Protein AF-A0A915LYR7-F1 (afdb_monomer)

Foldseek 3Di:
DVVVVVVVVVVVVVVVVVVVVVVVVVVVVVVVVVVVVVVVVVVVVVVVVVVVVVVVVVVVVVVVVVLVVLLVLLVVLVVLCVLQPVDDDDDDDSVVPVVVCVVDDPVVNVVVVVVSVVVSVVSVVVSVVSVVVVVVVVVVVVVLVVVVVVPPPPPDDDPPSVVVNVVVVVVVVVVVVVSVVVVVVVVVVVVVVVVVVVVVVVVVVVVVVVVVVVVVVVVVVVVVVVVVVVVVVVVVVVVVVVVVVVVVVVVVVVVVVVVVVVPPPDDDDDDDDDDDDDDDDDDVVVVVVVVVVVVVVVVVVVVVVVVVVVVVVVVVVVVVVVVVVVCVVDPDPVNVCPDPVNVVVVVVVVVVVVVVVVVVVVVVVVVVVVVVVVVVVVVVVVVVVVVVVVVVVVVVVVVVVVVVVVVVVVVVVVVVVVVVVVVVVVVVVCVVVVVVVVVVVVVVVVVVVVVVVVVVVVVVVVVVVVVVVVD

pLDDT: mean 83.52, std 15.8, range [28.23, 98.5]

Sequence (471 aa):
MFFNLFLNDLKSFWFQKEIEHKVLRAQHYKLCERFRYKQKIQQELEKRIEEFERRQVQDDAVNCIINRYWNRLDADIQLLLQRFEETTSSPPQGKHFLNLLAQWSCDELDDKMKQRVEFSQRAIAKLLLTCARISERNGRLCDLLKDYGNNENKLVNDSDQTAKINEELQSYATSVFEENVSNKKLVNELQTENHRLSLQSSSCDDKIALMESKVETLNNEIEDLRCQLLKSFRREEKLDFRLAEYIKKENSLVQVQEAASIAKNLTQIENGAINEEVASLSKSQLEELQQDLEIQTDLANNRLTELKEITERNKSLSAEVECCKMKMKYISPDDIKNSNEYLFLQTSFSSLFEDCKLQKKEIEDLKQANTQIKQHYEERISSMQIDETTALERFQQTVCELDNDLNLARKEYENVCVDYEINTISKEQAIPIQEQVNSLMNTLSTQNTQLKQEVARLKRKLQEAFEQLNM

InterPro domains:
  IPR013956 E3 ubiquitin ligase Bre1 [PTHR23163] (12-465)
  IPR058642 BRE1A/B-like domain [PF26052] (335-470)

Mean predicted aligned error: 22.32 Å

Structure (mmCIF, N/CA/C/O backbone):
data_AF-A0A915LYR7-F1
#
_entry.id   AF-A0A915LYR7-F1
#
loop_
_atom_site.group_PDB
_atom_site.id
_atom_site.type_symbol
_atom_site.label_atom_id
_atom_site.label_alt_id
_atom_site.label_comp_id
_atom_site.label_asym_id
_atom_site.label_entity_id
_atom_site.label_seq_id
_atom_site.pdbx_PDB_ins_code
_atom_site.Cartn_x
_atom_site.Cartn_y
_atom_site.Cartn_z
_atom_site.occupancy
_atom_site.B_iso_or_equiv
_atom_site.auth_seq_id
_atom_site.auth_comp_id
_atom_site.auth_asym_id
_atom_site.auth_atom_id
_atom_site.pdbx_PDB_model_num
ATOM 1 N N . MET A 1 1 ? -32.865 71.264 43.352 1.00 59.22 1 MET A N 1
ATOM 2 C CA . MET A 1 1 ? -32.545 71.355 41.907 1.00 59.22 1 MET A CA 1
ATOM 3 C C . MET A 1 1 ? -31.628 70.221 41.442 1.00 59.22 1 MET A C 1
ATOM 5 O O . MET A 1 1 ? -32.019 69.508 40.532 1.00 59.22 1 MET A O 1
ATOM 9 N N . PHE A 1 2 ? -30.489 69.976 42.101 1.00 58.75 2 PHE A N 1
ATOM 10 C CA . PHE A 1 2 ? -29.521 68.926 41.724 1.00 58.75 2 PHE A CA 1
ATOM 11 C C . PHE A 1 2 ? -30.066 67.484 41.666 1.00 58.75 2 PHE A C 1
ATOM 13 O O . PHE A 1 2 ? -29.719 66.741 40.756 1.00 58.75 2 PHE A O 1
ATOM 20 N N . PHE A 1 3 ? -30.966 67.094 42.574 1.00 66.12 3 PHE A N 1
ATOM 21 C CA . PHE A 1 3 ? -31.504 65.724 42.612 1.00 66.12 3 PHE A CA 1
ATOM 22 C C . PHE A 1 3 ? -32.391 65.378 41.399 1.00 66.12 3 PHE A C 1
ATOM 24 O O . PHE A 1 3 ? -32.336 64.266 40.884 1.00 66.12 3 PHE A O 1
ATOM 31 N N . ASN A 1 4 ? -33.159 66.349 40.891 1.00 67.06 4 ASN A N 1
ATOM 32 C CA . ASN A 1 4 ? -33.998 66.154 39.702 1.00 67.06 4 ASN A CA 1
ATOM 33 C C . ASN A 1 4 ? -33.176 66.100 38.407 1.00 67.06 4 ASN A C 1
ATOM 35 O O . ASN A 1 4 ? -33.552 65.380 37.488 1.00 67.06 4 ASN A O 1
ATOM 39 N N . LEU A 1 5 ? -32.051 66.822 38.342 1.00 69.38 5 LEU A N 1
ATOM 40 C CA . LEU A 1 5 ? -31.113 66.736 37.218 1.00 69.38 5 LEU A CA 1
ATOM 41 C C . LEU A 1 5 ? -30.461 65.347 37.165 1.00 69.38 5 LEU A C 1
ATOM 43 O O . LEU A 1 5 ? -30.533 64.686 36.138 1.00 69.38 5 LEU A O 1
ATOM 47 N N . PHE A 1 6 ? -29.972 64.847 38.303 1.00 76.31 6 PHE A N 1
ATOM 48 C CA . PHE A 1 6 ? -29.362 63.516 38.391 1.00 76.31 6 PHE A CA 1
ATOM 49 C C . PHE A 1 6 ? -30.333 62.374 38.036 1.00 76.31 6 PHE A C 1
ATOM 51 O O . PHE A 1 6 ? -29.973 61.435 37.329 1.00 76.31 6 PHE A O 1
ATOM 58 N N . LEU A 1 7 ? -31.590 62.458 38.483 1.00 75.25 7 LEU A N 1
ATOM 59 C CA . LEU A 1 7 ? -32.632 61.485 38.130 1.00 75.25 7 LEU A CA 1
ATOM 60 C C . LEU A 1 7 ? -32.997 61.512 36.640 1.00 75.25 7 LEU A C 1
ATOM 62 O O . LEU A 1 7 ? -33.277 60.458 36.063 1.00 75.25 7 LEU A O 1
ATOM 66 N N . ASN A 1 8 ? -32.999 62.691 36.017 1.00 76.25 8 ASN A N 1
ATOM 67 C CA . ASN A 1 8 ? -33.235 62.818 34.580 1.00 76.25 8 ASN A CA 1
ATOM 68 C C . ASN A 1 8 ? -32.056 62.274 33.766 1.00 76.25 8 ASN A C 1
ATOM 70 O O . ASN A 1 8 ? -32.292 61.562 32.792 1.00 76.25 8 ASN A O 1
ATOM 74 N N . ASP A 1 9 ? -30.818 62.505 34.208 1.00 78.19 9 ASP A N 1
ATOM 75 C CA . ASP A 1 9 ? -29.623 61.939 33.576 1.00 78.19 9 ASP A CA 1
ATOM 76 C C . ASP A 1 9 ? -29.612 60.408 33.670 1.00 78.19 9 ASP A C 1
ATOM 78 O O . ASP A 1 9 ? -29.355 59.728 32.676 1.00 78.19 9 ASP A O 1
ATOM 82 N N . LEU A 1 10 ? -29.993 59.837 34.822 1.00 77.25 10 LEU A N 1
ATOM 83 C CA . LEU A 1 10 ? -30.132 58.385 34.965 1.00 77.25 10 LEU A CA 1
ATOM 84 C C . LEU A 1 10 ? -31.218 57.814 34.047 1.00 77.25 10 LEU A C 1
ATOM 86 O O . LEU A 1 10 ? -30.997 56.791 33.401 1.00 77.25 10 LEU A O 1
ATOM 90 N N . LYS A 1 11 ? -32.390 58.455 33.971 1.00 80.06 11 LYS A N 1
ATOM 91 C CA . LYS A 1 11 ? -33.469 58.017 33.070 1.00 80.06 11 LYS A CA 1
ATOM 92 C C . LYS A 1 11 ? -33.046 58.095 31.607 1.00 80.06 11 LYS A C 1
ATOM 94 O O . LYS A 1 11 ? -33.305 57.155 30.860 1.00 80.06 11 LYS A O 1
ATOM 99 N N . SER A 1 12 ? -32.369 59.172 31.215 1.00 81.31 12 SER A N 1
ATOM 100 C CA . SER A 1 12 ? -31.826 59.330 29.866 1.00 81.31 12 SER A CA 1
ATOM 101 C C . SER A 1 12 ? -30.793 58.247 29.556 1.00 81.31 12 SER A C 1
ATOM 103 O O . SER A 1 12 ? -30.844 57.641 28.491 1.00 81.31 12 SER A O 1
ATOM 105 N N . PHE A 1 13 ? -29.905 57.933 30.502 1.00 84.12 13 PHE A N 1
ATOM 106 C CA . PHE A 1 13 ? -28.908 56.872 30.355 1.00 84.12 13 PHE A CA 1
ATOM 107 C C . PHE A 1 13 ? -29.536 55.479 30.196 1.00 84.12 13 PHE A C 1
ATOM 109 O O . PHE A 1 13 ? -29.133 54.707 29.326 1.00 84.12 13 PHE A O 1
ATOM 116 N N . TRP A 1 14 ? -30.554 55.154 30.998 1.00 82.88 14 TRP A N 1
ATOM 117 C CA . TRP A 1 14 ? -31.281 53.886 30.878 1.00 82.88 14 TRP A CA 1
ATOM 118 C C . TRP A 1 14 ? -32.048 53.779 29.560 1.00 82.88 14 TRP A C 1
ATOM 120 O O . TRP A 1 14 ? -32.005 52.732 28.916 1.00 82.88 14 TRP A O 1
ATOM 130 N N . PHE A 1 15 ? -32.691 54.862 29.125 1.00 86.62 15 PHE A N 1
ATOM 131 C CA . PHE A 1 15 ? -33.399 54.905 27.849 1.00 86.62 15 PHE A CA 1
ATOM 132 C C . PHE A 1 15 ? -32.442 54.768 26.654 1.00 86.62 15 PHE A C 1
ATOM 134 O O . PHE A 1 15 ? -32.718 54.008 25.725 1.00 86.62 15 PHE A O 1
ATOM 141 N N . GLN A 1 16 ? -31.277 55.423 26.711 1.00 84.50 16 GLN A N 1
ATOM 142 C CA . GLN A 1 16 ? -30.200 55.276 25.730 1.00 84.50 16 GLN A CA 1
ATOM 143 C C . GLN A 1 16 ? -29.745 53.812 25.630 1.00 84.50 16 GLN A C 1
ATOM 145 O O . GLN A 1 16 ? -29.739 53.245 24.537 1.00 84.50 16 GLN A O 1
ATOM 150 N N . LYS A 1 17 ? -29.456 53.162 26.768 1.00 86.69 17 LYS A N 1
ATOM 151 C CA . LYS A 1 17 ? -29.088 51.738 26.800 1.00 86.69 17 LYS A CA 1
ATOM 152 C C . LYS A 1 17 ? -30.189 50.824 26.269 1.00 86.69 17 LYS A C 1
ATOM 154 O O . LYS A 1 17 ? -29.895 49.827 25.612 1.00 86.69 17 LYS A O 1
ATOM 159 N N . GLU A 1 18 ? -31.454 51.135 26.539 1.00 88.12 18 GLU A N 1
ATOM 160 C CA . GLU A 1 18 ? -32.578 50.352 26.028 1.00 88.12 18 GLU A CA 1
ATOM 161 C C . GLU A 1 18 ? -32.685 50.449 24.497 1.00 88.12 18 GLU A C 1
ATOM 163 O O . GLU A 1 18 ? -32.914 49.439 23.824 1.00 88.12 18 GLU A O 1
ATOM 168 N N . ILE A 1 19 ? -32.473 51.642 23.932 1.00 87.81 19 ILE A N 1
ATOM 169 C CA . ILE A 1 19 ? -32.426 51.853 22.480 1.00 87.81 19 ILE A CA 1
ATOM 170 C C . ILE A 1 19 ? -31.228 51.122 21.870 1.00 87.81 19 ILE A C 1
ATOM 172 O O . ILE A 1 19 ? -31.408 50.392 20.896 1.00 87.81 19 ILE A O 1
ATOM 176 N N . GLU A 1 20 ? -30.035 51.251 22.451 1.00 89.56 20 GLU A N 1
ATOM 177 C CA . GLU A 1 20 ? -28.830 50.544 21.998 1.00 89.56 20 GLU A CA 1
ATOM 178 C C . GLU A 1 20 ? -29.041 49.027 21.991 1.00 89.56 20 GLU A C 1
ATOM 180 O O . GLU A 1 20 ? -28.754 48.361 20.996 1.00 89.56 20 GLU A O 1
ATOM 185 N N . HIS A 1 21 ? -29.644 48.476 23.046 1.00 89.12 21 HIS A N 1
ATOM 186 C CA . HIS A 1 21 ? -29.973 47.056 23.123 1.00 89.12 21 HIS A CA 1
ATOM 187 C C . HIS A 1 21 ? -30.995 46.627 22.051 1.00 89.12 21 HIS A C 1
ATOM 189 O O . HIS A 1 21 ? -30.856 45.557 21.450 1.00 89.12 21 HIS A O 1
ATOM 195 N N . LYS A 1 22 ? -32.001 47.460 21.745 1.00 89.50 22 LYS A N 1
ATOM 196 C CA . LYS A 1 22 ? -32.964 47.202 20.655 1.00 89.50 22 LYS A CA 1
ATOM 197 C C . LYS A 1 22 ? -32.303 47.260 19.275 1.00 89.50 22 LYS A C 1
ATOM 199 O O . LYS A 1 22 ? -32.583 46.399 18.438 1.00 89.50 22 LYS A O 1
ATOM 204 N N . VAL A 1 23 ? -31.410 48.222 19.041 1.00 91.06 23 VAL A N 1
ATOM 205 C CA . VAL A 1 23 ? -30.633 48.335 17.795 1.00 91.06 23 VAL A CA 1
ATOM 206 C C . VAL A 1 23 ? -29.734 47.116 17.622 1.00 91.06 23 VAL A C 1
ATOM 208 O O . VAL A 1 23 ? -29.747 46.502 16.555 1.00 91.06 23 VAL A O 1
ATOM 211 N N . LEU A 1 24 ? -29.027 46.708 18.677 1.00 89.94 24 LEU A N 1
ATOM 212 C CA . LEU A 1 24 ? -28.158 45.535 18.657 1.00 89.94 24 LEU A CA 1
ATOM 213 C C . LEU A 1 24 ? -28.960 44.258 18.368 1.00 89.94 24 LEU A C 1
ATOM 215 O O . LEU A 1 24 ? -28.578 43.467 17.509 1.00 89.94 24 LEU A O 1
ATOM 219 N N . ARG A 1 25 ? -30.137 44.091 18.987 1.00 85.69 25 ARG A N 1
ATOM 220 C CA . ARG A 1 25 ? -31.052 42.973 18.700 1.00 85.69 25 ARG A CA 1
ATOM 221 C C . ARG A 1 25 ? -31.508 42.954 17.236 1.00 85.69 25 ARG A C 1
ATOM 223 O O . ARG A 1 25 ? -31.525 41.891 16.619 1.00 85.69 25 ARG A O 1
ATOM 230 N N . ALA A 1 26 ? -31.843 44.108 16.659 1.00 87.38 26 ALA A N 1
ATOM 231 C CA . ALA A 1 26 ? -32.233 44.209 15.251 1.00 87.38 26 ALA A CA 1
ATOM 232 C C . ALA A 1 26 ? -31.060 43.918 14.293 1.00 87.38 26 ALA A C 1
ATOM 234 O O . ALA A 1 26 ? -31.252 43.284 13.253 1.00 87.38 26 ALA A O 1
ATOM 235 N N . GLN A 1 27 ? -29.845 44.350 14.642 1.00 88.12 27 GLN A N 1
ATOM 236 C CA . GLN A 1 27 ? -28.627 44.035 13.893 1.00 88.12 27 GLN A CA 1
ATOM 237 C C . GLN A 1 27 ? -28.310 42.536 13.943 1.00 88.12 27 GLN A C 1
ATOM 239 O O . GLN A 1 27 ? -28.089 41.938 12.889 1.00 88.12 27 GLN A O 1
ATOM 244 N N . HIS A 1 28 ? -28.376 41.912 15.124 1.00 86.44 28 HIS A N 1
ATOM 245 C CA . HIS A 1 28 ? -28.228 40.462 15.275 1.00 86.44 28 HIS A CA 1
ATOM 246 C C . HIS A 1 28 ? -29.261 39.700 14.447 1.00 86.44 28 HIS A C 1
ATOM 248 O O . HIS A 1 28 ? -28.888 38.790 13.715 1.00 86.44 28 HIS A O 1
ATOM 254 N N . TYR A 1 29 ? -30.533 40.108 14.478 1.00 91.88 29 TYR A N 1
ATOM 255 C CA . TYR A 1 29 ? -31.577 39.475 13.671 1.00 91.88 29 TYR A CA 1
ATOM 256 C C . TYR A 1 29 ? -31.265 39.535 12.165 1.00 91.88 29 TYR A C 1
ATOM 258 O O . TYR A 1 29 ? -31.300 38.514 11.480 1.00 91.88 29 TYR A O 1
ATOM 266 N N . LYS A 1 30 ? -30.878 40.711 11.645 1.00 91.31 30 LYS A N 1
ATOM 267 C CA . LYS A 1 30 ? -30.481 40.864 10.232 1.00 91.31 30 LYS A CA 1
ATOM 268 C C . LYS A 1 30 ? -29.246 40.031 9.878 1.00 91.31 30 LYS A C 1
ATOM 270 O O . LYS A 1 30 ? -29.156 39.524 8.759 1.00 91.31 30 LYS A O 1
ATOM 275 N N . LEU A 1 31 ? -28.296 39.895 10.802 1.00 88.19 31 LEU A N 1
ATOM 276 C CA . LEU A 1 31 ? -27.112 39.062 10.608 1.00 88.19 31 LEU A CA 1
ATOM 277 C C . LEU A 1 31 ? -27.479 37.572 10.572 1.00 88.19 31 LEU A C 1
ATOM 279 O O . LEU A 1 31 ? -27.008 36.866 9.684 1.00 88.19 31 LEU A O 1
ATOM 283 N N . CYS A 1 32 ? -28.365 37.115 11.462 1.00 92.00 32 CYS A N 1
ATOM 284 C CA . CYS A 1 32 ? -28.885 35.747 11.468 1.00 92.00 32 CYS A CA 1
ATOM 285 C C . CYS A 1 32 ? -29.611 35.401 10.162 1.00 92.00 32 CYS A C 1
ATOM 287 O O . CYS A 1 32 ? -29.381 34.329 9.609 1.00 92.00 32 CYS A O 1
ATOM 289 N N . GLU A 1 33 ? -30.431 36.307 9.625 1.00 91.38 33 GLU A N 1
ATOM 290 C CA . GLU A 1 33 ? -31.107 36.096 8.337 1.00 91.38 33 GLU A CA 1
ATOM 291 C C . GLU A 1 33 ? -30.111 35.999 7.170 1.00 91.38 33 GLU A C 1
ATOM 293 O O . GLU A 1 33 ? -30.196 35.086 6.347 1.00 91.38 33 GLU A O 1
ATOM 298 N N . ARG A 1 34 ? -29.093 36.872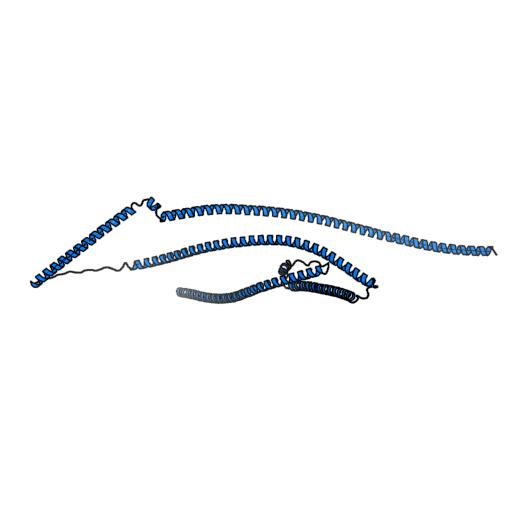 7.130 1.00 89.94 34 ARG A N 1
ATOM 299 C CA . ARG A 1 34 ? -28.010 36.776 6.132 1.00 89.94 34 ARG A CA 1
ATOM 300 C C . ARG A 1 34 ? -27.220 35.475 6.263 1.00 89.94 34 ARG A C 1
ATOM 302 O O . ARG A 1 34 ? -26.847 34.893 5.248 1.00 89.94 34 ARG A O 1
ATOM 309 N N . PHE A 1 35 ? -26.964 35.033 7.492 1.00 90.12 35 PHE A N 1
ATOM 310 C CA . PHE A 1 35 ? -26.274 33.777 7.763 1.00 90.12 35 PHE A CA 1
ATOM 311 C C . PHE A 1 35 ? -27.090 32.580 7.264 1.00 90.12 35 PHE A C 1
ATOM 313 O O . PHE A 1 35 ? -26.566 31.776 6.501 1.00 90.12 35 PHE A O 1
ATOM 320 N N . ARG A 1 36 ? -28.389 32.516 7.584 1.00 92.44 36 ARG A N 1
ATOM 321 C CA . ARG A 1 36 ? -29.304 31.473 7.086 1.00 92.44 36 ARG A CA 1
ATOM 322 C C . ARG A 1 36 ? -29.388 31.442 5.563 1.00 92.44 36 ARG A C 1
ATOM 324 O O . ARG A 1 36 ? -29.364 30.368 4.971 1.00 92.44 36 ARG A O 1
ATOM 331 N N . TYR A 1 37 ? -29.451 32.608 4.920 1.00 88.94 37 TYR A N 1
ATOM 332 C CA . TYR A 1 37 ? -29.464 32.694 3.460 1.00 88.94 37 TYR A CA 1
ATOM 333 C C . TYR A 1 37 ? -28.171 32.146 2.840 1.00 88.94 37 TYR A C 1
ATOM 335 O O . TYR A 1 37 ? -28.226 31.327 1.925 1.00 88.94 37 TYR A O 1
ATOM 343 N N . LYS A 1 38 ? -27.004 32.536 3.376 1.00 92.12 38 LYS A N 1
ATOM 344 C CA . LYS A 1 38 ? -25.713 31.988 2.936 1.00 92.12 38 LYS A CA 1
ATOM 345 C C . LYS A 1 38 ? -25.615 30.484 3.176 1.00 92.12 38 LYS A C 1
ATOM 347 O O . LYS A 1 38 ? -25.147 29.776 2.295 1.00 92.12 38 LYS A O 1
ATOM 352 N N . GLN A 1 39 ? -26.104 30.001 4.315 1.00 91.50 39 GLN A N 1
ATOM 353 C CA . GLN A 1 39 ? -26.130 28.576 4.639 1.00 91.50 39 GLN A CA 1
ATOM 354 C C . GLN A 1 39 ? -26.988 27.783 3.644 1.00 91.50 39 GLN A C 1
ATOM 356 O O . GLN A 1 39 ? -26.591 26.702 3.224 1.00 91.50 39 GLN A O 1
ATOM 361 N N . LYS A 1 40 ? -28.128 28.332 3.207 1.00 95.12 40 LYS A N 1
ATOM 362 C CA . LYS A 1 40 ? -28.967 27.703 2.180 1.00 95.12 40 LYS A CA 1
ATOM 363 C C . LYS A 1 40 ? -28.254 27.612 0.826 1.00 95.12 40 LYS A C 1
ATOM 365 O O . LYS A 1 40 ? -28.289 26.556 0.206 1.00 95.12 40 LYS A O 1
ATOM 370 N N . ILE A 1 41 ? -27.589 28.688 0.392 1.00 93.81 41 ILE A N 1
ATOM 371 C CA . ILE A 1 41 ? -26.790 28.681 -0.848 1.00 93.81 41 ILE A CA 1
ATOM 372 C C . ILE A 1 41 ? -25.644 27.677 -0.741 1.00 93.81 41 ILE A C 1
ATOM 374 O O . ILE A 1 41 ? -25.394 26.935 -1.683 1.00 93.81 41 ILE A O 1
ATOM 378 N N . GLN A 1 42 ? -24.960 27.638 0.402 1.00 90.31 42 GLN A N 1
ATOM 379 C CA . GLN A 1 42 ? -23.877 26.693 0.639 1.00 90.31 42 GLN A CA 1
ATOM 380 C C . GLN A 1 42 ? -24.369 25.247 0.497 1.00 90.31 42 GLN A C 1
ATOM 382 O O . GLN A 1 42 ? -23.778 24.498 -0.268 1.00 90.31 42 GLN A O 1
ATOM 387 N N . GLN A 1 43 ? -25.490 24.888 1.128 1.00 94.69 43 GLN A N 1
ATOM 388 C CA . GLN A 1 43 ? -26.083 23.551 0.997 1.00 94.69 43 GLN A CA 1
ATOM 389 C C . GLN A 1 43 ? -26.489 23.212 -0.445 1.00 94.69 43 GLN A C 1
ATOM 391 O O . GLN A 1 43 ? -26.423 22.058 -0.860 1.00 94.69 43 GLN A O 1
ATOM 396 N N . GLU A 1 44 ? -26.946 24.197 -1.218 1.00 96.31 44 GLU A N 1
ATOM 397 C CA . GLU A 1 44 ? -27.305 24.002 -2.626 1.00 96.31 44 GLU A CA 1
ATOM 398 C C . GLU A 1 44 ? -26.065 23.783 -3.507 1.00 96.31 44 GLU A C 1
ATOM 400 O O . GLU A 1 44 ? -26.071 22.913 -4.377 1.00 96.31 44 GLU A O 1
ATOM 405 N N . LEU A 1 45 ? -24.980 24.517 -3.243 1.00 94.81 45 LEU A N 1
ATOM 406 C CA . LEU A 1 45 ? -23.692 24.315 -3.905 1.00 94.81 45 LEU A CA 1
ATOM 407 C C . LEU A 1 45 ? -23.055 22.976 -3.519 1.00 94.81 45 LEU A C 1
ATOM 409 O O . LEU A 1 45 ? -22.572 22.282 -4.406 1.00 94.81 45 LEU A O 1
ATOM 413 N N . GLU A 1 46 ? -23.104 22.586 -2.243 1.00 95.06 46 GLU A N 1
ATOM 414 C CA . GLU A 1 46 ? -22.622 21.287 -1.749 1.00 95.06 46 GLU A CA 1
ATOM 415 C C . GLU A 1 46 ? -23.332 20.134 -2.468 1.00 95.06 46 GLU A C 1
ATOM 417 O O . GLU A 1 46 ? -22.674 19.280 -3.058 1.00 95.06 46 GLU A O 1
ATOM 422 N N . LYS A 1 47 ? -24.669 20.167 -2.557 1.00 95.81 47 LYS A N 1
ATOM 423 C CA . LYS A 1 47 ? -25.434 19.165 -3.322 1.00 95.81 47 LYS A CA 1
ATOM 424 C C . LYS A 1 47 ? -25.035 19.109 -4.792 1.00 95.81 47 LYS A C 1
ATOM 426 O O . LYS A 1 47 ? -24.964 18.031 -5.375 1.00 95.81 47 LYS A O 1
ATOM 431 N N . ARG A 1 48 ? -24.789 20.267 -5.405 1.00 96.62 48 ARG A N 1
ATOM 432 C CA . ARG A 1 48 ? -24.392 20.339 -6.812 1.00 96.62 48 ARG A CA 1
ATOM 433 C C . ARG A 1 48 ? -22.983 19.790 -7.036 1.00 96.62 48 ARG A C 1
ATOM 435 O O . ARG A 1 48 ? -22.753 19.152 -8.059 1.00 96.62 48 ARG A O 1
ATOM 442 N N . ILE A 1 49 ? -22.066 20.013 -6.094 1.00 91.69 49 ILE A N 1
ATOM 443 C CA . ILE A 1 49 ? -20.730 19.406 -6.101 1.00 91.69 49 ILE A CA 1
ATOM 444 C C . ILE A 1 49 ? -20.859 17.885 -6.009 1.00 91.69 49 ILE A C 1
ATOM 446 O O . ILE A 1 49 ? -20.344 17.198 -6.883 1.00 91.69 49 ILE A O 1
ATOM 450 N N . GLU A 1 50 ? -21.647 17.364 -5.065 1.00 94.00 50 GLU A N 1
ATOM 451 C CA . GLU A 1 50 ? -21.878 15.917 -4.943 1.00 94.00 50 GLU A CA 1
ATOM 452 C C . GLU A 1 50 ? -22.475 15.300 -6.222 1.00 94.00 50 GLU A C 1
ATOM 454 O O . GLU A 1 50 ? -22.135 14.183 -6.611 1.00 94.00 50 GLU A O 1
ATOM 459 N N . GLU A 1 51 ? -23.392 16.000 -6.897 1.00 95.00 51 GLU A N 1
ATOM 460 C CA . GLU A 1 51 ? -23.942 15.553 -8.182 1.00 95.00 51 GLU A CA 1
ATOM 461 C C . GLU A 1 51 ? -22.885 15.508 -9.291 1.00 95.00 51 GLU A C 1
ATOM 463 O O . GLU A 1 51 ? -22.874 14.559 -10.081 1.00 95.00 51 GLU A O 1
ATOM 468 N N . PHE A 1 52 ? -22.006 16.512 -9.359 1.00 93.12 52 PHE A N 1
ATOM 469 C CA . PHE A 1 52 ? -20.902 16.528 -10.316 1.00 93.12 52 PHE A CA 1
ATOM 470 C C . PHE A 1 52 ? -19.875 15.435 -10.020 1.00 93.12 52 PHE A C 1
ATOM 472 O O . PHE A 1 52 ? -19.475 14.742 -10.950 1.00 93.12 52 PHE A O 1
ATOM 479 N N . GLU A 1 53 ? -19.521 15.213 -8.756 1.00 90.38 53 GLU A N 1
ATOM 480 C CA . GLU A 1 53 ? -18.607 14.144 -8.340 1.00 90.38 53 GLU A CA 1
ATOM 481 C C . GLU A 1 53 ? -19.169 12.760 -8.685 1.00 90.38 53 GLU A C 1
ATOM 483 O O . GLU A 1 53 ? -18.468 11.929 -9.263 1.00 90.38 53 GLU A O 1
ATOM 488 N N . ARG A 1 54 ? -20.464 12.515 -8.431 1.00 90.75 54 ARG A N 1
ATOM 489 C CA . ARG A 1 54 ? -21.116 11.255 -8.833 1.00 90.75 54 ARG A CA 1
ATOM 490 C C . ARG A 1 54 ? -21.068 11.034 -10.344 1.00 90.75 54 ARG A C 1
ATOM 492 O O . ARG A 1 54 ? -20.818 9.912 -10.781 1.00 90.75 54 ARG A O 1
ATOM 499 N N . ARG A 1 55 ? -21.307 12.083 -11.142 1.00 94.06 55 ARG A N 1
ATOM 500 C CA . ARG A 1 55 ? -21.219 11.997 -12.608 1.00 94.06 55 ARG A CA 1
ATOM 501 C C . ARG A 1 55 ? -19.784 11.746 -13.063 1.00 94.06 55 ARG A C 1
ATOM 503 O O . ARG A 1 55 ? -19.579 10.889 -13.910 1.00 94.06 55 ARG A O 1
ATOM 510 N N . GLN A 1 56 ? -18.810 12.428 -12.467 1.00 87.12 56 GLN A N 1
ATOM 511 C CA . GLN A 1 56 ? -17.399 12.255 -12.795 1.00 87.12 56 GLN A CA 1
ATOM 512 C C . GLN A 1 56 ? -16.939 10.811 -12.567 1.00 87.12 56 GLN A C 1
ATOM 514 O O . GLN A 1 56 ? -16.343 10.222 -13.459 1.00 87.12 56 GLN A O 1
ATOM 519 N N . VAL A 1 57 ? -17.304 10.194 -11.438 1.00 80.88 57 VAL A N 1
ATOM 520 C CA . VAL A 1 57 ? -16.990 8.777 -11.169 1.00 80.88 57 VAL A CA 1
ATOM 521 C C . VAL A 1 57 ? -17.595 7.850 -12.230 1.00 80.88 57 VAL A C 1
ATOM 523 O O . VAL A 1 57 ? -16.962 6.879 -12.652 1.00 80.88 57 VAL A O 1
ATOM 526 N N . GLN A 1 58 ? -18.821 8.138 -12.677 1.00 88.38 58 GLN A N 1
ATOM 527 C CA . GLN A 1 58 ? -19.467 7.377 -13.745 1.00 88.38 58 GLN A CA 1
ATOM 528 C C . GLN A 1 58 ? -18.747 7.558 -15.091 1.00 88.38 58 GLN A C 1
ATOM 530 O O . GLN A 1 58 ? -18.497 6.567 -15.781 1.00 88.38 58 GLN A O 1
ATOM 535 N N . ASP A 1 59 ? -18.403 8.792 -15.454 1.00 84.06 59 ASP A N 1
ATOM 536 C CA . ASP A 1 59 ? -17.695 9.115 -16.695 1.00 84.06 59 ASP A CA 1
ATOM 537 C C . ASP A 1 59 ? -16.288 8.486 -16.709 1.00 84.06 59 ASP A C 1
ATOM 539 O O . ASP A 1 59 ? -15.887 7.882 -17.706 1.00 84.06 59 ASP A O 1
ATOM 543 N N . ASP A 1 60 ? -15.573 8.508 -15.581 1.00 82.88 60 ASP A N 1
ATOM 544 C CA . ASP A 1 60 ? -14.268 7.858 -15.409 1.00 82.88 60 ASP A CA 1
ATOM 545 C C . ASP A 1 60 ? -14.357 6.336 -15.586 1.00 82.88 60 ASP A C 1
ATOM 547 O O . ASP A 1 60 ? -13.519 5.727 -16.263 1.00 82.88 60 ASP A O 1
ATOM 551 N N . ALA A 1 61 ? -15.404 5.706 -15.042 1.00 81.56 61 ALA A N 1
ATOM 552 C CA . ALA A 1 61 ? -15.652 4.280 -15.239 1.00 81.56 61 ALA A CA 1
ATOM 553 C C . ALA A 1 61 ? -15.890 3.943 -16.723 1.00 81.56 61 ALA A C 1
ATOM 555 O O . ALA A 1 61 ? -15.324 2.974 -17.240 1.00 81.56 61 ALA A O 1
ATOM 556 N N . VAL A 1 62 ? -16.680 4.757 -17.433 1.00 84.50 62 VAL A N 1
ATOM 557 C CA . VAL A 1 62 ? -16.916 4.595 -18.877 1.00 84.50 62 VAL A CA 1
ATOM 558 C C . VAL A 1 62 ? -15.619 4.785 -19.670 1.00 84.50 62 VAL A C 1
ATOM 560 O O . VAL A 1 62 ? -15.300 3.955 -20.526 1.00 84.50 62 VAL A O 1
ATOM 563 N N . ASN A 1 63 ? -14.819 5.802 -19.349 1.00 80.75 63 ASN A N 1
ATOM 564 C CA . ASN A 1 63 ? -13.525 6.053 -19.987 1.00 80.75 63 ASN A CA 1
ATOM 565 C C . ASN A 1 63 ? -12.547 4.886 -19.795 1.00 80.75 63 ASN A C 1
ATOM 567 O O . ASN A 1 63 ? -11.857 4.489 -20.739 1.00 80.75 63 ASN A O 1
ATOM 571 N N . CYS A 1 64 ? -12.528 4.266 -18.612 1.00 80.38 64 CYS A N 1
ATOM 572 C CA . CYS A 1 64 ? -11.720 3.074 -18.356 1.00 80.38 64 CYS A CA 1
ATOM 573 C C . CYS A 1 64 ? -12.136 1.897 -19.249 1.00 80.38 64 CYS A C 1
ATOM 575 O O . CYS A 1 64 ? -11.280 1.191 -19.795 1.00 80.38 64 CYS A O 1
ATOM 577 N N . ILE A 1 65 ? -13.445 1.700 -19.438 1.00 85.06 65 ILE A N 1
ATOM 578 C CA . ILE A 1 65 ? -13.986 0.660 -20.319 1.00 85.06 65 ILE A CA 1
ATOM 579 C C . ILE A 1 65 ? -13.578 0.924 -21.774 1.00 85.06 65 ILE A C 1
ATOM 581 O O . ILE A 1 65 ? -13.048 0.020 -22.427 1.00 85.06 65 ILE A O 1
ATOM 585 N N . ILE A 1 66 ? -13.772 2.151 -22.270 1.00 84.50 66 ILE A N 1
ATOM 586 C CA . ILE A 1 66 ? -13.395 2.548 -23.636 1.00 84.50 66 ILE A CA 1
ATOM 587 C C . ILE A 1 66 ? -11.897 2.326 -23.855 1.00 84.50 66 ILE A C 1
ATOM 589 O O . ILE A 1 66 ? -11.506 1.676 -24.824 1.00 84.50 66 ILE A O 1
ATOM 593 N N . ASN A 1 67 ? -11.054 2.779 -22.926 1.00 83.12 67 ASN A N 1
ATOM 594 C CA . ASN A 1 67 ? -9.609 2.613 -23.028 1.00 83.12 67 ASN A CA 1
ATOM 595 C C . ASN A 1 67 ? -9.187 1.134 -23.055 1.00 83.12 67 ASN A C 1
ATOM 597 O O . ASN A 1 67 ? -8.285 0.762 -23.807 1.00 83.12 67 ASN A O 1
ATOM 601 N N . ARG A 1 68 ? -9.854 0.267 -22.282 1.00 82.50 68 ARG A N 1
ATOM 602 C CA . ARG A 1 68 ? -9.595 -1.180 -22.311 1.00 82.50 68 ARG A CA 1
ATOM 603 C C . ARG A 1 68 ? -9.897 -1.779 -23.683 1.00 82.50 68 ARG A C 1
ATOM 605 O O . ARG A 1 68 ? -9.078 -2.536 -24.203 1.00 82.50 68 ARG A O 1
ATOM 612 N N . TYR A 1 69 ? -11.047 -1.445 -24.269 1.00 86.69 69 TYR A N 1
ATOM 613 C CA . TYR A 1 69 ? -11.409 -1.925 -25.605 1.00 86.69 69 TYR A CA 1
ATOM 614 C C . TYR A 1 69 ? -10.486 -1.365 -26.688 1.00 86.69 69 TYR A C 1
ATOM 616 O O . TYR A 1 69 ? -10.085 -2.107 -27.580 1.00 86.69 69 TYR A O 1
ATOM 624 N N . TRP A 1 70 ? -10.082 -0.101 -26.580 1.00 85.88 70 TRP A N 1
ATOM 625 C CA . TRP A 1 70 ? -9.146 0.505 -27.522 1.00 85.88 70 TRP A CA 1
ATOM 626 C C . TRP A 1 70 ? -7.763 -0.151 -27.460 1.00 85.88 70 TRP A C 1
ATOM 628 O O . TRP A 1 70 ? -7.203 -0.517 -28.487 1.00 85.88 70 TRP A O 1
ATOM 638 N N . ASN A 1 71 ? -7.237 -0.389 -26.254 1.00 82.69 71 ASN A N 1
ATOM 639 C CA . ASN A 1 71 ? -5.988 -1.133 -26.061 1.00 82.69 71 ASN A CA 1
ATOM 640 C C . ASN A 1 71 ? -6.061 -2.536 -26.676 1.00 82.69 71 ASN A C 1
ATOM 642 O O . ASN A 1 71 ? -5.087 -3.012 -27.257 1.00 82.69 71 ASN A O 1
ATOM 646 N N . ARG A 1 72 ? -7.212 -3.207 -26.536 1.00 85.56 72 ARG A N 1
ATOM 647 C CA . ARG A 1 72 ? -7.432 -4.526 -27.130 1.00 85.56 72 ARG A CA 1
ATOM 648 C C . ARG A 1 72 ? -7.395 -4.459 -28.657 1.00 85.56 72 ARG A C 1
ATOM 650 O O . ARG A 1 72 ? -6.699 -5.261 -29.265 1.00 85.56 72 ARG A O 1
ATOM 657 N N . LEU A 1 73 ? -8.082 -3.482 -29.246 1.00 85.19 73 LEU A N 1
ATOM 658 C CA . LEU A 1 73 ? -8.076 -3.243 -30.688 1.00 85.19 73 LEU A CA 1
ATOM 659 C C . LEU A 1 73 ? -6.656 -2.973 -31.212 1.00 85.19 73 LEU A C 1
ATOM 661 O O . LEU A 1 73 ? -6.238 -3.610 -32.176 1.00 85.19 73 LEU A O 1
ATOM 665 N N . ASP A 1 74 ? -5.903 -2.081 -30.558 1.00 82.19 74 ASP A N 1
ATOM 666 C CA . ASP A 1 74 ? -4.522 -1.751 -30.939 1.00 82.19 74 ASP A CA 1
ATOM 667 C C . ASP A 1 74 ? -3.626 -3.005 -30.941 1.00 82.19 74 ASP A C 1
ATOM 669 O O . ASP A 1 74 ? -2.824 -3.192 -31.860 1.00 82.19 74 ASP A O 1
ATOM 673 N N . ALA A 1 75 ? -3.776 -3.874 -29.936 1.00 80.06 75 ALA A N 1
ATOM 674 C CA . ALA A 1 75 ? -3.027 -5.124 -29.828 1.00 80.06 75 ALA A CA 1
ATOM 675 C C . ALA A 1 75 ? -3.415 -6.142 -30.915 1.00 80.06 75 ALA A C 1
ATOM 677 O O . ALA A 1 75 ? -2.537 -6.747 -31.529 1.00 80.06 75 ALA A O 1
ATOM 678 N N . ASP A 1 76 ? -4.713 -6.309 -31.183 1.00 82.94 76 ASP A N 1
ATOM 679 C CA . ASP A 1 76 ? -5.205 -7.251 -32.192 1.00 82.94 76 ASP A CA 1
ATOM 680 C C . ASP A 1 76 ? -4.768 -6.823 -33.611 1.00 82.94 76 ASP A C 1
ATOM 682 O O . ASP A 1 76 ? -4.323 -7.660 -34.400 1.00 82.94 76 ASP A O 1
ATOM 686 N N . ILE A 1 77 ? -4.799 -5.518 -33.926 1.00 82.56 77 ILE A N 1
ATOM 687 C CA . ILE A 1 77 ? -4.307 -4.981 -35.209 1.00 82.56 77 ILE A CA 1
ATOM 688 C C . ILE A 1 77 ? -2.809 -5.248 -35.382 1.00 82.56 77 ILE A C 1
ATOM 690 O O . ILE A 1 77 ? -2.383 -5.661 -36.459 1.00 82.56 77 ILE A O 1
ATOM 694 N N . GLN A 1 78 ? -2.003 -5.033 -34.341 1.00 77.56 78 GLN A N 1
ATOM 695 C CA . GLN A 1 78 ? -0.561 -5.288 -34.404 1.00 77.56 78 GLN A CA 1
ATOM 696 C C . GLN A 1 78 ? -0.244 -6.761 -34.600 1.00 77.56 78 GLN A C 1
ATOM 698 O O . GLN A 1 78 ? 0.597 -7.091 -35.428 1.00 77.56 78 GLN A O 1
ATOM 703 N N . LEU A 1 79 ? -0.929 -7.644 -33.871 1.00 77.75 79 LEU A N 1
ATOM 704 C CA . LEU A 1 79 ? -0.739 -9.084 -34.005 1.00 77.75 79 LEU A CA 1
ATOM 705 C C . LEU A 1 79 ? -1.061 -9.545 -35.430 1.00 77.75 79 LEU A C 1
ATOM 707 O O . LEU A 1 79 ? -0.335 -10.363 -35.991 1.00 77.75 79 LEU A O 1
ATOM 711 N N . LEU A 1 80 ? -2.125 -9.009 -36.031 1.00 80.75 80 LEU A N 1
ATOM 712 C CA . LEU A 1 80 ? -2.474 -9.292 -37.421 1.00 80.75 80 LEU A CA 1
ATOM 713 C C . LEU A 1 80 ? -1.434 -8.727 -38.396 1.00 80.75 80 LEU A C 1
ATOM 715 O O . LEU A 1 80 ? -1.015 -9.439 -39.303 1.00 80.75 80 LEU A O 1
ATOM 719 N N . LEU A 1 81 ? -0.970 -7.490 -38.196 1.00 78.56 81 LEU A N 1
ATOM 720 C CA . LEU A 1 81 ? 0.080 -6.899 -39.028 1.00 78.56 81 LEU A CA 1
ATOM 721 C C . LEU A 1 81 ? 1.393 -7.684 -38.939 1.00 78.56 81 LEU A C 1
ATOM 723 O O . LEU A 1 81 ? 1.961 -7.983 -39.976 1.00 78.56 81 LEU A O 1
ATOM 727 N N . GLN A 1 82 ? 1.821 -8.103 -37.748 1.00 74.25 82 GLN A N 1
ATOM 728 C CA . GLN A 1 82 ? 3.036 -8.900 -37.543 1.00 74.25 82 GLN A CA 1
ATOM 729 C C . GLN A 1 82 ? 2.968 -10.278 -38.222 1.00 74.25 82 GLN A C 1
ATOM 731 O O . GLN A 1 82 ? 3.990 -10.817 -38.633 1.00 74.25 82 GLN A O 1
ATOM 736 N N . ARG A 1 83 ? 1.769 -10.862 -38.349 1.00 69.56 83 ARG A N 1
ATOM 737 C CA . ARG A 1 83 ? 1.573 -12.121 -39.086 1.00 69.56 83 ARG A CA 1
ATOM 738 C C . ARG A 1 83 ? 1.665 -11.952 -40.602 1.00 69.56 83 ARG A C 1
ATOM 740 O O . ARG A 1 83 ? 1.980 -12.917 -41.284 1.00 69.56 83 ARG A O 1
ATOM 747 N N . PHE A 1 84 ? 1.354 -10.767 -41.128 1.00 68.19 84 PHE A N 1
ATOM 748 C CA . PHE A 1 84 ? 1.286 -10.517 -42.572 1.00 68.19 84 PHE A CA 1
ATOM 749 C C . PHE A 1 84 ? 2.436 -9.647 -43.116 1.00 68.19 84 PHE A C 1
ATOM 751 O O . PHE A 1 84 ? 2.658 -9.640 -44.325 1.00 68.19 84 PHE A O 1
ATOM 758 N N . GLU A 1 85 ? 3.172 -8.937 -42.257 1.00 62.44 85 GLU A N 1
ATOM 759 C CA . GLU A 1 85 ? 4.364 -8.138 -42.568 1.00 62.44 85 GLU A CA 1
ATOM 760 C C . GLU A 1 85 ? 5.431 -8.317 -41.462 1.00 62.44 85 GLU A C 1
ATOM 762 O O . GLU A 1 85 ? 5.139 -8.177 -40.277 1.00 62.44 85 GLU A O 1
ATOM 767 N N . GLU A 1 86 ? 6.692 -8.581 -41.838 1.00 49.47 86 GLU A N 1
ATOM 768 C CA . GLU A 1 86 ? 7.813 -8.864 -40.912 1.00 49.47 86 GLU A CA 1
ATOM 769 C C . GLU A 1 86 ? 8.267 -7.674 -40.043 1.00 49.47 86 GLU A C 1
ATOM 771 O O . GLU A 1 86 ? 9.084 -7.844 -39.138 1.00 49.47 86 GLU A O 1
ATOM 776 N N . THR A 1 87 ? 7.768 -6.457 -40.270 1.00 47.34 87 THR A N 1
ATOM 777 C CA . THR A 1 87 ? 8.293 -5.270 -39.583 1.00 47.34 87 THR A CA 1
ATOM 778 C C . THR A 1 87 ? 7.209 -4.271 -39.214 1.00 47.34 87 THR A C 1
ATOM 780 O O . THR A 1 87 ? 6.864 -3.405 -40.016 1.00 47.34 87 THR A O 1
ATOM 783 N N . THR A 1 88 ? 6.775 -4.270 -37.955 1.00 42.09 88 THR A N 1
ATOM 784 C CA . THR A 1 88 ? 6.310 -3.025 -37.329 1.00 42.09 88 THR A CA 1
ATOM 785 C C . THR A 1 88 ? 6.703 -2.961 -35.862 1.00 42.09 88 THR A C 1
ATOM 787 O O . THR A 1 88 ? 6.345 -3.824 -35.065 1.00 42.09 88 THR A O 1
ATOM 790 N N . SER A 1 89 ? 7.429 -1.896 -35.523 1.00 46.38 89 SER A N 1
ATOM 791 C CA . SER A 1 89 ? 7.773 -1.479 -34.167 1.00 46.38 89 SER A CA 1
ATOM 792 C C . SER A 1 89 ? 6.541 -1.427 -33.259 1.00 46.38 89 SER A C 1
ATOM 794 O O . SER A 1 89 ? 5.553 -0.765 -33.588 1.00 46.38 89 SER A O 1
ATOM 796 N N . SER A 1 90 ? 6.644 -2.087 -32.108 1.00 41.12 90 SER A N 1
ATOM 797 C CA . SER A 1 90 ? 5.655 -2.080 -31.027 1.00 41.12 90 SER A CA 1
ATOM 798 C C . SER A 1 90 ? 5.401 -0.651 -30.512 1.00 41.12 90 SER A C 1
ATOM 800 O O . SER A 1 90 ? 6.367 0.047 -30.189 1.00 41.12 90 SER A O 1
ATOM 802 N N . PRO A 1 91 ? 4.147 -0.168 -30.431 1.00 48.75 91 PRO A N 1
ATOM 803 C CA . PRO A 1 91 ? 3.826 1.053 -29.710 1.00 48.75 91 PRO A CA 1
ATOM 804 C 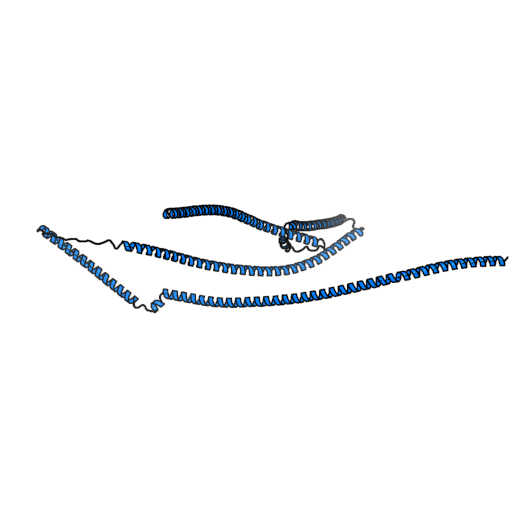C . PRO A 1 91 ? 3.771 0.797 -28.190 1.00 48.75 91 PRO A C 1
ATOM 806 O O . PRO A 1 91 ? 3.594 -0.337 -27.736 1.00 48.75 91 PRO A O 1
ATOM 809 N N . PRO A 1 92 ? 3.928 1.854 -27.376 1.00 46.41 92 PRO A N 1
ATOM 810 C CA . PRO A 1 92 ? 4.158 1.715 -25.948 1.00 46.41 92 PRO A CA 1
ATOM 811 C C . PRO A 1 92 ? 2.933 1.177 -25.198 1.00 46.41 92 PRO A C 1
ATOM 813 O O . PRO A 1 92 ? 1.786 1.542 -25.445 1.00 46.41 92 PRO A O 1
ATOM 816 N N . GLN A 1 93 ? 3.234 0.293 -24.249 1.00 51.75 93 GLN A N 1
ATOM 817 C CA . GLN A 1 93 ? 2.327 -0.547 -23.477 1.00 51.75 93 GLN A CA 1
ATOM 818 C C . GLN A 1 93 ? 1.152 0.210 -22.825 1.00 51.75 93 GLN A C 1
ATOM 820 O O . GLN A 1 93 ? 1.327 1.190 -22.096 1.00 51.75 93 GLN A O 1
ATOM 825 N N . GLY A 1 94 ? -0.057 -0.339 -23.002 1.00 48.38 94 GLY A N 1
ATOM 826 C CA . GLY A 1 94 ? -1.363 0.214 -22.604 1.00 48.38 94 GLY A CA 1
ATOM 827 C C . GLY A 1 94 ? -1.630 0.440 -21.107 1.00 48.38 94 GLY A C 1
ATOM 828 O O . GLY A 1 94 ? -2.765 0.748 -20.747 1.00 48.38 94 GLY A O 1
ATOM 829 N N . LYS A 1 95 ? -0.620 0.334 -20.233 1.00 52.72 95 LYS A N 1
ATOM 830 C CA . LYS A 1 95 ? -0.703 0.774 -18.826 1.00 52.72 95 LYS A CA 1
ATOM 831 C C . LYS A 1 95 ? -0.272 2.234 -18.639 1.00 52.72 95 LYS A C 1
ATOM 833 O O . LYS A 1 95 ? -0.755 2.890 -17.724 1.00 52.72 95 LYS A O 1
ATOM 838 N N . HIS A 1 96 ? 0.571 2.769 -19.525 1.00 56.81 96 HIS A N 1
ATOM 839 C CA . HIS A 1 96 ? 1.040 4.153 -19.423 1.00 56.81 96 HIS A CA 1
ATOM 840 C C . HIS A 1 96 ? -0.027 5.185 -19.804 1.00 56.81 96 HIS A C 1
ATOM 842 O O . HIS A 1 96 ? -0.016 6.282 -19.260 1.00 56.81 96 HIS A O 1
ATOM 848 N N . PHE A 1 97 ? -0.968 4.847 -20.692 1.00 62.50 97 PHE A N 1
ATOM 849 C CA . PHE A 1 97 ? -1.902 5.825 -21.259 1.00 62.50 97 PHE A CA 1
ATOM 850 C C . PHE A 1 97 ? -2.889 6.414 -20.235 1.00 62.50 97 PHE A C 1
ATOM 852 O O . PHE A 1 97 ? -3.118 7.613 -20.264 1.00 62.50 97 PHE A O 1
ATOM 859 N N . LEU A 1 98 ? -3.417 5.623 -19.288 1.00 64.38 98 LEU A N 1
ATOM 860 C CA . LEU A 1 98 ? -4.300 6.148 -18.224 1.00 64.38 98 LEU A CA 1
ATOM 861 C C . LEU A 1 98 ? -3.548 7.035 -17.221 1.00 64.38 98 LEU A C 1
ATOM 863 O O . LEU A 1 98 ? -4.076 8.051 -16.785 1.00 64.38 98 LEU A O 1
ATOM 867 N N . ASN A 1 99 ? -2.298 6.691 -16.901 1.00 66.06 99 ASN A N 1
ATOM 868 C CA . ASN A 1 99 ? -1.452 7.528 -16.044 1.00 66.06 99 ASN A CA 1
ATOM 869 C C . ASN A 1 99 ? -1.025 8.825 -16.744 1.00 66.06 99 ASN A C 1
ATOM 871 O O . ASN A 1 99 ? -0.926 9.860 -16.098 1.00 66.06 99 ASN A O 1
ATOM 875 N N . LEU A 1 100 ? -0.788 8.772 -18.057 1.00 64.50 100 LEU A N 1
ATOM 876 C CA . LEU A 1 100 ? -0.502 9.942 -18.886 1.00 64.50 100 LEU A CA 1
ATOM 877 C C . LEU A 1 100 ? -1.742 10.837 -19.044 1.00 64.50 100 LEU A C 1
ATOM 879 O O . LEU A 1 100 ? -1.615 12.053 -18.982 1.00 64.50 100 LEU A O 1
ATOM 883 N N . LEU A 1 101 ? -2.937 10.245 -19.158 1.00 65.12 101 LEU A N 1
ATOM 884 C CA . LEU A 1 101 ? -4.211 10.968 -19.208 1.00 65.12 101 LEU A CA 1
ATOM 885 C C . LEU A 1 101 ? -4.447 11.840 -17.975 1.00 65.12 101 LEU A C 1
ATOM 887 O O . LEU A 1 101 ? -4.908 12.966 -18.110 1.00 65.12 101 LEU A O 1
ATOM 891 N N . ALA A 1 102 ? -4.083 11.343 -16.792 1.00 67.44 102 ALA A N 1
ATOM 892 C CA . ALA A 1 102 ? -4.185 12.098 -15.545 1.00 67.44 102 ALA A CA 1
ATOM 893 C C . ALA A 1 102 ? -3.171 13.257 -15.437 1.00 67.44 102 ALA A C 1
ATOM 895 O O . ALA A 1 102 ? -3.302 14.101 -14.555 1.00 67.44 102 ALA A O 1
ATOM 896 N N . GLN A 1 103 ? -2.147 13.286 -16.298 1.00 70.38 103 GLN A N 1
ATOM 897 C CA . GLN A 1 103 ? -1.094 14.308 -16.307 1.00 70.38 103 GLN A CA 1
ATOM 898 C C . GLN A 1 103 ? -1.319 15.390 -17.371 1.00 70.38 103 GLN A C 1
ATOM 900 O O . GLN A 1 103 ? -0.654 16.423 -17.322 1.00 70.38 103 GLN A O 1
ATOM 905 N N . TRP A 1 104 ? -2.221 15.165 -18.330 1.00 75.25 104 TRP A N 1
ATOM 906 C CA . TRP A 1 104 ? -2.490 16.108 -19.414 1.00 75.25 104 TRP A CA 1
ATOM 907 C C . TRP A 1 104 ? -3.527 17.149 -19.007 1.00 75.25 104 TRP A C 1
ATOM 909 O O . TRP A 1 104 ? -4.516 16.847 -18.339 1.00 75.25 104 TRP A O 1
ATOM 919 N N . SER A 1 105 ? -3.303 18.391 -19.434 1.00 71.94 105 SER A N 1
ATOM 920 C CA . SER A 1 105 ? -4.316 19.441 -19.309 1.00 71.94 105 SER A CA 1
ATOM 921 C C . SER A 1 105 ? -5.483 19.183 -20.275 1.00 71.94 105 SER A C 1
ATOM 923 O O . SER A 1 105 ? -5.318 18.489 -21.281 1.00 71.94 105 SER A O 1
ATOM 925 N N . CYS A 1 106 ? -6.666 19.747 -19.997 1.00 69.88 106 CYS A N 1
ATOM 926 C CA . CYS A 1 106 ? -7.835 19.602 -20.878 1.00 69.88 106 CYS A CA 1
ATOM 927 C C . CYS A 1 106 ? -7.534 20.004 -22.332 1.00 69.88 106 CYS A C 1
ATOM 929 O O . CYS A 1 106 ? -8.046 19.371 -23.248 1.00 69.88 106 CYS A O 1
ATOM 931 N N . ASP A 1 107 ? -6.671 21.003 -22.534 1.00 75.31 107 ASP A N 1
ATOM 932 C CA . ASP A 1 107 ? -6.307 21.506 -23.862 1.00 75.31 107 ASP A CA 1
ATOM 933 C C . ASP A 1 107 ? -5.384 20.537 -24.630 1.00 75.31 107 ASP A C 1
ATOM 935 O O . ASP A 1 107 ? -5.405 20.491 -25.856 1.00 75.31 107 ASP A O 1
ATOM 939 N N . GLU A 1 108 ? -4.594 19.719 -23.930 1.00 78.81 108 GLU A N 1
ATOM 940 C CA . GLU A 1 108 ? -3.682 18.733 -24.534 1.00 78.81 108 GLU A CA 1
ATOM 941 C C . GLU A 1 108 ? -4.352 17.371 -24.775 1.00 78.81 108 GLU A C 1
ATOM 943 O O . GLU A 1 108 ? -3.894 16.578 -25.606 1.00 78.81 108 GLU A O 1
ATOM 948 N N . LEU A 1 109 ? -5.432 17.085 -24.044 1.00 77.69 109 LEU A N 1
ATOM 949 C CA . LEU A 1 109 ? -6.135 15.805 -24.067 1.00 77.69 109 LEU A CA 1
ATOM 950 C C . LEU A 1 109 ? -6.697 15.469 -25.454 1.00 77.69 109 LEU A C 1
ATOM 952 O O . LEU A 1 109 ? -6.507 14.352 -25.951 1.00 77.69 109 LEU A O 1
ATOM 956 N N . ASP A 1 110 ? -7.356 16.439 -26.085 1.00 80.00 110 ASP A N 1
ATOM 957 C CA . ASP A 1 110 ? -8.002 16.265 -27.388 1.00 80.00 110 ASP A CA 1
ATOM 958 C C . ASP A 1 110 ? -6.978 15.936 -28.483 1.00 80.00 110 ASP A C 1
ATOM 960 O O . ASP A 1 110 ? -7.170 15.001 -29.269 1.00 80.00 110 ASP A O 1
ATOM 964 N N . ASP A 1 111 ? -5.836 16.629 -28.485 1.00 82.75 111 ASP A N 1
ATOM 965 C CA . ASP A 1 111 ? -4.754 16.393 -29.441 1.00 82.75 111 ASP A CA 1
ATOM 966 C C . ASP A 1 111 ? -4.125 15.004 -29.266 1.00 82.75 111 ASP A C 1
ATOM 968 O O . ASP A 1 111 ? -3.845 14.308 -30.250 1.00 82.75 111 ASP A O 1
ATOM 972 N N . LYS A 1 112 ? -3.931 14.549 -28.022 1.00 78.31 112 LYS A N 1
ATOM 973 C CA . LYS A 1 112 ? -3.384 13.211 -27.739 1.00 78.31 112 LYS A CA 1
ATOM 974 C C . LYS A 1 112 ? -4.351 12.095 -28.113 1.00 78.31 112 LYS A C 1
ATOM 976 O O . LYS A 1 112 ? -3.924 11.085 -28.683 1.00 78.31 112 LYS A O 1
ATOM 981 N N . MET A 1 113 ? -5.643 12.273 -27.851 1.00 79.69 113 MET A N 1
ATOM 982 C CA . MET A 1 113 ? -6.666 11.322 -28.286 1.00 79.69 113 MET A CA 1
ATOM 983 C C . MET A 1 113 ? -6.734 11.240 -29.805 1.00 79.69 113 MET A C 1
ATOM 985 O O . MET A 1 113 ? -6.709 10.142 -30.366 1.00 79.69 113 MET A O 1
ATOM 989 N N . LYS A 1 114 ? -6.711 12.387 -30.487 1.00 85.38 114 LYS A N 1
ATOM 990 C CA . LYS A 1 114 ? -6.674 12.444 -31.947 1.00 85.38 114 LYS A CA 1
ATOM 991 C C . LYS A 1 114 ? -5.460 11.709 -32.521 1.00 85.38 114 LYS A C 1
ATOM 993 O O . LYS A 1 114 ? -5.626 10.885 -33.418 1.00 85.38 114 LYS A O 1
ATOM 998 N N . GLN A 1 115 ? -4.266 11.915 -31.962 1.00 84.50 115 GLN A N 1
ATOM 999 C CA . GLN A 1 115 ? -3.049 11.203 -32.383 1.00 84.50 115 GLN A CA 1
ATOM 1000 C C . GLN A 1 115 ? -3.189 9.679 -32.267 1.00 84.50 115 GLN A C 1
ATOM 1002 O O . GLN A 1 115 ? -2.764 8.942 -33.162 1.00 84.50 115 GLN A O 1
ATOM 1007 N N . ARG A 1 116 ? -3.811 9.193 -31.187 1.00 83.50 116 ARG A N 1
ATOM 1008 C CA . ARG A 1 116 ? -4.062 7.761 -30.989 1.00 83.50 116 ARG A CA 1
ATOM 1009 C C . ARG A 1 116 ? -5.040 7.202 -32.023 1.00 83.50 116 ARG A C 1
ATOM 1011 O O . ARG A 1 116 ? -4.789 6.139 -32.597 1.00 83.50 116 ARG A O 1
ATOM 1018 N N . VAL A 1 117 ? -6.120 7.932 -32.303 1.00 86.75 117 VAL A N 1
ATOM 1019 C CA . VAL A 1 117 ? -7.089 7.558 -33.343 1.00 86.75 117 VAL A CA 1
ATOM 1020 C C . VAL A 1 117 ? -6.405 7.490 -34.706 1.00 86.75 117 VAL A C 1
ATOM 1022 O O . VAL A 1 117 ? -6.511 6.473 -35.389 1.00 86.75 117 VAL A O 1
ATOM 1025 N N . GLU A 1 118 ? -5.632 8.508 -35.078 1.00 87.38 118 GLU A N 1
ATOM 1026 C CA . GLU A 1 118 ? -4.906 8.542 -36.350 1.00 87.38 118 GLU A CA 1
ATOM 1027 C C . GLU A 1 118 ? -3.898 7.394 -36.493 1.00 87.38 118 GLU A C 1
ATOM 1029 O O . GLU A 1 118 ? -3.727 6.856 -37.589 1.00 87.38 118 GLU A O 1
ATOM 1034 N N . PHE A 1 119 ? -3.228 7.001 -35.404 1.00 84.25 119 PHE A N 1
ATOM 1035 C CA . PHE A 1 119 ? -2.348 5.833 -35.401 1.00 84.25 119 PHE A CA 1
ATOM 1036 C C . PHE A 1 119 ? -3.125 4.551 -35.720 1.00 84.25 119 PHE A C 1
ATOM 1038 O O . PHE A 1 119 ? -2.757 3.825 -36.646 1.00 84.25 119 PHE A O 1
ATOM 1045 N N . SER A 1 120 ? -4.228 4.305 -35.006 1.00 84.56 120 SER A N 1
ATOM 1046 C CA . SER A 1 120 ? -5.061 3.115 -35.222 1.00 84.56 120 SER A CA 1
ATOM 1047 C C . SER A 1 120 ? -5.660 3.077 -36.637 1.00 84.56 120 SER A C 1
ATOM 1049 O O . SER A 1 120 ? -5.598 2.045 -37.301 1.00 84.56 120 SER A O 1
ATOM 1051 N N . GLN A 1 121 ? -6.128 4.215 -37.167 1.00 89.19 121 GLN A N 1
ATOM 1052 C CA . GLN A 1 121 ? -6.636 4.329 -38.538 1.00 89.19 121 GLN A CA 1
ATOM 1053 C C . GLN A 1 121 ? -5.565 3.982 -39.578 1.00 89.19 121 GLN A C 1
ATOM 1055 O O . GLN A 1 121 ? -5.832 3.229 -40.516 1.00 89.19 121 GLN A O 1
ATOM 1060 N N . ARG A 1 122 ? -4.335 4.483 -39.400 1.00 86.56 122 ARG A N 1
ATOM 1061 C CA . ARG A 1 122 ? -3.203 4.155 -40.281 1.00 86.56 122 ARG A CA 1
ATOM 1062 C C . ARG A 1 122 ? -2.848 2.671 -40.229 1.00 86.56 122 ARG A C 1
ATOM 1064 O O . ARG A 1 122 ? -2.568 2.083 -41.271 1.00 86.56 122 ARG A O 1
ATOM 1071 N N . ALA A 1 123 ? -2.870 2.063 -39.046 1.00 83.38 123 ALA A N 1
ATOM 1072 C CA . ALA A 1 123 ? -2.599 0.639 -38.883 1.00 83.38 123 ALA A CA 1
ATOM 1073 C C . ALA A 1 123 ? -3.680 -0.232 -39.556 1.00 83.38 123 ALA A C 1
ATOM 1075 O O . ALA A 1 123 ? -3.347 -1.159 -40.294 1.00 83.38 123 ALA A O 1
ATOM 1076 N N . ILE A 1 124 ? -4.962 0.115 -39.398 1.00 87.44 124 ILE A N 1
ATOM 1077 C CA . ILE A 1 124 ? -6.080 -0.576 -40.065 1.00 87.44 124 ILE A CA 1
ATOM 1078 C C . ILE A 1 124 ? -5.979 -0.449 -41.589 1.00 87.44 124 ILE A C 1
ATOM 1080 O O . ILE A 1 124 ? -6.158 -1.438 -42.296 1.00 87.44 124 ILE A O 1
ATOM 1084 N N . ALA A 1 125 ? -5.658 0.736 -42.114 1.00 88.19 125 ALA A N 1
ATOM 1085 C CA . ALA A 1 125 ? -5.503 0.937 -43.555 1.00 88.19 125 ALA A CA 1
ATOM 1086 C C . ALA A 1 125 ? -4.407 0.036 -44.152 1.00 88.19 125 ALA A C 1
ATOM 1088 O O . ALA A 1 125 ? -4.604 -0.560 -45.212 1.00 88.19 125 ALA A O 1
ATOM 1089 N N . LYS A 1 126 ? -3.276 -0.117 -43.447 1.00 86.56 126 LYS A N 1
ATOM 1090 C CA . LYS A 1 126 ? -2.219 -1.063 -43.833 1.00 86.56 126 LYS A CA 1
ATOM 1091 C C . LYS A 1 126 ? -2.715 -2.507 -43.815 1.00 86.56 126 LYS A C 1
ATOM 1093 O O . LYS A 1 126 ? -2.490 -3.228 -44.780 1.00 86.56 126 LYS A O 1
ATOM 1098 N N . LEU A 1 127 ? -3.435 -2.905 -42.765 1.00 85.44 127 LEU A N 1
ATOM 1099 C CA . LEU A 1 127 ? -3.981 -4.257 -42.645 1.00 85.44 127 LEU A CA 1
ATOM 1100 C C . LEU A 1 127 ? -4.976 -4.583 -43.772 1.00 85.44 127 LEU A C 1
ATOM 1102 O O . LEU A 1 127 ? -4.986 -5.685 -44.308 1.00 85.44 127 LEU A O 1
ATOM 1106 N N . LEU A 1 128 ? -5.804 -3.619 -44.179 1.00 88.44 128 LEU A N 1
ATOM 1107 C CA . LEU A 1 128 ? -6.705 -3.799 -45.320 1.00 88.44 128 LEU A CA 1
ATOM 1108 C C . LEU A 1 128 ? -5.932 -4.004 -46.629 1.00 88.44 128 LEU A C 1
ATOM 1110 O O . LEU A 1 128 ? -6.315 -4.846 -47.443 1.00 88.44 128 LEU A O 1
ATOM 1114 N N . LEU A 1 129 ? -4.828 -3.277 -46.820 1.00 88.19 129 LEU A N 1
ATOM 1115 C CA . LEU A 1 129 ? -3.977 -3.413 -48.000 1.00 88.19 129 LEU A CA 1
ATOM 1116 C C . LEU A 1 129 ? -3.286 -4.786 -48.058 1.00 88.19 129 LEU A C 1
ATOM 1118 O O . LEU A 1 129 ? -3.224 -5.395 -49.128 1.00 88.19 129 LEU A O 1
ATOM 1122 N N . THR A 1 130 ? -2.795 -5.300 -46.927 1.00 83.25 130 THR A N 1
ATOM 1123 C CA . THR A 1 130 ? -2.181 -6.636 -46.862 1.00 83.25 130 THR A CA 1
ATOM 1124 C C . THR A 1 130 ? -3.211 -7.735 -47.118 1.00 83.25 130 THR A C 1
ATOM 1126 O O . THR A 1 130 ? -2.959 -8.623 -47.934 1.00 83.25 130 THR A O 1
ATOM 1129 N N . CYS A 1 131 ? -4.407 -7.632 -46.529 1.00 84.38 131 CYS A N 1
ATOM 1130 C CA . CYS A 1 131 ? -5.527 -8.533 -46.808 1.00 84.38 131 CYS A CA 1
ATOM 1131 C C . CYS A 1 131 ? -5.900 -8.553 -48.300 1.00 84.38 131 CYS A C 1
ATOM 1133 O O . CYS A 1 131 ? -6.099 -9.629 -48.868 1.00 84.38 131 CYS A O 1
ATOM 1135 N N . ALA A 1 132 ? -5.949 -7.389 -48.957 1.00 88.19 132 ALA A N 1
ATOM 1136 C CA . ALA A 1 132 ? -6.221 -7.299 -50.392 1.00 88.19 132 ALA A CA 1
ATOM 1137 C C . ALA A 1 132 ? -5.135 -7.998 -51.229 1.00 88.19 132 ALA A C 1
ATOM 1139 O O . ALA A 1 132 ? -5.461 -8.793 -52.110 1.00 88.19 132 ALA A O 1
ATOM 1140 N N . ARG A 1 133 ? -3.853 -7.779 -50.902 1.00 86.19 133 ARG A N 1
ATOM 1141 C CA . ARG A 1 133 ? -2.710 -8.425 -51.575 1.00 86.19 133 ARG A CA 1
ATOM 1142 C C . ARG A 1 133 ? -2.750 -9.951 -51.447 1.00 86.19 133 ARG A C 1
ATOM 1144 O O . ARG A 1 133 ? -2.509 -10.663 -52.419 1.00 86.19 133 ARG A O 1
ATOM 1151 N N . ILE A 1 134 ? -3.061 -10.462 -50.255 1.00 83.06 134 ILE A N 1
ATOM 1152 C CA . ILE A 1 134 ? -3.175 -11.906 -50.003 1.00 83.06 134 ILE A CA 1
ATOM 1153 C C . ILE A 1 134 ? -4.356 -12.495 -50.775 1.00 83.06 134 ILE A C 1
ATOM 1155 O O . ILE A 1 134 ? -4.210 -13.547 -51.395 1.00 83.06 134 ILE A O 1
ATOM 1159 N N . SER A 1 135 ? -5.501 -11.809 -50.772 1.00 86.38 135 SER A N 1
ATOM 1160 C CA . SER A 1 135 ? -6.686 -12.211 -51.535 1.00 86.38 135 SER A CA 1
ATOM 1161 C C . SER A 1 135 ? -6.389 -12.298 -53.035 1.00 86.38 135 SER A C 1
ATOM 1163 O O . SER A 1 135 ? -6.704 -13.303 -53.668 1.00 86.38 135 SER A O 1
ATOM 1165 N N . GLU A 1 136 ? -5.696 -11.301 -53.593 1.00 87.62 136 GLU A N 1
ATOM 1166 C CA . GLU A 1 136 ? -5.303 -11.285 -55.004 1.00 87.62 136 GLU A CA 1
ATOM 1167 C C . GLU A 1 136 ? -4.344 -12.434 -55.350 1.00 87.62 136 GLU A C 1
ATOM 1169 O O . GLU A 1 136 ? -4.555 -13.142 -56.335 1.00 87.62 136 GLU A O 1
ATOM 1174 N N . ARG A 1 137 ? -3.321 -12.677 -54.518 1.00 83.00 137 ARG A N 1
ATOM 1175 C CA . ARG A 1 137 ? -2.386 -13.801 -54.697 1.00 83.00 137 ARG A CA 1
ATOM 1176 C C . ARG A 1 137 ? -3.107 -15.150 -54.651 1.00 83.00 137 ARG A C 1
ATOM 1178 O O . ARG A 1 137 ? -2.843 -16.010 -55.488 1.00 83.00 137 ARG A O 1
ATOM 1185 N N . ASN A 1 138 ? -4.023 -15.327 -53.699 1.00 82.69 138 ASN A N 1
ATOM 1186 C CA . ASN A 1 138 ? -4.823 -16.545 -53.588 1.00 82.69 138 ASN A CA 1
ATOM 1187 C C . ASN A 1 138 ? -5.738 -16.720 -54.810 1.00 82.69 138 ASN A C 1
ATOM 1189 O O . ASN A 1 138 ? -5.872 -17.839 -55.299 1.00 82.69 138 ASN A O 1
ATOM 1193 N N . GLY A 1 139 ? -6.312 -15.630 -55.333 1.00 86.38 139 GLY A N 1
ATOM 1194 C CA . GLY A 1 139 ? -7.088 -15.631 -56.574 1.00 86.38 139 GLY A CA 1
ATOM 1195 C C . GLY A 1 139 ? -6.269 -16.134 -57.763 1.00 86.38 139 GLY A C 1
ATOM 1196 O O . GLY A 1 139 ? -6.670 -17.097 -58.409 1.00 86.38 139 GLY A O 1
ATOM 1197 N N . ARG A 1 140 ? -5.068 -15.576 -57.970 1.00 83.00 140 ARG A N 1
ATOM 1198 C CA . ARG A 1 140 ? -4.147 -16.007 -59.039 1.00 83.00 140 ARG A CA 1
ATOM 1199 C C . ARG A 1 140 ? -3.778 -17.490 -58.935 1.00 83.00 140 ARG A C 1
ATOM 1201 O O . ARG A 1 140 ? -3.830 -18.196 -59.934 1.00 83.00 140 ARG A O 1
ATOM 1208 N N . LEU A 1 141 ? -3.463 -17.979 -57.732 1.00 77.81 141 LEU A N 1
ATOM 1209 C CA . LEU A 1 141 ? -3.194 -19.406 -57.497 1.00 77.81 141 LEU A CA 1
ATOM 1210 C C . LEU A 1 141 ? -4.411 -20.288 -57.809 1.00 77.81 141 LEU A C 1
ATOM 1212 O O . LEU A 1 141 ? -4.260 -21.354 -58.400 1.00 77.81 141 LEU A O 1
ATOM 1216 N N . CYS A 1 142 ? -5.619 -19.854 -57.434 1.00 82.06 142 CYS A N 1
ATOM 1217 C CA . CYS A 1 142 ? -6.847 -20.582 -57.758 1.00 82.06 142 CYS A CA 1
ATOM 1218 C C . CYS A 1 142 ? -7.084 -20.659 -59.268 1.00 82.06 142 CYS A C 1
ATOM 1220 O O . CYS A 1 142 ? -7.518 -21.701 -59.754 1.00 82.06 142 CYS A O 1
ATOM 1222 N N . ASP A 1 143 ? -6.810 -19.578 -59.997 1.00 81.88 143 ASP A N 1
ATOM 1223 C CA . ASP A 1 143 ? -6.974 -19.532 -61.449 1.00 81.88 143 ASP A CA 1
ATOM 1224 C C . ASP A 1 143 ? -5.946 -20.435 -62.148 1.00 81.88 143 ASP A C 1
ATOM 1226 O O . ASP A 1 143 ? -6.333 -21.276 -62.955 1.00 81.88 143 ASP A O 1
ATOM 1230 N N . LEU A 1 144 ? -4.673 -20.389 -61.736 1.00 76.81 144 LEU A N 1
ATOM 1231 C CA . LEU A 1 144 ? -3.622 -21.284 -62.241 1.00 76.81 144 LEU A CA 1
ATOM 1232 C C . LEU A 1 144 ? -3.936 -22.771 -61.991 1.00 76.81 144 LEU A C 1
ATOM 1234 O O . LEU A 1 144 ? -3.731 -23.608 -62.869 1.00 76.81 144 LEU A O 1
ATOM 1238 N N . LEU A 1 145 ? -4.475 -23.114 -60.816 1.00 73.44 145 LEU A N 1
ATOM 1239 C CA . LEU A 1 145 ? -4.886 -24.487 -60.495 1.00 73.44 145 LEU A CA 1
ATOM 1240 C C . LEU A 1 145 ? -6.104 -24.946 -61.311 1.00 73.44 145 LEU A C 1
ATOM 1242 O O . LEU A 1 145 ? -6.171 -26.109 -61.711 1.00 73.44 145 LEU A O 1
ATOM 1246 N N . LYS A 1 146 ? -7.063 -24.052 -61.582 1.00 78.56 146 LYS A N 1
ATOM 1247 C CA . LYS A 1 146 ? -8.210 -24.349 -62.456 1.00 78.56 146 LYS A CA 1
ATOM 1248 C C . LYS A 1 146 ? -7.780 -24.539 -63.907 1.00 78.56 146 LYS A C 1
ATOM 1250 O O . LYS A 1 146 ? -8.265 -25.462 -64.559 1.00 78.56 146 LYS A O 1
ATOM 1255 N N . ASP A 1 147 ? -6.865 -23.710 -64.399 1.00 68.62 147 ASP A N 1
ATOM 1256 C CA . ASP A 1 147 ? -6.320 -23.821 -65.753 1.00 68.62 147 ASP A CA 1
ATOM 1257 C C . ASP A 1 147 ? -5.510 -25.112 -65.935 1.00 68.62 147 ASP A C 1
ATOM 1259 O O . ASP A 1 147 ? -5.561 -25.728 -67.002 1.00 68.62 147 ASP A O 1
ATOM 1263 N N . TYR A 1 148 ? -4.838 -25.581 -64.879 1.00 61.84 148 TYR A N 1
ATOM 1264 C CA . TYR A 1 148 ? -4.186 -26.890 -64.847 1.00 61.84 148 TYR A CA 1
ATOM 1265 C C . TYR A 1 148 ? -5.203 -28.050 -64.870 1.00 61.84 148 TYR A C 1
ATOM 1267 O O . TYR A 1 148 ? -5.065 -28.974 -65.669 1.00 61.84 148 TYR A O 1
ATOM 1275 N N . GLY A 1 149 ? -6.268 -27.983 -64.058 1.00 61.91 149 GLY A N 1
ATOM 1276 C CA . GLY A 1 149 ? -7.304 -29.026 -63.979 1.00 61.91 149 GLY A CA 1
ATOM 1277 C C . GLY A 1 149 ? -8.229 -29.126 -65.202 1.00 61.91 149 GLY A C 1
ATOM 1278 O O . GLY A 1 149 ? -8.732 -30.200 -65.509 1.00 61.91 149 GLY A O 1
ATOM 1279 N N . ASN A 1 150 ? -8.436 -28.036 -65.947 1.00 60.91 150 ASN A N 1
ATOM 1280 C CA . ASN A 1 150 ? -9.268 -28.037 -67.159 1.00 60.91 150 ASN A CA 1
ATOM 1281 C C . ASN A 1 150 ? -8.535 -28.562 -68.412 1.00 60.91 150 ASN A C 1
ATOM 1283 O O . ASN A 1 150 ? -9.174 -28.844 -69.427 1.00 60.91 150 ASN A O 1
ATOM 1287 N N . ASN A 1 151 ? -7.206 -28.700 -68.363 1.00 56.34 151 ASN A N 1
ATOM 1288 C CA . ASN A 1 151 ? -6.352 -29.070 -69.496 1.00 56.34 151 ASN A CA 1
ATOM 1289 C C . ASN A 1 151 ? -5.759 -30.491 -69.376 1.00 56.34 151 ASN A C 1
ATOM 1291 O O . ASN A 1 151 ? -4.652 -30.740 -69.851 1.00 56.34 151 ASN A O 1
ATOM 1295 N N . GLU A 1 152 ? -6.497 -31.461 -68.822 1.00 52.22 152 GLU A N 1
ATOM 1296 C CA . GLU A 1 152 ? -6.035 -32.861 -68.688 1.00 52.22 152 GLU A CA 1
ATOM 1297 C C . GLU A 1 152 ? -5.664 -33.547 -70.031 1.00 52.22 152 GLU A C 1
ATOM 1299 O O . GLU A 1 152 ? -4.989 -34.572 -70.038 1.00 52.22 152 GLU A O 1
ATOM 1304 N N . ASN A 1 153 ? -6.013 -32.962 -71.188 1.00 50.72 153 ASN A N 1
ATOM 1305 C CA . ASN A 1 153 ? -5.750 -33.528 -72.522 1.00 50.72 153 ASN A CA 1
ATOM 1306 C C . ASN A 1 153 ? -4.581 -32.891 -73.315 1.00 50.72 153 ASN A C 1
ATOM 1308 O O . ASN A 1 153 ? -4.403 -33.211 -74.491 1.00 50.72 153 ASN A O 1
ATOM 1312 N N . LYS A 1 154 ? -3.750 -32.020 -72.719 1.00 51.56 154 LYS A N 1
ATOM 1313 C CA . LYS A 1 154 ? -2.518 -31.479 -73.351 1.00 51.56 154 LYS A CA 1
ATOM 1314 C C . LYS A 1 154 ? -1.255 -31.862 -72.569 1.00 51.56 154 LYS A C 1
ATOM 1316 O O . LYS A 1 154 ? -0.416 -31.034 -72.243 1.00 51.56 154 LYS A O 1
ATOM 1321 N N . LEU A 1 155 ? -1.097 -33.150 -72.297 1.00 52.44 155 LEU A N 1
ATOM 1322 C CA . LEU A 1 155 ? -0.048 -33.693 -71.426 1.00 52.44 155 LEU A CA 1
ATOM 1323 C C . LEU A 1 155 ? 1.381 -33.751 -72.003 1.00 52.44 155 LEU A C 1
ATOM 1325 O O . LEU A 1 155 ? 2.201 -34.465 -71.438 1.00 52.44 155 LEU A O 1
ATOM 1329 N N . VAL A 1 156 ? 1.726 -33.068 -73.105 1.00 51.62 156 VAL A N 1
ATOM 1330 C CA . VAL A 1 156 ? 3.021 -33.373 -73.758 1.00 51.62 156 VAL A CA 1
ATOM 1331 C C . VAL A 1 156 ? 4.014 -32.222 -73.918 1.00 51.62 156 VAL A C 1
ATOM 1333 O O . VAL A 1 156 ? 5.193 -32.523 -73.846 1.00 51.62 156 VAL A O 1
ATOM 1336 N N . ASN A 1 157 ? 3.663 -30.939 -74.071 1.00 50.66 157 ASN A N 1
ATOM 1337 C CA . ASN A 1 157 ? 4.691 -29.969 -74.517 1.00 50.66 157 ASN A CA 1
ATOM 1338 C C . ASN A 1 157 ? 4.577 -28.528 -73.986 1.00 50.66 157 ASN A C 1
ATOM 1340 O O . ASN A 1 157 ? 4.893 -27.599 -74.722 1.00 50.66 157 ASN A O 1
ATOM 1344 N N . ASP A 1 158 ? 4.199 -28.308 -72.725 1.00 53.16 158 ASP A N 1
ATOM 1345 C CA . ASP A 1 158 ? 4.462 -27.006 -72.085 1.00 53.16 158 ASP A CA 1
ATOM 1346 C C . ASP A 1 158 ? 5.291 -27.192 -70.805 1.00 53.16 158 ASP A C 1
ATOM 1348 O O . ASP A 1 158 ? 4.845 -27.012 -69.667 1.00 53.16 158 ASP A O 1
ATOM 1352 N N . SER A 1 159 ? 6.540 -27.632 -71.018 1.00 58.53 159 SER A N 1
ATOM 1353 C CA . SER A 1 159 ? 7.583 -27.722 -69.985 1.00 58.53 159 SER A CA 1
ATOM 1354 C C . SER A 1 159 ? 7.738 -26.404 -69.223 1.00 58.53 159 SER A C 1
ATOM 1356 O O . SER A 1 159 ? 8.148 -26.423 -68.067 1.00 58.53 159 SER A O 1
ATOM 1358 N N . ASP A 1 160 ? 7.409 -25.277 -69.857 1.00 62.09 160 ASP A N 1
ATOM 1359 C CA . ASP A 1 160 ? 7.594 -23.937 -69.313 1.00 62.09 160 ASP A CA 1
ATOM 1360 C C . ASP A 1 160 ? 6.485 -23.557 -68.309 1.00 62.09 160 ASP A C 1
ATOM 1362 O O . ASP A 1 160 ? 6.770 -22.997 -67.252 1.00 62.09 160 ASP A O 1
ATOM 1366 N N . GLN A 1 161 ? 5.223 -23.932 -68.568 1.00 62.62 161 GLN A N 1
ATOM 1367 C CA . GLN A 1 161 ? 4.118 -23.746 -67.608 1.00 62.62 161 GLN A CA 1
ATOM 1368 C C . GLN A 1 161 ? 4.214 -24.706 -66.419 1.00 62.62 161 GLN A C 1
ATOM 1370 O O . GLN A 1 161 ? 3.999 -24.307 -65.275 1.00 62.62 161 GLN A O 1
ATOM 1375 N N . THR A 1 162 ? 4.592 -25.961 -66.675 1.00 64.88 162 THR A N 1
ATOM 1376 C CA . THR A 1 162 ? 4.772 -26.960 -65.612 1.00 64.88 162 THR A CA 1
ATOM 1377 C C . THR A 1 162 ? 5.952 -26.589 -64.708 1.00 64.88 162 THR A C 1
ATOM 1379 O O . THR A 1 162 ? 5.847 -26.726 -63.492 1.00 64.88 162 THR A O 1
ATOM 1382 N N . ALA A 1 163 ? 7.044 -26.054 -65.270 1.00 70.00 163 ALA A N 1
ATOM 1383 C CA . ALA A 1 163 ? 8.172 -25.534 -64.497 1.00 70.00 163 ALA A CA 1
ATOM 1384 C C . ALA A 1 163 ? 7.784 -24.315 -63.646 1.00 70.00 163 ALA A C 1
ATOM 1386 O O . ALA A 1 163 ? 8.120 -24.297 -62.467 1.00 70.00 163 ALA A O 1
ATOM 1387 N N . LYS A 1 164 ? 7.015 -23.358 -64.190 1.00 72.62 164 LYS A N 1
ATOM 1388 C CA . LYS A 1 164 ? 6.521 -22.185 -63.440 1.00 72.62 164 LYS A CA 1
ATOM 1389 C C . LYS A 1 164 ? 5.636 -22.571 -62.256 1.00 72.62 164 LYS A C 1
ATOM 1391 O O . LYS A 1 164 ? 5.844 -22.073 -61.157 1.00 72.62 164 LYS A O 1
ATOM 1396 N N . ILE A 1 165 ? 4.697 -23.498 -62.451 1.00 69.69 165 ILE A N 1
ATOM 1397 C CA . ILE A 1 165 ? 3.841 -24.002 -61.364 1.00 69.69 165 ILE A CA 1
ATOM 1398 C C . ILE A 1 165 ? 4.684 -24.700 -60.291 1.00 69.69 165 ILE A C 1
ATOM 1400 O O . ILE A 1 165 ? 4.451 -24.504 -59.101 1.00 69.69 165 ILE A O 1
ATOM 1404 N N . ASN A 1 166 ? 5.677 -25.498 -60.694 1.00 75.44 166 ASN A N 1
ATOM 1405 C CA . ASN A 1 166 ? 6.531 -26.225 -59.758 1.00 75.44 166 ASN A CA 1
ATOM 1406 C C . ASN A 1 166 ? 7.482 -25.285 -58.992 1.00 75.44 166 ASN A C 1
ATOM 1408 O O . ASN A 1 166 ? 7.704 -25.480 -57.802 1.00 75.44 166 ASN A O 1
ATOM 1412 N N . GLU A 1 167 ? 7.991 -24.237 -59.643 1.00 78.56 167 GLU A N 1
ATOM 1413 C CA . GLU A 1 167 ? 8.809 -23.186 -59.027 1.00 78.56 167 GLU A CA 1
ATOM 1414 C C . GLU A 1 167 ? 7.987 -22.340 -58.040 1.00 78.56 167 GLU A C 1
ATOM 1416 O O . GLU A 1 167 ? 8.425 -22.122 -56.909 1.00 78.56 167 GLU A O 1
ATOM 1421 N N . GLU A 1 168 ? 6.757 -21.951 -58.397 1.00 77.25 168 GLU A N 1
ATOM 1422 C CA . GLU A 1 168 ? 5.837 -21.260 -57.484 1.00 77.25 168 GLU A CA 1
ATOM 1423 C C . GLU A 1 168 ? 5.408 -22.150 -56.304 1.00 77.25 168 GLU A C 1
ATOM 1425 O O . GLU A 1 168 ? 5.359 -21.677 -55.168 1.00 77.25 168 GLU A O 1
ATOM 1430 N N . LEU A 1 169 ? 5.159 -23.447 -56.526 1.00 78.12 169 LEU A N 1
ATOM 1431 C CA . LEU A 1 169 ? 4.868 -24.421 -55.464 1.00 78.12 169 LEU A CA 1
ATOM 1432 C C . LEU A 1 169 ? 6.064 -24.635 -54.538 1.00 78.12 169 LEU A C 1
ATOM 1434 O O . LEU A 1 169 ? 5.886 -24.703 -53.323 1.00 78.12 169 LEU A O 1
ATOM 1438 N N . GLN A 1 170 ? 7.274 -24.734 -55.085 1.00 79.69 170 GLN A N 1
ATOM 1439 C CA . GLN A 1 170 ? 8.496 -24.913 -54.306 1.00 79.69 170 GLN A CA 1
ATOM 1440 C C . GLN A 1 170 ? 8.837 -23.650 -53.509 1.00 79.69 170 GLN A C 1
ATOM 1442 O O . GLN A 1 170 ? 9.200 -23.743 -52.335 1.00 79.69 170 GLN A O 1
ATOM 1447 N N . SER A 1 171 ? 8.641 -22.469 -54.099 1.00 78.56 171 SER A N 1
ATOM 1448 C CA . SER A 1 171 ? 8.728 -21.184 -53.404 1.00 78.56 171 SER A CA 1
ATOM 1449 C C . SER A 1 171 ? 7.686 -21.082 -52.282 1.00 78.56 171 SER A C 1
ATOM 1451 O O . SER A 1 171 ? 8.036 -20.762 -51.146 1.00 78.56 171 SER A O 1
ATOM 1453 N N . TYR A 1 172 ? 6.428 -21.455 -52.546 1.00 78.06 172 TYR A N 1
ATOM 1454 C CA . TYR A 1 172 ? 5.364 -21.465 -51.540 1.00 78.06 172 TYR A CA 1
ATOM 1455 C C . TYR A 1 172 ? 5.645 -22.458 -50.407 1.00 78.06 172 TYR A C 1
ATOM 1457 O O . TYR A 1 172 ? 5.521 -22.103 -49.239 1.00 78.06 172 TYR A O 1
ATOM 1465 N N . ALA A 1 173 ? 6.080 -23.678 -50.724 1.00 77.69 173 ALA A N 1
ATOM 1466 C CA . ALA A 1 173 ? 6.441 -24.686 -49.732 1.00 77.69 173 ALA A CA 1
ATOM 1467 C C . ALA A 1 173 ? 7.614 -24.232 -48.850 1.00 77.69 173 ALA A C 1
ATOM 1469 O O . ALA A 1 173 ? 7.598 -24.468 -47.642 1.00 77.69 173 ALA A O 1
ATOM 1470 N N . THR A 1 174 ? 8.598 -23.542 -49.435 1.00 81.62 174 THR A N 1
ATOM 1471 C CA . THR A 1 174 ? 9.740 -22.976 -48.701 1.00 81.62 174 THR A CA 1
ATOM 1472 C C . THR A 1 174 ? 9.285 -21.849 -47.775 1.00 81.62 174 THR A C 1
ATOM 1474 O O . THR A 1 174 ? 9.584 -21.886 -46.585 1.00 81.62 174 THR A O 1
ATOM 1477 N N . SER A 1 175 ? 8.463 -20.922 -48.276 1.00 82.56 175 SER A N 1
ATOM 1478 C CA . SER A 1 175 ? 7.879 -19.833 -47.483 1.00 82.56 175 SER A CA 1
ATOM 1479 C C . SER A 1 175 ? 7.016 -20.353 -46.325 1.00 82.56 175 SER A C 1
ATOM 1481 O O . SER A 1 175 ? 7.174 -19.911 -45.190 1.00 82.56 175 SER A O 1
ATOM 1483 N N . VAL A 1 176 ? 6.170 -21.362 -46.561 1.00 81.50 176 VAL A N 1
ATOM 1484 C CA . VAL A 1 176 ? 5.362 -22.008 -45.511 1.00 81.50 176 VAL A CA 1
ATOM 1485 C C . VAL A 1 176 ? 6.244 -22.738 -44.495 1.00 81.50 176 VAL A C 1
ATOM 1487 O O . VAL A 1 176 ? 5.914 -22.782 -43.308 1.00 81.50 176 VAL A O 1
ATOM 1490 N N . PHE A 1 177 ? 7.362 -23.332 -44.918 1.00 82.88 177 PHE A N 1
ATOM 1491 C CA . PHE A 1 177 ? 8.298 -23.974 -43.997 1.00 82.88 177 PHE A CA 1
ATOM 1492 C C . PHE A 1 177 ? 9.000 -22.944 -43.104 1.00 82.88 177 PHE A C 1
ATOM 1494 O O . PHE A 1 177 ? 9.035 -23.121 -41.886 1.00 82.88 177 PHE A O 1
ATOM 1501 N N . GLU A 1 178 ? 9.502 -21.855 -43.685 1.00 83.06 178 GLU A N 1
ATOM 1502 C CA . GLU A 1 178 ? 10.108 -20.734 -42.958 1.00 83.06 178 GLU A CA 1
ATOM 1503 C C . GLU A 1 178 ? 9.115 -20.104 -41.972 1.00 83.06 178 GLU A C 1
ATOM 1505 O O . GLU A 1 178 ? 9.445 -19.921 -40.796 1.00 83.06 178 GLU A O 1
ATOM 1510 N N . GLU A 1 179 ? 7.866 -19.892 -42.396 1.00 81.12 179 GLU A N 1
ATOM 1511 C CA . GLU A 1 179 ? 6.786 -19.408 -41.536 1.00 81.12 179 GLU A CA 1
ATOM 1512 C C . GLU A 1 179 ? 6.487 -20.394 -40.397 1.00 81.12 179 GLU A C 1
ATOM 1514 O O . GLU A 1 179 ? 6.336 -19.989 -39.247 1.00 81.12 179 GLU A O 1
ATOM 1519 N N . ASN A 1 180 ? 6.474 -21.706 -40.656 1.00 80.88 180 ASN A N 1
ATOM 1520 C CA . ASN A 1 180 ? 6.306 -22.720 -39.610 1.00 80.88 180 ASN A CA 1
ATOM 1521 C C . ASN A 1 180 ? 7.458 -22.718 -38.596 1.00 80.88 180 ASN A C 1
ATOM 1523 O O . ASN A 1 180 ? 7.225 -22.926 -37.403 1.00 80.88 180 ASN A O 1
ATOM 1527 N N . VAL A 1 181 ? 8.699 -22.495 -39.038 1.00 85.62 181 VAL A N 1
ATOM 1528 C CA . VAL A 1 181 ? 9.847 -22.353 -38.130 1.00 85.62 181 VAL A CA 1
ATOM 1529 C C . VAL A 1 181 ? 9.713 -21.078 -37.297 1.00 85.62 181 VAL A C 1
ATOM 1531 O O . VAL A 1 181 ? 9.913 -21.130 -36.082 1.00 85.62 181 VAL A O 1
ATOM 1534 N N . SER A 1 182 ? 9.334 -19.960 -37.917 1.00 86.00 182 SER A N 1
ATOM 1535 C CA . SER A 1 182 ? 9.101 -18.687 -37.228 1.00 86.00 182 SER A CA 1
ATOM 1536 C C . SER A 1 182 ? 7.962 -18.795 -36.205 1.00 86.00 182 SER A C 1
ATOM 1538 O O . SER A 1 182 ? 8.144 -18.468 -35.034 1.00 86.00 182 SER A O 1
ATOM 1540 N N . ASN A 1 183 ? 6.833 -19.399 -36.587 1.00 82.00 183 ASN A N 1
ATOM 1541 C CA . ASN A 1 183 ? 5.695 -19.661 -35.706 1.00 82.00 183 ASN A CA 1
ATOM 1542 C C . ASN A 1 183 ? 6.075 -20.556 -34.523 1.00 82.00 183 ASN A C 1
ATOM 1544 O O . ASN A 1 183 ? 5.654 -20.290 -33.401 1.00 82.00 183 ASN A O 1
ATOM 1548 N N . LYS A 1 184 ? 6.903 -21.589 -34.726 1.00 85.31 184 LYS A N 1
ATOM 1549 C CA . LYS A 1 184 ? 7.407 -22.420 -33.618 1.00 85.31 184 LYS A CA 1
ATOM 1550 C C . LYS A 1 184 ? 8.264 -21.617 -32.638 1.00 85.31 184 LYS A C 1
ATOM 1552 O O . LYS A 1 184 ? 8.114 -21.799 -31.432 1.00 85.31 184 LYS A O 1
ATOM 1557 N N . LYS A 1 185 ? 9.135 -20.727 -33.130 1.00 87.88 185 LYS A N 1
ATOM 1558 C CA . LYS A 1 185 ? 9.924 -19.826 -32.270 1.00 87.88 185 LYS A CA 1
ATOM 1559 C C . LYS A 1 185 ? 9.013 -18.890 -31.479 1.00 87.88 185 LYS A C 1
ATOM 1561 O O . LYS A 1 185 ? 9.114 -18.858 -30.258 1.00 87.88 185 LYS A O 1
ATOM 1566 N N . LEU A 1 186 ? 8.062 -18.242 -32.153 1.00 86.06 186 LEU A N 1
ATOM 1567 C CA . LEU A 1 186 ? 7.099 -17.344 -31.519 1.00 86.06 186 LEU A CA 1
ATOM 1568 C C . LEU A 1 186 ? 6.235 -18.064 -30.473 1.00 86.06 186 LEU A C 1
ATOM 1570 O O . LEU A 1 186 ? 5.983 -17.518 -29.406 1.00 86.06 186 LEU A O 1
ATOM 1574 N N . VAL A 1 187 ? 5.799 -19.301 -30.735 1.00 86.81 187 VAL A N 1
ATOM 1575 C CA . VAL A 1 187 ? 5.047 -20.108 -29.759 1.00 86.81 187 VAL A CA 1
ATOM 1576 C C . VAL A 1 187 ? 5.891 -20.395 -28.521 1.00 86.81 187 VAL A C 1
ATOM 1578 O O . VAL A 1 187 ? 5.385 -20.238 -27.412 1.00 86.81 187 VAL A O 1
ATOM 1581 N N . ASN A 1 188 ? 7.163 -20.765 -28.685 1.00 88.44 188 ASN A N 1
ATOM 1582 C CA . ASN A 1 188 ? 8.056 -20.992 -27.550 1.00 88.44 188 ASN A CA 1
ATOM 1583 C C . ASN A 1 188 ? 8.272 -19.701 -26.747 1.00 88.44 188 ASN A C 1
ATOM 1585 O O . ASN A 1 188 ? 8.145 -19.717 -25.525 1.00 88.44 188 ASN A O 1
ATOM 1589 N N . GLU A 1 189 ? 8.526 -18.577 -27.419 1.00 91.12 189 GLU A N 1
ATOM 1590 C CA . GLU A 1 189 ? 8.675 -17.265 -26.778 1.00 91.12 189 GLU A CA 1
ATOM 1591 C C . GLU A 1 189 ? 7.410 -16.879 -26.001 1.00 91.12 189 GLU A C 1
ATOM 1593 O O . GLU A 1 189 ? 7.478 -16.595 -24.805 1.00 91.12 189 GLU A O 1
ATOM 1598 N N . LEU A 1 190 ? 6.236 -16.977 -26.631 1.00 88.94 190 LEU A N 1
ATOM 1599 C CA . LEU A 1 190 ? 4.953 -16.704 -25.984 1.00 88.94 190 LEU A CA 1
ATOM 1600 C C . LEU A 1 190 ? 4.685 -17.641 -24.806 1.00 88.94 190 LEU A C 1
ATOM 1602 O O . LEU A 1 190 ? 4.147 -17.193 -23.801 1.00 88.94 190 LEU A O 1
ATOM 1606 N N . GLN A 1 191 ? 5.054 -18.919 -24.889 1.00 91.38 191 GLN A N 1
ATOM 1607 C CA . GLN A 1 191 ? 4.916 -19.854 -23.771 1.00 91.38 191 GLN A CA 1
ATOM 1608 C C . GLN A 1 191 ? 5.826 -19.473 -22.600 1.00 91.38 191 GLN A C 1
ATOM 1610 O O . GLN A 1 191 ? 5.365 -19.467 -21.457 1.00 91.38 191 GLN A O 1
ATOM 1615 N N . THR A 1 192 ? 7.085 -19.109 -22.867 1.00 90.19 192 THR A N 1
ATOM 1616 C CA . THR A 1 192 ? 8.016 -18.660 -21.819 1.00 90.19 192 THR A CA 1
ATOM 1617 C C . THR A 1 192 ? 7.553 -17.364 -21.162 1.00 90.19 192 THR A C 1
ATOM 1619 O O . THR A 1 192 ? 7.531 -17.270 -19.934 1.00 90.19 192 THR A O 1
ATOM 1622 N N . GLU A 1 193 ? 7.090 -16.397 -21.954 1.00 92.38 193 GLU A N 1
ATOM 1623 C CA . GLU A 1 193 ? 6.563 -15.137 -21.440 1.00 92.38 193 GLU A CA 1
ATOM 1624 C C . GLU A 1 193 ? 5.243 -15.314 -20.698 1.00 92.38 193 GLU A C 1
ATOM 1626 O O . GLU A 1 193 ? 5.047 -14.709 -19.648 1.00 92.38 193 GLU A O 1
ATOM 1631 N N . ASN A 1 194 ? 4.351 -16.184 -21.171 1.00 89.62 194 ASN A N 1
ATOM 1632 C CA . ASN A 1 194 ? 3.113 -16.495 -20.464 1.00 89.62 194 ASN A CA 1
ATOM 1633 C C . ASN A 1 194 ? 3.410 -17.157 -19.112 1.00 89.62 194 ASN A C 1
ATOM 1635 O O . ASN A 1 194 ? 2.845 -16.759 -18.099 1.00 89.62 194 ASN A O 1
ATOM 1639 N N . HIS A 1 195 ? 4.371 -18.082 -19.054 1.00 92.25 195 HIS A N 1
ATOM 1640 C CA . HIS A 1 195 ? 4.812 -18.649 -17.782 1.00 92.25 195 HIS A CA 1
ATOM 1641 C C . HIS A 1 195 ? 5.383 -17.574 -16.841 1.00 92.25 195 HIS A C 1
ATOM 1643 O O . HIS A 1 195 ? 4.988 -17.501 -15.676 1.00 92.25 195 HIS A O 1
ATOM 1649 N N . ARG A 1 196 ? 6.244 -16.682 -17.351 1.00 94.69 196 ARG A N 1
ATOM 1650 C CA . ARG A 1 196 ? 6.802 -15.558 -16.582 1.00 94.69 196 ARG A CA 1
ATOM 1651 C C . ARG A 1 196 ? 5.708 -14.624 -16.055 1.00 94.69 196 ARG A C 1
ATOM 1653 O O . ARG A 1 196 ? 5.721 -14.262 -14.880 1.00 94.69 196 ARG A O 1
ATOM 1660 N N . LEU A 1 197 ? 4.754 -14.243 -16.904 1.00 92.25 197 LEU A N 1
ATOM 1661 C CA . LEU A 1 197 ? 3.621 -13.394 -16.535 1.00 92.25 197 LEU A CA 1
ATOM 1662 C C . LEU A 1 197 ? 2.671 -14.095 -15.562 1.00 92.25 197 LEU A C 1
ATOM 1664 O O . LEU A 1 197 ? 2.159 -13.440 -14.663 1.00 92.25 197 LEU A O 1
ATOM 1668 N N . SER A 1 198 ? 2.469 -15.406 -15.690 1.00 95.19 198 SER A N 1
ATOM 1669 C CA . SER A 1 198 ? 1.663 -16.196 -14.756 1.00 95.19 198 SER A CA 1
ATOM 1670 C C . SER A 1 198 ? 2.293 -16.225 -13.364 1.00 95.19 198 SER A C 1
ATOM 1672 O O . SER A 1 198 ? 1.580 -16.052 -12.378 1.00 95.19 198 SER A O 1
ATOM 1674 N N . LEU A 1 199 ? 3.619 -16.382 -13.269 1.00 91.56 199 LEU A N 1
ATOM 1675 C CA . LEU A 1 199 ? 4.343 -16.277 -11.997 1.00 91.56 199 LEU A CA 1
ATOM 1676 C C . LEU A 1 199 ? 4.233 -14.867 -11.407 1.00 91.56 199 LEU A C 1
ATOM 1678 O O . LEU A 1 199 ? 3.991 -14.705 -10.213 1.00 91.56 199 LEU A O 1
ATOM 1682 N N . GLN A 1 200 ? 4.365 -13.839 -12.248 1.00 94.56 200 GLN A N 1
ATOM 1683 C CA . GLN A 1 200 ? 4.212 -12.451 -11.820 1.00 94.56 200 GLN A CA 1
ATOM 1684 C C . GLN A 1 200 ? 2.780 -12.147 -11.347 1.00 94.56 200 GLN A C 1
ATOM 1686 O O . GLN A 1 200 ? 2.617 -11.457 -10.344 1.00 94.56 200 GLN A O 1
ATOM 1691 N N . SER A 1 201 ? 1.760 -12.674 -12.031 1.00 89.06 201 SER A N 1
ATOM 1692 C CA . SER A 1 201 ? 0.355 -12.562 -11.622 1.00 89.06 201 SER A CA 1
ATOM 1693 C C . SER A 1 201 ? 0.140 -13.219 -10.267 1.00 89.06 201 SER A C 1
ATOM 1695 O O . SER A 1 201 ? -0.345 -12.550 -9.367 1.00 89.06 201 SER A O 1
ATOM 1697 N N . SER A 1 202 ? 0.609 -14.459 -10.086 1.00 91.06 202 SER A N 1
ATOM 1698 C CA . SER A 1 202 ? 0.513 -15.169 -8.805 1.00 91.06 202 SER A CA 1
ATOM 1699 C C . SER A 1 202 ? 1.156 -14.376 -7.666 1.00 91.06 202 SER A C 1
ATOM 1701 O O . SER A 1 202 ? 0.572 -14.248 -6.600 1.00 91.06 202 SER A O 1
ATOM 1703 N N . SER A 1 203 ? 2.326 -13.772 -7.896 1.00 92.12 203 SER A N 1
ATOM 1704 C CA . SER A 1 203 ? 2.978 -12.925 -6.890 1.00 92.12 203 SER A CA 1
ATOM 1705 C C . SER A 1 203 ? 2.176 -11.656 -6.566 1.00 92.12 203 SER A C 1
ATOM 1707 O O . SER A 1 203 ? 2.152 -11.209 -5.416 1.00 92.12 203 SER A O 1
ATOM 1709 N N . CYS A 1 204 ? 1.522 -11.053 -7.563 1.00 91.62 204 CYS A N 1
ATOM 1710 C CA . CYS A 1 204 ? 0.600 -9.944 -7.331 1.00 91.62 204 CYS A CA 1
ATOM 1711 C C . CYS A 1 204 ? -0.642 -10.393 -6.552 1.00 91.62 204 CYS A C 1
ATOM 1713 O O . CYS A 1 204 ? -1.048 -9.674 -5.642 1.00 91.62 204 CYS A O 1
ATOM 1715 N N . ASP A 1 205 ? -1.195 -11.564 -6.865 1.00 89.81 205 ASP A N 1
ATOM 1716 C CA . ASP A 1 205 ? -2.353 -12.143 -6.182 1.00 89.81 205 ASP A CA 1
ATOM 1717 C C . ASP A 1 205 ? -2.030 -12.430 -4.705 1.00 89.81 205 ASP A C 1
ATOM 1719 O O . ASP A 1 205 ? -2.791 -12.031 -3.826 1.00 89.81 205 ASP A O 1
ATOM 1723 N N . ASP A 1 206 ? -0.846 -12.977 -4.404 1.00 94.69 206 ASP A N 1
ATOM 1724 C CA . ASP A 1 206 ? -0.365 -13.172 -3.027 1.00 94.69 206 ASP A CA 1
ATOM 1725 C C . ASP A 1 206 ? -0.267 -11.841 -2.263 1.00 94.69 206 ASP A C 1
ATOM 1727 O O . ASP A 1 206 ? -0.638 -11.735 -1.090 1.00 94.69 206 ASP A O 1
ATOM 1731 N N . LYS A 1 207 ? 0.217 -10.786 -2.932 1.00 96.31 207 LYS A N 1
ATOM 1732 C CA . LYS A 1 207 ? 0.311 -9.446 -2.340 1.00 96.31 207 LYS A CA 1
ATOM 1733 C C . LYS A 1 207 ? -1.069 -8.838 -2.089 1.00 96.31 207 LYS A C 1
ATOM 1735 O O . LYS A 1 207 ? -1.240 -8.151 -1.083 1.00 96.31 207 LYS A O 1
ATOM 1740 N N . ILE A 1 208 ? -2.029 -9.065 -2.984 1.00 91.06 208 ILE A N 1
ATOM 1741 C CA . ILE A 1 208 ? -3.420 -8.638 -2.805 1.00 91.06 208 ILE A CA 1
ATOM 1742 C C . ILE A 1 208 ? -4.027 -9.373 -1.610 1.00 91.06 208 ILE A C 1
ATOM 1744 O O . ILE A 1 20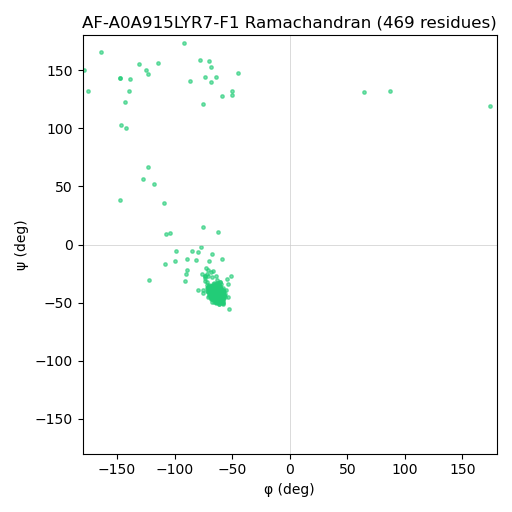8 ? -4.501 -8.704 -0.698 1.00 91.06 208 ILE A O 1
ATOM 1748 N N . ALA A 1 209 ? -3.902 -10.699 -1.540 1.00 91.06 209 ALA A N 1
ATOM 1749 C CA . ALA A 1 209 ? -4.412 -11.500 -0.427 1.00 91.06 209 ALA A CA 1
ATOM 1750 C C . ALA A 1 209 ? -3.827 -11.058 0.929 1.00 91.06 209 ALA A C 1
ATOM 1752 O O . ALA A 1 209 ? -4.545 -10.949 1.925 1.00 91.06 209 ALA A O 1
ATOM 1753 N N . LEU A 1 210 ? -2.530 -10.723 0.973 1.00 93.50 210 LEU A N 1
ATOM 1754 C CA . LEU A 1 210 ? -1.893 -10.169 2.171 1.00 93.50 210 LEU A CA 1
ATOM 1755 C C . LEU A 1 210 ? -2.503 -8.817 2.576 1.00 93.50 210 LEU A C 1
ATOM 1757 O O . LEU A 1 210 ? -2.751 -8.572 3.758 1.00 93.50 210 LEU A O 1
ATOM 1761 N N . MET A 1 211 ? -2.733 -7.926 1.608 1.00 91.88 211 MET A N 1
ATOM 1762 C CA . MET A 1 211 ? -3.344 -6.621 1.867 1.00 91.88 211 MET A CA 1
ATOM 1763 C C . MET A 1 211 ? -4.810 -6.751 2.290 1.00 91.88 211 MET A C 1
ATOM 1765 O O . MET A 1 211 ? -5.219 -6.058 3.217 1.00 91.88 211 MET A O 1
ATOM 1769 N N . GLU A 1 212 ? -5.578 -7.653 1.680 1.00 94.31 212 GLU A N 1
ATOM 1770 C CA . GLU A 1 212 ? -6.959 -7.962 2.068 1.00 94.31 212 GLU A CA 1
ATOM 1771 C C . GLU A 1 212 ? -7.023 -8.488 3.504 1.00 94.31 212 GLU A C 1
ATOM 1773 O O . GLU A 1 212 ? -7.797 -7.976 4.312 1.00 94.31 212 GLU A O 1
ATOM 1778 N N . SER A 1 213 ? -6.136 -9.419 3.872 1.00 92.75 213 SER A N 1
ATOM 1779 C CA . SER A 1 213 ? -6.029 -9.894 5.254 1.00 92.75 213 SER A CA 1
ATOM 1780 C C . SER A 1 213 ? -5.690 -8.759 6.223 1.00 92.75 213 SER A C 1
ATOM 1782 O O . SER A 1 213 ? -6.255 -8.704 7.313 1.00 92.75 213 SER A O 1
ATOM 1784 N N . LYS A 1 214 ? -4.801 -7.833 5.841 1.00 96.62 214 LYS A N 1
ATOM 1785 C CA . LYS A 1 214 ? -4.461 -6.672 6.673 1.00 96.62 214 LYS A CA 1
ATOM 1786 C C . LYS A 1 214 ? -5.649 -5.724 6.843 1.00 96.62 214 LYS A C 1
ATOM 1788 O O . LYS A 1 214 ? -5.893 -5.247 7.951 1.00 96.62 214 LYS A O 1
ATOM 1793 N N . VAL A 1 215 ? -6.393 -5.458 5.772 1.00 92.56 215 VAL A N 1
ATOM 1794 C CA . VAL A 1 215 ? -7.619 -4.649 5.828 1.00 92.56 215 VAL A CA 1
ATOM 1795 C C . VAL A 1 215 ? -8.631 -5.287 6.774 1.00 92.56 215 VAL A C 1
ATOM 1797 O O . VAL A 1 215 ? -9.174 -4.590 7.626 1.00 92.56 215 VAL A O 1
ATOM 1800 N N . GLU A 1 216 ? -8.816 -6.604 6.701 1.00 95.69 216 GLU A N 1
ATOM 1801 C CA . GLU A 1 216 ? -9.728 -7.319 7.593 1.00 95.69 216 GLU A CA 1
ATOM 1802 C C . GLU A 1 216 ? -9.297 -7.218 9.064 1.00 95.69 216 GLU A C 1
ATOM 1804 O O . GLU A 1 216 ? -10.118 -6.932 9.935 1.00 95.69 216 GLU A O 1
ATOM 1809 N N . THR A 1 217 ? -7.998 -7.350 9.363 1.00 94.75 217 THR A N 1
ATOM 1810 C CA . THR A 1 217 ? -7.499 -7.163 10.739 1.00 94.75 217 THR A CA 1
ATOM 1811 C C . THR A 1 217 ? -7.738 -5.750 11.271 1.00 94.75 217 THR A C 1
ATOM 1813 O O . THR A 1 217 ? -8.174 -5.596 12.409 1.00 94.75 217 THR A O 1
ATOM 1816 N N . LEU A 1 218 ? -7.520 -4.721 10.443 1.00 94.69 218 LEU A N 1
ATOM 1817 C CA . LEU A 1 218 ? -7.768 -3.329 10.824 1.00 94.69 218 LEU A CA 1
ATOM 1818 C C . LEU A 1 218 ? -9.264 -3.046 11.002 1.00 94.69 218 LEU A C 1
ATOM 1820 O O . LEU A 1 218 ? -9.641 -2.300 11.901 1.00 94.69 218 LEU A O 1
ATOM 1824 N N . ASN A 1 219 ? -10.126 -3.648 10.180 1.00 94.38 219 ASN A N 1
ATOM 1825 C CA . ASN A 1 219 ? -11.575 -3.531 10.337 1.00 94.38 219 ASN A CA 1
ATOM 1826 C C . ASN A 1 219 ? -12.045 -4.128 11.668 1.00 94.38 219 ASN A C 1
ATOM 1828 O O . ASN A 1 219 ? -12.845 -3.500 12.361 1.00 94.38 219 ASN A O 1
ATOM 1832 N N . ASN A 1 220 ? -11.510 -5.290 12.051 1.00 94.44 220 ASN A N 1
ATOM 1833 C CA . ASN A 1 220 ? -11.803 -5.904 13.345 1.00 94.44 220 ASN A CA 1
ATOM 1834 C C . ASN A 1 220 ? -11.353 -5.008 14.511 1.00 94.44 220 ASN A C 1
ATOM 1836 O O . ASN A 1 220 ? -12.128 -4.774 15.436 1.00 94.44 220 ASN A O 1
ATOM 1840 N N . GLU A 1 221 ? -10.156 -4.418 14.430 1.00 97.38 221 GLU A N 1
ATOM 1841 C CA . GLU A 1 221 ? -9.661 -3.471 15.440 1.00 97.38 221 GLU A CA 1
ATOM 1842 C C . GLU A 1 221 ? -10.543 -2.212 15.541 1.00 97.38 221 GLU A C 1
ATOM 1844 O O . GLU A 1 221 ? -10.875 -1.755 16.638 1.00 97.38 221 GLU A O 1
ATOM 1849 N N . ILE A 1 222 ? -10.979 -1.663 14.403 1.00 94.00 222 ILE A N 1
ATOM 1850 C CA . ILE A 1 222 ? -11.911 -0.529 14.365 1.00 94.00 222 ILE A CA 1
ATOM 1851 C C . ILE A 1 222 ? -13.234 -0.891 15.045 1.00 94.00 222 ILE A C 1
ATOM 1853 O O . ILE A 1 222 ? -13.780 -0.074 15.792 1.00 94.00 222 ILE A O 1
ATOM 1857 N N . GLU A 1 223 ? -13.763 -2.089 14.804 1.00 96.69 223 GLU A N 1
ATOM 1858 C CA . GLU A 1 223 ? -15.024 -2.525 15.402 1.00 96.69 223 GLU A CA 1
ATOM 1859 C C . GLU A 1 223 ? -14.895 -2.748 16.918 1.00 96.69 223 GLU A C 1
ATOM 1861 O O . GLU A 1 223 ? -15.759 -2.316 17.690 1.00 96.69 223 GLU A O 1
ATOM 1866 N N . ASP A 1 224 ? -13.766 -3.289 17.378 1.00 96.56 224 ASP A N 1
ATOM 1867 C CA . ASP A 1 224 ? -13.451 -3.394 18.804 1.00 96.56 224 ASP A CA 1
ATOM 1868 C C . ASP A 1 224 ? -13.363 -2.017 19.474 1.00 96.56 224 ASP A C 1
ATOM 1870 O O . ASP A 1 224 ? -13.955 -1.795 20.539 1.00 96.56 224 ASP A O 1
ATOM 1874 N N . LEU A 1 225 ? -12.682 -1.057 18.841 1.00 95.31 225 LEU A N 1
ATOM 1875 C CA . LEU A 1 225 ? -12.597 0.322 19.325 1.00 95.31 225 LEU A CA 1
ATOM 1876 C C . LEU A 1 225 ? -13.973 0.994 19.367 1.00 95.31 225 LEU A C 1
ATOM 1878 O O . LEU A 1 225 ? -14.301 1.660 20.353 1.00 95.31 225 LEU A O 1
ATOM 1882 N N . ARG A 1 226 ? -14.822 0.783 18.354 1.00 94.69 226 ARG A N 1
ATOM 1883 C CA . ARG A 1 226 ? -16.215 1.264 18.349 1.00 94.69 226 ARG A CA 1
ATOM 1884 C C . ARG A 1 226 ? -17.021 0.673 19.502 1.00 94.69 226 ARG A C 1
ATOM 1886 O O . ARG A 1 226 ? -17.734 1.407 20.188 1.00 94.69 226 ARG A O 1
ATOM 1893 N N . CYS A 1 227 ? -16.875 -0.622 19.772 1.00 97.19 227 CYS A N 1
ATOM 1894 C CA . CYS A 1 227 ? -17.526 -1.286 20.899 1.00 97.19 227 CYS A CA 1
ATOM 1895 C C . CYS A 1 227 ? -17.056 -0.711 22.249 1.00 97.19 227 CYS A C 1
ATOM 1897 O O . CYS A 1 227 ? -17.872 -0.444 23.140 1.00 97.19 227 CYS A O 1
ATOM 1899 N N . GLN A 1 228 ? -15.752 -0.469 22.410 1.00 96.94 228 GLN A N 1
ATOM 1900 C CA . GLN A 1 228 ? -15.190 0.158 23.611 1.00 96.94 228 GLN A CA 1
ATOM 1901 C C . GLN A 1 228 ? -15.681 1.598 23.798 1.00 96.94 228 GLN A C 1
ATOM 1903 O O . GLN A 1 228 ? -16.081 1.970 24.907 1.00 96.94 228 GLN A O 1
ATOM 1908 N N . LEU A 1 229 ? -15.724 2.380 22.719 1.00 93.69 229 LEU A N 1
ATOM 1909 C CA . LEU A 1 229 ? -16.249 3.740 22.713 1.00 93.69 229 LEU A CA 1
ATOM 1910 C C . LEU A 1 229 ? -17.724 3.763 23.131 1.00 93.69 229 LEU A C 1
ATOM 1912 O O . LEU A 1 229 ? -18.096 4.515 24.030 1.00 93.69 229 LEU A O 1
ATOM 1916 N N . LEU A 1 230 ? -18.553 2.877 22.570 1.00 97.31 230 LEU A N 1
ATOM 1917 C CA . LEU A 1 230 ? -19.967 2.755 22.937 1.00 97.31 230 LEU A CA 1
ATOM 1918 C C . LEU A 1 230 ? -20.144 2.379 24.418 1.00 97.31 230 LEU A C 1
ATOM 1920 O O . LEU A 1 230 ? -21.022 2.907 25.104 1.00 97.31 230 LEU A O 1
ATOM 1924 N N . LYS A 1 231 ? -19.290 1.491 24.947 1.00 97.50 231 LYS A N 1
ATOM 1925 C CA . LYS A 1 231 ? -19.262 1.178 26.386 1.00 97.50 231 LYS A CA 1
ATOM 1926 C C . LYS A 1 231 ? -18.895 2.409 27.220 1.00 97.50 231 LYS A C 1
ATOM 1928 O O . LYS A 1 231 ? -19.440 2.553 28.312 1.00 97.50 231 LYS A O 1
ATOM 1933 N N . SER A 1 232 ? -17.993 3.272 26.745 1.00 90.81 232 SER A N 1
ATOM 1934 C CA . SER A 1 232 ? -17.637 4.529 27.417 1.00 90.81 232 SER A CA 1
ATOM 1935 C C . SER A 1 232 ? -18.806 5.510 27.439 1.00 90.81 232 SER A C 1
ATOM 1937 O O . SER A 1 232 ? -19.194 5.940 28.522 1.00 90.81 232 SER A O 1
ATOM 1939 N N . PHE A 1 233 ? -19.447 5.751 26.291 1.00 94.25 233 PHE A N 1
ATOM 1940 C CA . PHE A 1 233 ? -20.639 6.603 26.198 1.00 94.25 233 PHE A CA 1
ATOM 1941 C C . PHE A 1 233 ? -21.741 6.163 27.168 1.00 94.25 233 PHE A C 1
ATOM 1943 O O . PHE A 1 233 ? -22.261 6.970 27.926 1.00 94.25 233 PHE A O 1
ATOM 1950 N N . ARG A 1 234 ? -22.029 4.857 27.259 1.00 95.75 234 ARG A N 1
ATOM 1951 C CA . ARG A 1 234 ? -23.018 4.338 28.226 1.00 95.75 234 ARG A CA 1
ATOM 1952 C C . ARG A 1 234 ? -22.630 4.550 29.692 1.00 95.75 234 ARG A C 1
ATOM 1954 O O . ARG A 1 234 ? -23.503 4.540 30.560 1.00 95.75 234 ARG A O 1
ATOM 1961 N N . ARG A 1 235 ? -21.335 4.636 30.018 1.00 95.00 235 ARG A N 1
ATOM 1962 C CA . ARG A 1 235 ? -20.883 4.964 31.383 1.00 95.00 235 ARG A CA 1
ATOM 1963 C C . ARG A 1 235 ? -21.070 6.450 31.658 1.00 95.00 235 ARG A C 1
ATOM 1965 O O . ARG A 1 235 ? -21.527 6.784 32.745 1.00 95.00 235 ARG A O 1
ATOM 1972 N N . GLU A 1 236 ? -20.756 7.290 30.682 1.00 89.62 236 GLU A N 1
ATOM 1973 C CA . GLU A 1 236 ? -20.946 8.738 30.741 1.00 89.62 236 GLU A CA 1
ATOM 1974 C C . GLU A 1 236 ? -22.427 9.094 30.918 1.00 89.62 236 GLU A C 1
ATOM 1976 O O . GLU A 1 236 ? -22.774 9.719 31.913 1.00 89.62 236 GLU A O 1
ATOM 1981 N N . GLU A 1 237 ? -23.324 8.528 30.104 1.00 94.25 237 GLU A N 1
ATOM 1982 C CA . GLU A 1 237 ? -24.779 8.712 30.248 1.00 94.25 237 GLU A CA 1
ATOM 1983 C C . GLU A 1 237 ? -25.292 8.333 31.650 1.00 94.25 237 GLU A C 1
ATOM 1985 O O . GLU A 1 237 ? -26.157 8.999 32.222 1.00 94.25 237 GLU A O 1
ATOM 1990 N N . LYS A 1 238 ? -24.753 7.259 32.246 1.00 95.75 238 LYS A N 1
ATOM 1991 C CA . LYS A 1 238 ? -25.107 6.854 33.618 1.00 95.75 238 LYS A CA 1
ATOM 1992 C C . LYS A 1 238 ? -24.603 7.843 34.665 1.00 95.75 238 LYS A C 1
ATOM 1994 O O . LYS A 1 238 ? -25.260 8.009 35.694 1.00 95.75 238 LYS A O 1
ATOM 1999 N N . LEU A 1 239 ? -23.431 8.438 34.454 1.00 90.62 239 LEU A N 1
ATOM 2000 C CA . LEU A 1 239 ? -22.885 9.461 35.342 1.00 90.62 239 LEU A CA 1
ATOM 2001 C C . LEU A 1 239 ? -23.699 10.749 35.232 1.00 90.62 239 LEU A C 1
ATOM 2003 O O . LEU A 1 239 ? -24.092 11.277 36.269 1.00 90.62 239 LEU A O 1
ATOM 2007 N N . ASP A 1 240 ? -24.044 11.174 34.018 1.00 90.00 240 ASP A N 1
ATOM 2008 C CA . ASP A 1 240 ? -24.895 12.339 33.769 1.00 90.00 240 ASP A CA 1
ATOM 2009 C C . ASP A 1 240 ? -26.272 12.180 34.415 1.00 90.00 240 ASP A C 1
ATOM 2011 O O . ASP A 1 240 ? -26.752 13.088 35.098 1.00 90.00 240 ASP A O 1
ATOM 2015 N N . PHE A 1 241 ? -26.883 10.996 34.291 1.00 92.75 241 PHE A N 1
ATOM 2016 C CA . PHE A 1 241 ? -28.151 10.690 34.952 1.00 92.75 241 PHE A CA 1
ATOM 2017 C C . PHE A 1 241 ? -28.050 10.826 36.479 1.00 92.75 241 PHE A C 1
ATOM 2019 O O . PHE A 1 241 ? -28.890 11.472 37.106 1.00 92.75 241 PHE A O 1
ATOM 2026 N N . ARG A 1 242 ? -26.997 10.263 37.090 1.00 92.50 242 ARG A N 1
ATOM 2027 C CA . ARG A 1 242 ? -26.769 10.383 38.541 1.00 92.50 242 ARG A CA 1
ATOM 2028 C C . ARG A 1 242 ? -26.523 11.830 38.955 1.00 92.50 242 ARG A C 1
ATOM 2030 O O . ARG A 1 242 ? -27.043 12.258 39.981 1.00 92.50 242 ARG A O 1
ATOM 2037 N N . LEU A 1 243 ? -25.748 12.581 38.175 1.00 85.88 243 LEU A N 1
ATOM 2038 C CA . LEU A 1 243 ? -25.464 13.989 38.442 1.00 85.88 243 LEU A CA 1
ATOM 2039 C C . LEU A 1 243 ? -26.761 14.813 38.430 1.00 85.88 243 LEU A C 1
ATOM 2041 O O . LEU A 1 243 ? -27.007 15.591 39.350 1.00 85.88 243 LEU A O 1
ATOM 2045 N N . ALA A 1 244 ? -27.632 14.575 37.446 1.00 88.81 244 ALA A N 1
ATOM 2046 C CA . ALA A 1 244 ? -28.950 15.196 37.367 1.00 88.81 244 ALA A CA 1
ATOM 2047 C C . ALA A 1 244 ? -29.844 14.841 38.571 1.00 88.81 244 ALA A C 1
ATOM 2049 O O . ALA A 1 244 ? -30.519 15.721 39.114 1.00 88.81 244 ALA A O 1
ATOM 2050 N N . GLU A 1 245 ? -29.831 13.586 39.038 1.00 89.88 245 GLU A N 1
ATOM 2051 C CA . GLU A 1 245 ? -30.550 13.190 40.258 1.00 89.88 245 GLU A CA 1
ATOM 2052 C C . GLU A 1 245 ? -30.016 13.891 41.515 1.00 89.88 245 GLU A C 1
ATOM 2054 O O . GLU A 1 245 ? -30.815 14.352 42.337 1.00 89.88 245 GLU A O 1
ATOM 2059 N N . TYR A 1 246 ? -28.693 14.020 41.665 1.00 87.19 246 TYR A N 1
ATOM 2060 C CA . TYR A 1 246 ? -28.091 14.737 42.794 1.00 87.19 246 TYR A CA 1
ATOM 2061 C C . TYR A 1 246 ? -28.496 16.211 42.811 1.00 87.19 246 TYR A C 1
ATOM 2063 O O . TYR A 1 246 ? -28.967 16.690 43.842 1.00 87.19 246 TYR A O 1
ATOM 2071 N N . ILE A 1 247 ? -28.413 16.892 41.664 1.00 85.94 247 ILE A N 1
ATOM 2072 C CA . ILE A 1 247 ? -28.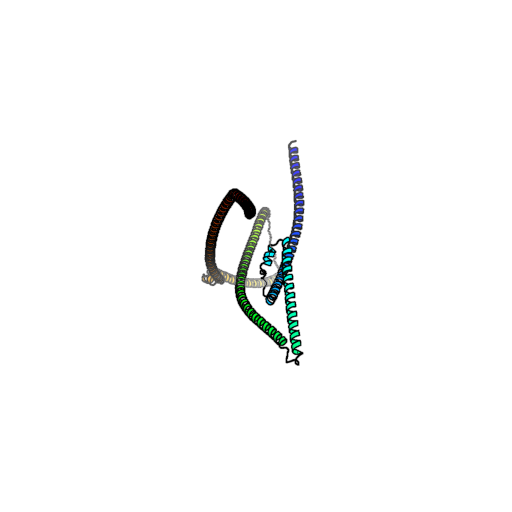840 18.292 41.524 1.00 85.94 247 ILE A CA 1
ATOM 2073 C C . ILE A 1 247 ? -30.326 18.437 41.888 1.00 85.94 247 ILE A C 1
ATOM 2075 O O . ILE A 1 247 ? -30.719 19.349 42.617 1.00 85.94 247 ILE A O 1
ATOM 2079 N N . LYS A 1 248 ? -31.181 17.512 41.435 1.00 88.94 248 LYS A N 1
ATOM 2080 C CA . LYS A 1 248 ? -32.613 17.527 41.768 1.00 88.94 248 LYS A CA 1
ATOM 2081 C C . LYS A 1 248 ? -32.859 17.332 43.268 1.00 88.94 248 LYS A C 1
ATOM 2083 O O . LYS A 1 248 ? -33.728 17.997 43.837 1.00 88.94 248 LYS A O 1
ATOM 2088 N N . LYS A 1 249 ? -32.110 16.436 43.915 1.00 86.88 249 LYS A N 1
ATOM 2089 C CA . LYS A 1 249 ? -32.224 16.160 45.353 1.00 86.88 249 LYS A CA 1
ATOM 2090 C C . LYS A 1 249 ? -31.751 17.338 46.202 1.00 86.88 249 LYS A C 1
ATOM 2092 O O . LYS A 1 249 ? -32.416 17.669 47.179 1.00 86.88 249 LYS A O 1
ATOM 2097 N N . GLU A 1 250 ? -30.658 17.985 45.810 1.00 79.81 250 GLU A N 1
ATOM 2098 C CA . GLU A 1 250 ? -30.153 19.203 46.449 1.00 79.81 250 GLU A CA 1
ATOM 2099 C C . GLU A 1 250 ? -31.195 20.329 46.384 1.00 79.81 250 GLU A C 1
ATOM 2101 O O . GLU A 1 250 ? -31.584 20.867 47.419 1.00 79.81 250 GLU A O 1
ATOM 2106 N N . ASN A 1 251 ? -31.773 20.573 45.204 1.00 77.12 251 ASN A N 1
ATOM 2107 C CA . ASN A 1 251 ? -32.852 21.553 45.035 1.00 77.12 251 ASN A CA 1
ATOM 2108 C C . ASN A 1 251 ? -34.106 21.222 45.870 1.00 77.12 251 ASN A C 1
ATOM 2110 O O . ASN A 1 251 ? -34.764 22.121 46.390 1.00 77.12 251 ASN A O 1
ATOM 2114 N N . SER A 1 252 ? -34.439 19.935 46.024 1.00 80.06 252 SER A N 1
ATOM 2115 C CA . SER A 1 252 ? -35.592 19.491 46.825 1.00 80.06 252 SER A CA 1
ATOM 2116 C C . SER A 1 252 ? -35.361 19.670 48.332 1.00 80.06 252 SER A C 1
ATOM 2118 O O . SER A 1 252 ? -36.279 20.040 49.060 1.00 80.06 252 SER A O 1
ATOM 2120 N N . LEU A 1 253 ? -34.138 19.428 48.816 1.00 76.00 253 LEU A N 1
ATOM 2121 C CA . LEU A 1 253 ? -33.764 19.626 50.222 1.00 76.00 253 LEU A CA 1
ATOM 2122 C C . LEU A 1 253 ? -33.844 21.101 50.631 1.00 76.00 253 LEU A C 1
ATOM 2124 O O . LEU A 1 253 ? -34.352 21.401 51.712 1.00 76.00 253 LEU A O 1
ATOM 2128 N N . VAL A 1 254 ? -33.433 22.007 49.739 1.00 70.00 254 VAL A N 1
ATOM 2129 C CA . VAL A 1 254 ? -33.557 23.459 49.937 1.00 70.00 254 VAL A CA 1
ATOM 2130 C C . VAL A 1 254 ? -35.029 23.870 50.110 1.00 70.00 254 VAL A C 1
ATOM 2132 O O . VAL A 1 254 ? -35.350 24.601 51.043 1.00 70.00 254 VAL A O 1
ATOM 2135 N N . GLN A 1 255 ? -35.948 23.318 49.308 1.00 70.44 255 GLN A N 1
ATOM 2136 C CA . GLN A 1 255 ? -37.391 23.598 49.426 1.00 70.44 255 GLN A CA 1
ATOM 2137 C C . GLN A 1 255 ? -38.025 23.045 50.720 1.00 70.44 255 GLN A C 1
ATOM 2139 O O . GLN A 1 255 ? -38.909 23.670 51.306 1.00 70.44 255 GLN A O 1
ATOM 2144 N N . VAL A 1 256 ? -37.587 21.874 51.202 1.00 69.00 256 VAL A N 1
ATOM 2145 C CA . VAL A 1 256 ? -38.122 21.260 52.437 1.00 69.00 256 VAL A CA 1
ATOM 2146 C C . VAL A 1 256 ? -37.666 22.011 53.693 1.00 69.00 256 VAL A C 1
ATOM 2148 O O . VAL A 1 256 ? -38.439 22.136 54.647 1.00 69.00 256 VAL A O 1
ATOM 2151 N N . GLN A 1 257 ? -36.443 22.551 53.701 1.00 61.19 257 GLN A N 1
ATOM 2152 C CA . GLN A 1 257 ? -35.960 23.400 54.797 1.00 61.19 257 GLN A CA 1
ATOM 2153 C C . GLN A 1 257 ? -36.769 24.698 54.937 1.00 61.19 257 GLN A C 1
ATOM 2155 O O . GLN A 1 257 ? -37.014 25.137 56.062 1.00 61.19 257 GLN A O 1
ATOM 2160 N N . GLU A 1 258 ? -37.257 25.262 53.831 1.00 56.16 258 GLU A N 1
ATOM 2161 C CA . GLU A 1 258 ? -38.165 26.414 53.846 1.00 56.16 258 GLU A CA 1
ATOM 2162 C C . GLU A 1 258 ? -39.546 26.046 54.419 1.00 56.16 258 GLU A C 1
ATOM 2164 O O . GLU A 1 258 ? -40.046 26.739 55.306 1.00 56.16 258 GLU A O 1
ATOM 2169 N N . ALA A 1 259 ? -40.137 24.913 54.022 1.00 55.47 259 ALA A N 1
ATOM 2170 C CA . ALA A 1 259 ? -41.457 24.483 54.502 1.00 55.47 259 ALA A CA 1
ATOM 2171 C C . ALA A 1 259 ? -41.497 24.081 55.996 1.00 55.47 259 ALA A C 1
ATOM 2173 O O . ALA A 1 259 ? -42.472 24.371 56.696 1.00 55.47 259 ALA A O 1
ATOM 2174 N N . ALA A 1 260 ? -40.440 23.451 56.524 1.00 52.62 260 ALA A N 1
ATOM 2175 C CA . ALA A 1 260 ? -40.376 23.020 57.928 1.00 52.62 260 ALA A CA 1
ATOM 2176 C C . ALA A 1 260 ? -40.340 24.192 58.932 1.00 52.62 260 ALA A C 1
ATOM 2178 O O . ALA A 1 260 ? -40.739 24.035 60.088 1.00 52.62 260 ALA A O 1
ATOM 2179 N N . SER A 1 261 ? -39.914 25.381 58.494 1.00 51.91 261 SER A N 1
ATOM 2180 C CA . SER A 1 261 ? -39.961 26.602 59.308 1.00 51.91 261 SER A CA 1
ATOM 2181 C C . SER A 1 261 ? -41.389 27.133 59.532 1.00 51.91 261 SER A C 1
ATOM 2183 O O . SER A 1 261 ? -41.642 27.811 60.526 1.00 51.91 261 SER A O 1
ATOM 2185 N N . ILE A 1 262 ? -42.341 26.764 58.667 1.00 52.41 262 ILE A N 1
ATOM 2186 C CA . ILE A 1 262 ? -43.725 27.266 58.673 1.00 52.41 262 ILE A CA 1
ATOM 2187 C C . ILE A 1 262 ? -44.642 26.381 59.541 1.00 52.41 262 ILE A C 1
ATOM 2189 O O . ILE A 1 262 ? -45.566 26.874 60.186 1.00 52.41 262 ILE A O 1
ATOM 2193 N N . ALA A 1 263 ? -44.358 25.078 59.627 1.00 46.34 263 ALA A N 1
ATOM 2194 C CA . ALA A 1 263 ? -45.221 24.092 60.286 1.00 46.34 263 ALA A CA 1
ATOM 2195 C C . ALA A 1 263 ? -45.127 24.053 61.829 1.00 46.34 263 ALA A C 1
ATOM 2197 O O . ALA A 1 263 ? -45.919 23.373 62.475 1.00 46.34 263 ALA A O 1
ATOM 2198 N N . LYS A 1 264 ? -44.198 24.789 62.454 1.00 43.31 264 LYS A N 1
ATOM 2199 C CA . LYS A 1 264 ? -44.007 24.778 63.921 1.00 43.31 264 LYS A CA 1
ATOM 2200 C C . LYS A 1 264 ? -45.044 25.590 64.720 1.00 43.31 264 LYS A C 1
ATOM 2202 O O . LYS A 1 264 ? -44.973 25.595 65.944 1.00 43.31 264 LYS A O 1
ATOM 2207 N N . ASN A 1 265 ? -45.989 26.263 64.056 1.00 40.06 265 ASN A N 1
ATOM 2208 C CA . ASN A 1 265 ? -46.884 27.245 64.684 1.00 40.06 265 ASN A CA 1
ATOM 2209 C C . ASN A 1 265 ? -48.286 26.746 65.068 1.00 40.06 265 ASN A C 1
ATOM 2211 O O . ASN A 1 265 ? -49.034 27.506 65.676 1.00 40.06 265 ASN A O 1
ATOM 2215 N N . LEU A 1 266 ? -48.691 25.521 64.734 1.00 40.91 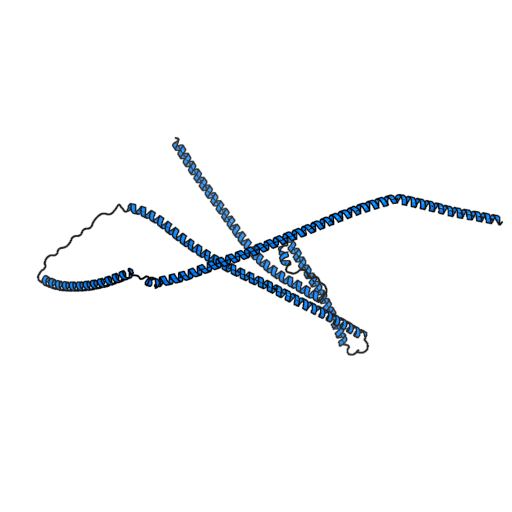266 LEU A N 1
ATOM 2216 C CA . LEU A 1 266 ? -50.091 25.116 64.893 1.00 40.91 266 LEU A CA 1
ATOM 2217 C C . LEU A 1 266 ? -50.197 23.637 65.250 1.00 40.91 266 LEU A C 1
ATOM 2219 O O . LEU A 1 266 ? -50.067 22.818 64.355 1.00 40.91 266 LEU A O 1
ATOM 2223 N N . THR A 1 267 ? -50.453 23.323 66.527 1.00 30.47 267 THR A N 1
ATOM 2224 C CA . THR A 1 267 ? -51.438 22.305 66.961 1.00 30.47 267 THR A CA 1
ATOM 2225 C C . THR A 1 267 ? -51.378 22.101 68.474 1.00 30.47 267 THR A C 1
ATOM 2227 O O . THR A 1 267 ? -50.369 21.646 69.011 1.00 30.47 267 THR A O 1
ATOM 2230 N N . GLN A 1 268 ? -52.488 22.374 69.152 1.00 30.47 268 GLN A N 1
ATOM 2231 C CA . GLN A 1 268 ? -52.777 21.898 70.499 1.00 30.47 268 GLN A CA 1
ATOM 2232 C C . GLN A 1 268 ? -54.298 21.677 70.612 1.00 30.47 268 GLN A C 1
ATOM 2234 O O . GLN A 1 268 ? -55.040 22.511 70.095 1.00 30.47 268 GLN A O 1
ATOM 2239 N N . ILE A 1 269 ? -54.688 20.617 71.349 1.00 34.22 269 ILE A N 1
ATOM 2240 C CA . ILE A 1 269 ? -55.984 20.409 72.052 1.00 34.22 269 ILE A CA 1
ATOM 2241 C C . ILE A 1 269 ? -57.100 19.776 71.163 1.00 34.22 269 ILE A C 1
ATOM 2243 O O . ILE A 1 269 ? -57.252 20.183 70.021 1.00 34.22 269 ILE A O 1
ATOM 2247 N N . GLU A 1 270 ? -57.885 18.737 71.515 1.00 29.55 270 GLU A N 1
ATOM 2248 C CA . GLU A 1 270 ? -58.362 18.130 72.784 1.00 29.55 270 GLU A CA 1
ATOM 2249 C C . GLU A 1 270 ? -58.932 16.702 72.532 1.00 29.55 270 GLU A C 1
ATOM 2251 O O . GLU A 1 270 ? -59.244 16.363 71.393 1.00 29.55 270 GLU A O 1
ATOM 2256 N N . ASN A 1 271 ? -59.146 15.892 73.581 1.00 33.22 271 ASN A N 1
ATOM 2257 C CA . ASN A 1 271 ? -59.950 14.652 73.562 1.00 33.22 271 ASN A CA 1
ATOM 2258 C C . ASN A 1 271 ? -60.635 14.443 74.928 1.00 33.22 271 ASN A C 1
ATOM 2260 O O . ASN A 1 271 ? -60.005 14.672 75.960 1.00 33.22 271 ASN A O 1
ATOM 2264 N N . GLY A 1 272 ? -61.868 13.922 74.944 1.00 28.92 272 GLY A N 1
ATOM 2265 C CA . GLY A 1 272 ? -62.542 13.447 76.161 1.00 28.92 272 GLY A CA 1
ATOM 2266 C C . GLY A 1 272 ? -63.905 12.791 75.889 1.00 28.92 272 GLY A C 1
ATOM 2267 O O . GLY A 1 272 ? -64.724 13.351 75.167 1.00 28.92 272 GLY A O 1
ATOM 2268 N N . ALA A 1 273 ? -64.135 11.611 76.476 1.00 41.28 273 ALA A N 1
ATOM 2269 C CA . ALA A 1 273 ? -65.362 10.803 76.427 1.00 41.28 273 ALA A CA 1
ATOM 2270 C C . ALA A 1 273 ? -65.763 10.373 77.856 1.00 41.28 273 ALA A C 1
ATOM 2272 O O . ALA A 1 273 ? -64.887 10.301 78.719 1.00 41.28 273 ALA A O 1
ATOM 2273 N N . ILE A 1 274 ? -67.049 10.074 78.107 1.00 28.23 274 ILE A N 1
ATOM 2274 C CA . ILE A 1 274 ? -67.555 9.522 79.384 1.00 28.23 274 ILE A CA 1
ATOM 2275 C C . ILE A 1 274 ? -68.616 8.425 79.140 1.00 28.23 274 ILE A C 1
ATOM 2277 O O . ILE A 1 274 ? -69.421 8.518 78.213 1.00 28.23 274 ILE A O 1
ATOM 2281 N N . ASN A 1 275 ? -68.535 7.418 80.017 1.00 29.03 275 ASN A N 1
ATOM 2282 C CA . ASN A 1 275 ? -69.261 6.153 80.206 1.00 29.03 275 ASN A CA 1
ATOM 2283 C C . ASN A 1 275 ? -70.741 6.272 80.661 1.00 29.03 275 ASN A C 1
ATOM 2285 O O . ASN A 1 275 ? -71.149 7.316 81.157 1.00 29.03 275 ASN A O 1
ATOM 2289 N N . GLU A 1 276 ? -71.578 5.276 80.313 1.00 34.44 276 GLU A N 1
ATOM 2290 C CA . GLU A 1 276 ? -72.240 4.211 81.136 1.00 34.44 276 GLU A CA 1
ATOM 2291 C C . GLU A 1 276 ? -73.268 4.652 82.195 1.00 34.44 276 GLU A C 1
ATOM 2293 O O . GLU A 1 276 ? -72.967 5.479 83.042 1.00 34.44 276 GLU A O 1
ATOM 2298 N N . GLU A 1 277 ? -74.443 3.998 82.205 1.00 30.98 277 GLU A N 1
ATOM 2299 C CA . GLU A 1 277 ? -74.957 3.200 83.345 1.00 30.98 277 GLU A CA 1
ATOM 2300 C C . GLU A 1 277 ? -76.329 2.551 83.026 1.00 30.98 277 GLU A C 1
ATOM 2302 O O . GLU A 1 277 ? -77.116 3.064 82.231 1.00 30.98 277 GLU A O 1
ATOM 2307 N N . VAL A 1 278 ? -76.597 1.393 83.645 1.00 33.62 278 VAL A N 1
ATOM 2308 C CA . VAL A 1 278 ? -77.756 0.491 83.452 1.00 33.62 278 VAL A CA 1
ATOM 2309 C C . VAL A 1 278 ? -78.481 0.287 84.793 1.00 33.62 278 VAL A C 1
ATOM 2311 O O . VAL A 1 278 ? -77.828 0.221 85.832 1.00 33.62 278 VAL A O 1
ATOM 2314 N N . ALA A 1 279 ? -79.814 0.122 84.779 1.00 31.94 279 ALA A N 1
ATOM 2315 C CA . ALA A 1 279 ? -80.635 -0.186 85.958 1.00 31.94 279 ALA A CA 1
ATOM 2316 C C . ALA A 1 279 ? -81.513 -1.455 85.799 1.00 31.94 279 ALA A C 1
ATOM 2318 O O . ALA A 1 279 ? -81.951 -1.809 84.708 1.00 31.94 279 ALA A O 1
ATOM 2319 N N . SER A 1 280 ? -81.738 -2.095 86.953 1.00 41.00 280 SER A N 1
ATOM 2320 C CA . SER A 1 280 ? -82.300 -3.410 87.337 1.00 41.00 280 SER A CA 1
ATOM 2321 C C . SER A 1 280 ? -83.594 -3.950 86.687 1.00 41.00 280 SER A C 1
ATOM 2323 O O . SER A 1 280 ? -84.538 -3.200 86.450 1.00 41.00 280 SER A O 1
ATOM 2325 N N . LEU A 1 281 ? -83.667 -5.290 86.557 1.00 43.50 281 LEU A N 1
ATOM 2326 C CA . LEU A 1 281 ? -84.647 -6.090 85.795 1.00 43.50 281 LEU A CA 1
ATOM 2327 C C . LEU A 1 281 ? -85.573 -7.003 86.671 1.00 43.50 281 LEU A C 1
ATOM 2329 O O . LEU A 1 281 ? -85.236 -7.376 87.792 1.00 43.50 281 LEU A O 1
ATOM 2333 N N . SER A 1 282 ? -86.754 -7.354 86.142 1.00 54.56 282 SER A N 1
ATOM 2334 C CA . SER A 1 282 ? -87.897 -8.125 86.690 1.00 54.56 282 SER A CA 1
ATOM 2335 C C . SER A 1 282 ? -87.847 -9.646 86.401 1.00 54.56 282 SER A C 1
ATOM 2337 O O . SER A 1 282 ? -86.996 -10.122 85.670 1.00 54.56 282 SER A O 1
ATOM 2339 N N . LYS A 1 283 ? -88.758 -10.464 86.953 1.00 56.88 283 LYS A N 1
ATOM 2340 C CA . LYS A 1 283 ? -88.663 -11.949 86.971 1.00 56.88 283 LYS A CA 1
ATOM 2341 C C . LYS A 1 283 ? -88.624 -12.656 85.595 1.00 56.88 283 LYS A C 1
ATOM 2343 O O . LYS A 1 283 ? -87.957 -13.672 85.485 1.00 56.88 283 LYS A O 1
ATOM 2348 N N . SER A 1 284 ? -89.284 -12.122 84.561 1.00 61.91 284 SER A N 1
ATOM 2349 C CA . SER A 1 284 ? -89.146 -12.613 83.168 1.00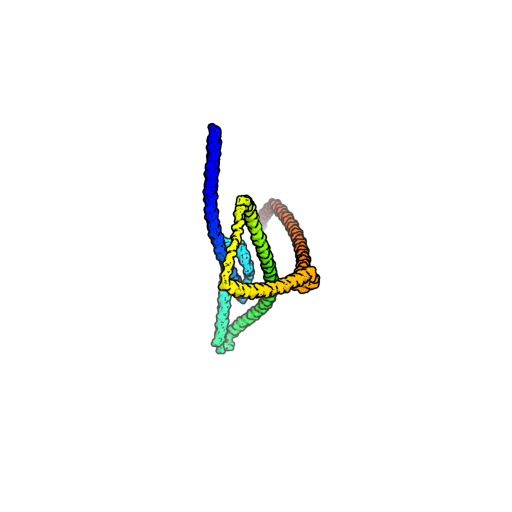 61.91 284 SER A CA 1
ATOM 2350 C C . SER A 1 284 ? -87.782 -12.255 82.585 1.00 61.91 284 SER A C 1
ATOM 2352 O O . SER A 1 284 ? -87.178 -13.032 81.861 1.00 61.91 284 SER A O 1
ATOM 2354 N N . GLN A 1 285 ? -87.289 -11.076 82.951 1.00 62.28 285 GLN A N 1
ATOM 2355 C CA . GLN A 1 285 ? -85.970 -10.612 82.566 1.00 62.28 285 GLN A CA 1
ATOM 2356 C C . GLN A 1 285 ? -84.871 -11.366 83.332 1.00 62.28 285 GLN A C 1
ATOM 2358 O O . GLN A 1 285 ? -83.745 -11.408 82.873 1.00 62.28 285 GLN A O 1
ATOM 2363 N N . LEU A 1 286 ? -85.180 -11.997 84.472 1.00 67.44 286 LEU A N 1
ATOM 2364 C CA . LEU A 1 286 ? -84.262 -12.889 85.182 1.00 67.44 286 LEU A CA 1
ATOM 2365 C C . LEU A 1 286 ? -84.041 -14.207 84.424 1.00 67.44 286 LEU A C 1
ATOM 2367 O O . LEU A 1 286 ? -82.910 -14.665 84.374 1.00 67.44 286 LEU A O 1
ATOM 2371 N N . GLU A 1 287 ? -85.086 -14.794 83.831 1.00 75.25 287 GLU A N 1
ATOM 2372 C CA . GLU A 1 287 ? -84.967 -15.986 82.968 1.00 75.25 287 GLU A CA 1
ATOM 2373 C C . GLU A 1 287 ? -84.222 -15.662 81.667 1.00 75.25 287 GLU A C 1
ATOM 2375 O O . GLU A 1 287 ? -83.330 -16.407 81.270 1.00 75.25 287 GLU A O 1
ATOM 2380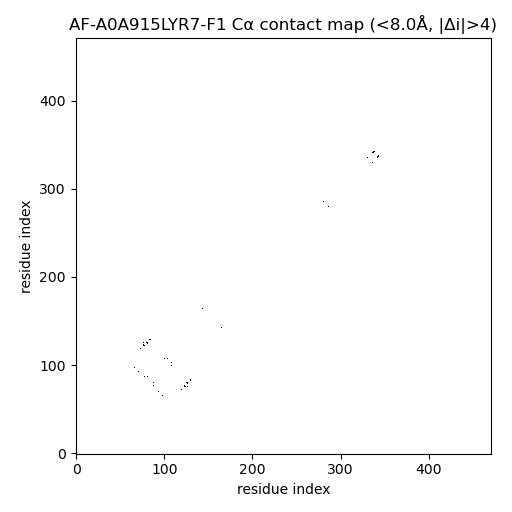 N N . GLU A 1 288 ? -84.520 -14.512 81.057 1.00 76.50 288 GLU A N 1
ATOM 2381 C CA . GLU A 1 288 ? -83.796 -13.991 79.890 1.00 76.50 288 GLU A CA 1
ATOM 2382 C C . GLU A 1 288 ? -82.318 -13.732 80.226 1.00 76.50 288 GLU A C 1
ATOM 2384 O O . GLU A 1 288 ? -81.433 -14.206 79.524 1.00 76.50 288 GLU A O 1
ATOM 2389 N N . LEU A 1 289 ? -82.035 -13.110 81.379 1.00 78.69 289 LEU A N 1
ATOM 2390 C CA . LEU A 1 289 ? -80.676 -12.944 81.904 1.00 78.69 289 LEU A CA 1
ATOM 2391 C C . LEU A 1 289 ? -79.981 -14.281 82.170 1.00 78.69 289 LEU A C 1
ATOM 2393 O O . LEU A 1 289 ? -78.761 -14.357 82.068 1.00 78.69 289 LEU A O 1
ATOM 2397 N N . GLN A 1 290 ? -80.720 -15.325 82.545 1.00 79.56 290 GLN A N 1
ATOM 2398 C CA . GLN A 1 290 ? -80.160 -16.646 82.819 1.00 79.56 290 GLN A CA 1
ATOM 2399 C C . GLN A 1 290 ? -79.787 -17.368 81.518 1.00 79.56 290 GLN A C 1
ATOM 2401 O O . GLN A 1 290 ? -78.726 -17.986 81.450 1.00 79.56 290 GLN A O 1
ATOM 2406 N N . GLN A 1 291 ? -80.609 -17.225 80.477 1.00 84.50 291 GLN A N 1
ATOM 2407 C CA . GLN A 1 291 ? -80.308 -17.707 79.130 1.00 84.50 291 GLN A CA 1
ATOM 2408 C C . GLN A 1 291 ? -79.168 -16.908 78.478 1.00 84.50 291 GLN A C 1
ATOM 2410 O O . GLN A 1 291 ? -78.258 -17.492 77.892 1.00 84.50 291 GLN A O 1
ATOM 2415 N N . ASP A 1 292 ? -79.160 -15.584 78.633 1.00 84.81 292 ASP A N 1
ATOM 2416 C CA . ASP A 1 292 ? -78.061 -14.725 78.188 1.00 84.81 292 ASP A CA 1
ATOM 2417 C C . ASP A 1 292 ? -76.761 -15.067 78.917 1.00 84.81 292 ASP A C 1
ATOM 2419 O O . ASP A 1 292 ? -75.696 -15.085 78.302 1.00 84.81 292 ASP A O 1
ATOM 2423 N N . LEU A 1 293 ? -76.829 -15.389 80.212 1.00 84.25 293 LEU A N 1
ATOM 2424 C CA . LEU A 1 293 ? -75.675 -15.859 80.973 1.00 84.25 293 LEU A CA 1
ATOM 2425 C C . LEU A 1 293 ? -75.134 -17.169 80.390 1.00 84.25 293 LEU A C 1
ATOM 2427 O O . LEU A 1 293 ? -73.922 -17.293 80.240 1.00 84.25 293 LEU A O 1
ATOM 2431 N N . GLU A 1 294 ? -76.002 -18.112 80.017 1.00 86.75 294 GLU A N 1
ATOM 2432 C CA . GLU A 1 294 ? -75.605 -19.377 79.387 1.00 86.75 294 GLU A CA 1
ATOM 2433 C C . GLU A 1 294 ? -74.921 -19.137 78.027 1.00 86.75 294 GLU A C 1
ATOM 2435 O O . GLU A 1 294 ? -73.787 -19.574 77.813 1.00 86.75 294 GLU A O 1
ATOM 2440 N N . ILE A 1 295 ? -75.516 -18.313 77.157 1.00 89.31 295 ILE A N 1
ATOM 2441 C CA . ILE A 1 295 ? -74.922 -17.926 75.864 1.00 89.31 295 ILE A CA 1
ATOM 2442 C C . ILE A 1 295 ? -73.576 -17.209 76.059 1.00 89.31 295 ILE A C 1
ATOM 2444 O O . ILE A 1 295 ? -72.614 -17.464 75.329 1.00 89.31 295 ILE A O 1
ATOM 2448 N N . GLN A 1 296 ? -73.473 -16.320 77.051 1.00 85.50 296 GLN A N 1
ATOM 2449 C CA . GLN A 1 296 ? -72.221 -15.633 77.373 1.00 85.50 296 GLN A CA 1
ATOM 2450 C C . GLN A 1 296 ? -71.164 -16.594 77.916 1.00 85.50 296 GLN A C 1
ATOM 2452 O O . GLN A 1 296 ? -69.983 -16.435 77.601 1.00 85.50 296 GLN A O 1
ATOM 2457 N N . THR A 1 297 ? -71.557 -17.607 78.691 1.00 88.50 297 THR A N 1
ATOM 2458 C CA . THR A 1 297 ? -70.622 -18.629 79.172 1.00 88.50 297 THR A CA 1
ATOM 2459 C C . THR A 1 297 ? -70.079 -19.481 78.027 1.00 88.50 297 THR A C 1
ATOM 2461 O O . THR A 1 297 ? -68.867 -19.696 77.959 1.00 88.50 297 THR A O 1
ATOM 2464 N N . ASP A 1 298 ? -70.914 -19.866 77.061 1.00 90.38 298 ASP A N 1
ATOM 2465 C CA . ASP A 1 298 ? -70.478 -20.593 75.865 1.00 90.38 298 ASP A CA 1
ATOM 2466 C C . ASP A 1 298 ? -69.577 -19.743 74.962 1.00 90.38 298 ASP A C 1
ATOM 2468 O O . ASP A 1 298 ? -68.533 -20.204 74.490 1.00 90.38 298 ASP A O 1
ATOM 2472 N N . LEU A 1 299 ? -69.912 -18.465 74.766 1.00 93.12 299 LEU A N 1
ATOM 2473 C CA . LEU A 1 299 ? -69.072 -17.533 74.015 1.00 93.12 299 LEU A CA 1
ATOM 2474 C C . LEU A 1 299 ? -67.716 -17.310 74.699 1.00 93.12 299 LEU A C 1
ATOM 2476 O O . LEU A 1 299 ? -66.685 -17.252 74.024 1.00 93.12 299 LEU A O 1
ATOM 2480 N N . ALA A 1 300 ? -67.697 -17.200 76.028 1.00 91.00 300 ALA A N 1
ATOM 2481 C CA . ALA A 1 300 ? -66.466 -17.087 76.799 1.00 91.00 300 ALA A CA 1
ATOM 2482 C C . ALA A 1 300 ? -65.603 -18.351 76.670 1.00 91.00 300 ALA A C 1
ATOM 2484 O O . ALA A 1 300 ? -64.390 -18.239 76.484 1.00 91.00 300 ALA A O 1
ATOM 2485 N N . ASN A 1 301 ? -66.216 -19.539 76.687 1.00 91.19 301 ASN A N 1
ATOM 2486 C CA . ASN A 1 301 ? -65.520 -20.807 76.470 1.00 91.19 301 ASN A CA 1
ATOM 2487 C C . ASN A 1 301 ? -64.921 -20.901 75.058 1.00 91.19 301 ASN A C 1
ATOM 2489 O O . ASN A 1 301 ? -63.748 -21.251 74.929 1.00 91.19 301 ASN A O 1
ATOM 2493 N N . ASN A 1 302 ? -65.667 -20.504 74.023 1.00 93.75 302 ASN A N 1
ATOM 2494 C CA . ASN A 1 302 ? -65.186 -20.478 72.636 1.00 93.75 302 ASN A CA 1
ATOM 2495 C C . ASN A 1 302 ? -64.031 -19.480 72.431 1.00 93.75 302 ASN A C 1
ATOM 2497 O O . ASN A 1 302 ? -63.010 -19.808 71.822 1.00 93.75 302 ASN A O 1
ATOM 2501 N N . ARG A 1 303 ? -64.143 -18.271 72.997 1.00 94.69 303 ARG A N 1
ATOM 2502 C CA . ARG A 1 303 ? -63.050 -17.283 72.989 1.00 94.69 303 ARG A CA 1
ATOM 2503 C C . ARG A 1 303 ? -61.822 -17.802 73.736 1.00 94.69 303 ARG A C 1
ATOM 2505 O O . ARG A 1 303 ? -60.695 -17.570 73.308 1.00 94.69 303 ARG A O 1
ATOM 2512 N N . LEU A 1 304 ? -62.018 -18.525 74.838 1.00 93.75 304 LEU A N 1
ATOM 2513 C CA . LEU A 1 304 ? -60.925 -19.126 75.598 1.00 93.75 304 LEU A CA 1
ATOM 2514 C C . LEU A 1 304 ? -60.212 -20.228 74.802 1.00 93.75 304 LEU A C 1
ATOM 2516 O O . LEU A 1 304 ? -58.986 -20.323 74.876 1.00 93.75 304 LEU A O 1
ATOM 2520 N N . THR A 1 305 ? -60.938 -21.058 74.050 1.00 93.62 305 THR A N 1
ATOM 2521 C CA . THR A 1 305 ? -60.330 -22.064 73.165 1.00 93.62 305 THR A CA 1
ATOM 2522 C C . THR A 1 305 ? -59.547 -21.422 72.024 1.00 93.62 305 THR A C 1
ATOM 2524 O O . THR A 1 305 ? -58.391 -21.781 71.824 1.00 93.62 305 THR A O 1
ATOM 2527 N N . GLU A 1 306 ? -60.096 -20.403 71.362 1.00 94.56 306 GLU A N 1
ATOM 2528 C CA . GLU A 1 306 ? -59.402 -19.678 70.288 1.00 94.56 306 GLU A CA 1
ATOM 2529 C C . GLU A 1 306 ? -58.121 -18.994 70.800 1.00 94.56 306 GLU A C 1
ATOM 2531 O O . GLU A 1 306 ? -57.051 -19.100 70.197 1.00 94.56 306 GLU A O 1
ATOM 2536 N N . LEU A 1 307 ? -58.182 -18.367 71.980 1.00 94.12 307 LEU A N 1
ATOM 2537 C CA . LEU A 1 307 ? -57.002 -17.786 72.622 1.00 94.12 307 LEU A CA 1
ATOM 2538 C C . LEU A 1 307 ? -55.934 -18.838 72.943 1.00 94.12 307 LEU A C 1
ATOM 2540 O O . LEU A 1 307 ? -54.742 -18.552 72.803 1.00 94.12 307 LEU A O 1
ATOM 2544 N N . LYS A 1 308 ? -56.324 -20.050 73.358 1.00 94.38 308 LYS A N 1
ATOM 2545 C CA . LYS A 1 308 ? -55.377 -21.151 73.594 1.00 94.38 308 LYS A CA 1
ATOM 2546 C C . LYS A 1 308 ? -54.683 -21.571 72.297 1.00 94.38 308 LYS A C 1
ATOM 2548 O O . LYS A 1 308 ? -53.457 -21.668 72.295 1.00 94.38 308 LYS A O 1
ATOM 2553 N N . GLU A 1 309 ? -55.426 -21.729 71.204 1.00 95.56 309 GLU A N 1
ATOM 2554 C CA . GLU A 1 309 ? -54.874 -22.091 69.890 1.00 95.56 309 GLU A CA 1
ATOM 2555 C C . GLU A 1 309 ? -53.904 -21.026 69.354 1.00 95.56 309 GLU A C 1
ATOM 2557 O O . GLU A 1 309 ? -52.787 -21.342 68.934 1.00 95.56 309 GLU A O 1
ATOM 2562 N N . ILE A 1 310 ? -54.278 -19.744 69.433 1.00 95.19 310 ILE A N 1
ATOM 2563 C CA . ILE A 1 310 ? -53.403 -18.628 69.035 1.00 95.19 310 ILE A CA 1
ATOM 2564 C C . ILE A 1 310 ? -52.137 -18.599 69.902 1.00 95.19 310 ILE A C 1
ATOM 2566 O O . ILE A 1 310 ? -51.032 -18.384 69.396 1.00 95.19 310 ILE A O 1
ATOM 2570 N N . THR A 1 311 ? -52.270 -18.848 71.206 1.00 94.50 311 THR A N 1
ATOM 2571 C CA . THR A 1 311 ? -51.127 -18.895 72.129 1.00 94.50 311 THR A CA 1
ATOM 2572 C C . THR A 1 311 ? -50.164 -20.027 71.770 1.00 94.50 311 THR A C 1
ATOM 2574 O O . THR A 1 311 ? -48.946 -19.839 71.808 1.00 94.50 311 THR A O 1
ATOM 2577 N N . GLU A 1 312 ? -50.682 -21.193 71.393 1.00 95.19 312 GLU A N 1
ATOM 2578 C CA . GLU A 1 312 ? -49.872 -22.338 70.976 1.00 95.19 312 GLU A CA 1
ATOM 2579 C C . GLU A 1 312 ? -49.161 -22.079 69.640 1.00 95.19 312 GLU A C 1
ATOM 2581 O O . GLU A 1 312 ? -47.951 -22.299 69.524 1.00 95.19 312 GLU A O 1
ATOM 2586 N N . ARG A 1 313 ? -49.860 -21.480 68.669 1.00 95.81 313 ARG A N 1
ATOM 2587 C CA . ARG A 1 313 ? -49.265 -21.061 67.392 1.00 95.81 313 ARG A CA 1
ATOM 2588 C C . ARG A 1 313 ? -48.143 -20.036 67.585 1.00 95.81 313 ARG A C 1
ATOM 2590 O O . ARG A 1 313 ? -47.079 -20.168 66.980 1.00 95.81 313 ARG A O 1
ATOM 2597 N N . ASN A 1 314 ? -48.343 -19.055 68.465 1.00 93.56 314 ASN A N 1
ATOM 2598 C CA . ASN A 1 314 ? -47.326 -18.056 68.800 1.00 93.56 314 ASN A CA 1
ATOM 2599 C C . ASN A 1 314 ? -46.090 -18.681 69.459 1.00 93.56 314 ASN A C 1
ATOM 2601 O O . ASN A 1 314 ? -44.967 -18.284 69.147 1.00 93.56 314 ASN A O 1
ATOM 2605 N N . LYS A 1 315 ? -46.266 -19.689 70.324 1.00 95.62 315 LYS A N 1
ATOM 2606 C CA . LYS A 1 315 ? -45.138 -20.437 70.902 1.00 95.62 315 LYS A CA 1
ATOM 2607 C C . LYS A 1 315 ? -44.328 -21.164 69.826 1.00 95.62 315 LYS A C 1
ATOM 2609 O O . LYS A 1 315 ? -43.102 -21.082 69.854 1.00 95.62 315 LYS A O 1
ATOM 2614 N N . SER A 1 316 ? -44.991 -21.817 68.868 1.00 95.06 316 SER A N 1
ATOM 2615 C CA . SER A 1 316 ? -44.316 -22.505 67.756 1.00 95.06 316 SER A CA 1
ATOM 2616 C C . SER A 1 316 ? -43.508 -21.536 66.888 1.00 95.06 316 SER A C 1
ATOM 2618 O O . SER A 1 316 ? -42.325 -21.762 66.644 1.00 95.06 316 SER A O 1
ATOM 2620 N N . LEU A 1 317 ? -44.112 -20.414 66.483 1.00 95.19 317 LEU A N 1
ATOM 2621 C CA . LEU A 1 317 ? -43.427 -19.389 65.688 1.00 95.19 317 LEU A CA 1
ATOM 2622 C C . LEU A 1 317 ? -42.247 -18.769 66.447 1.00 95.19 317 LEU A C 1
ATOM 2624 O O . LEU A 1 317 ? -41.182 -18.553 65.873 1.00 95.19 317 LEU A O 1
ATOM 2628 N N . SER A 1 318 ? -42.396 -18.528 67.752 1.00 93.88 318 SER A N 1
ATOM 2629 C CA . SER A 1 318 ? -41.294 -18.028 68.577 1.00 93.88 318 SER A CA 1
ATOM 2630 C C . SER A 1 318 ? -40.127 -19.021 68.651 1.00 93.88 318 SER A C 1
ATOM 2632 O O . SER A 1 318 ? -38.973 -18.592 68.670 1.00 93.88 318 SER A O 1
ATOM 2634 N N . ALA A 1 319 ? -40.399 -20.329 68.675 1.00 94.12 319 ALA A N 1
ATOM 2635 C CA . ALA A 1 319 ? -39.361 -21.359 68.665 1.00 94.12 319 ALA A CA 1
ATOM 2636 C C . ALA A 1 319 ? -38.616 -21.420 67.318 1.00 94.12 319 ALA A C 1
ATOM 2638 O O . ALA A 1 319 ? -37.389 -21.527 67.300 1.00 94.12 319 ALA A O 1
ATOM 2639 N N . GLU A 1 320 ? -39.326 -21.288 66.194 1.00 94.25 320 GLU A N 1
ATOM 2640 C CA . GLU A 1 320 ? -38.712 -21.209 64.861 1.00 94.25 320 GLU A CA 1
ATOM 2641 C C . GLU A 1 320 ? -37.827 -19.968 64.705 1.00 94.25 320 GLU A C 1
ATOM 2643 O O . GLU A 1 320 ? -36.704 -20.066 64.204 1.00 94.25 320 GLU A O 1
ATOM 2648 N N . VAL A 1 321 ? -38.283 -18.810 65.191 1.00 92.25 321 VAL A N 1
ATOM 2649 C CA . VAL A 1 321 ? -37.497 -17.567 65.171 1.00 92.25 321 VAL A CA 1
ATOM 2650 C C . VAL A 1 321 ? -36.199 -17.722 65.963 1.00 92.25 321 VAL A C 1
ATOM 2652 O O . VAL A 1 321 ? -35.139 -17.320 65.479 1.00 92.25 321 VAL A O 1
ATOM 2655 N N . GLU A 1 322 ? -36.242 -18.328 67.151 1.00 91.06 322 GLU A N 1
ATOM 2656 C CA . GLU A 1 322 ? -35.031 -18.581 67.940 1.00 91.06 322 GLU A CA 1
ATOM 2657 C C . GLU A 1 322 ? -34.109 -19.617 67.278 1.00 91.06 322 GLU A C 1
ATOM 2659 O O . GLU A 1 322 ? -32.890 -19.431 67.259 1.00 91.06 322 GLU A O 1
ATOM 2664 N N . CYS A 1 323 ? -34.659 -20.653 66.636 1.00 88.94 323 CYS A N 1
ATOM 2665 C CA . CYS A 1 323 ? -33.871 -21.604 65.847 1.00 88.94 323 CYS A CA 1
ATOM 2666 C C . CYS A 1 323 ? -33.123 -20.907 64.695 1.00 88.94 323 CYS A C 1
ATOM 2668 O O . CYS A 1 323 ? -31.918 -21.104 64.517 1.00 88.94 323 CYS A O 1
ATOM 2670 N N . CYS A 1 324 ? -33.808 -20.043 63.943 1.00 86.56 324 CYS A N 1
ATOM 2671 C CA . CYS A 1 324 ? -33.211 -19.266 62.858 1.00 86.56 324 CYS A CA 1
ATOM 2672 C C . CYS A 1 324 ? -32.165 -18.263 63.366 1.00 86.56 324 CYS A C 1
ATOM 2674 O O . CYS A 1 324 ? -31.089 -18.157 62.776 1.00 86.56 324 CYS A O 1
ATOM 2676 N N . LYS A 1 325 ? -32.414 -17.584 64.496 1.00 89.56 325 LYS A N 1
ATOM 2677 C CA . LYS A 1 325 ? -31.416 -16.712 65.143 1.00 89.56 325 LYS A CA 1
ATOM 2678 C C . LYS A 1 325 ? -30.152 -17.471 65.534 1.00 89.56 325 LYS A C 1
ATOM 2680 O O . LYS A 1 325 ? -29.053 -16.950 65.347 1.00 89.56 325 LYS A O 1
ATOM 2685 N N . MET A 1 326 ? -30.288 -18.686 66.066 1.00 85.94 326 MET A N 1
ATOM 2686 C CA . MET A 1 326 ? -29.135 -19.520 66.413 1.00 85.94 326 MET A CA 1
ATOM 2687 C C . MET A 1 326 ? -28.352 -19.933 65.165 1.00 85.94 326 MET A C 1
ATOM 2689 O O . MET A 1 326 ? -27.133 -19.795 65.149 1.00 85.94 326 MET A O 1
ATOM 2693 N N . LYS A 1 327 ? -29.034 -20.336 64.084 1.00 81.94 327 LYS A N 1
ATOM 2694 C CA . LYS A 1 327 ? -28.380 -20.643 62.799 1.00 81.94 327 LYS A CA 1
ATOM 2695 C C . LYS A 1 327 ? -27.629 -19.442 62.218 1.00 81.94 327 LYS A C 1
ATOM 2697 O O . LYS A 1 327 ? -26.514 -19.605 61.746 1.00 81.94 327 LYS A O 1
ATOM 2702 N N . MET A 1 328 ? -28.187 -18.232 62.310 1.00 78.94 328 MET A N 1
ATOM 2703 C CA . MET A 1 328 ? -27.497 -17.010 61.868 1.00 78.94 328 MET A CA 1
ATOM 2704 C C . MET A 1 328 ? -26.268 -16.665 62.720 1.00 78.94 328 MET A C 1
ATOM 2706 O O . MET A 1 328 ? -25.300 -16.123 62.195 1.00 78.94 328 MET A O 1
ATOM 2710 N N . LYS A 1 329 ? -26.290 -16.955 64.028 1.00 81.50 329 LYS A N 1
ATOM 2711 C CA . LYS A 1 329 ? -25.150 -16.696 64.926 1.00 81.50 329 LYS A CA 1
ATOM 2712 C C . LYS A 1 329 ? -23.968 -17.638 64.701 1.00 81.50 329 LYS A C 1
ATOM 2714 O O . LYS A 1 329 ? -22.845 -17.258 65.018 1.00 81.50 329 LYS A O 1
ATOM 2719 N N . TYR A 1 330 ? -24.211 -18.836 64.176 1.00 79.06 330 TYR A N 1
ATOM 2720 C CA . TYR A 1 330 ? -23.202 -19.884 64.028 1.00 79.06 330 TYR A CA 1
ATOM 2721 C C . TYR A 1 330 ? -23.145 -20.405 62.587 1.00 79.06 330 TYR A C 1
ATOM 2723 O O . TYR A 1 330 ? -23.304 -21.598 62.348 1.00 79.06 330 TYR A O 1
ATOM 2731 N N . ILE A 1 331 ? -22.920 -19.505 61.626 1.00 79.25 331 ILE A N 1
ATOM 2732 C CA . ILE A 1 331 ? -22.628 -19.887 60.238 1.00 79.25 331 ILE A CA 1
ATOM 2733 C C . ILE A 1 331 ? -21.184 -20.393 60.170 1.00 79.25 331 ILE A C 1
ATOM 2735 O O . ILE A 1 331 ? -20.252 -19.660 60.515 1.00 79.25 331 ILE A O 1
ATOM 2739 N N . SER A 1 332 ? -20.988 -21.638 59.731 1.00 84.00 332 SER A N 1
ATOM 2740 C CA . SER A 1 332 ? -19.649 -22.197 59.555 1.00 84.00 332 SER A CA 1
ATOM 2741 C C . SER A 1 332 ? -18.968 -21.585 58.322 1.00 84.00 332 SER A C 1
ATOM 2743 O O . SER A 1 332 ? -19.624 -21.365 57.300 1.00 84.00 332 SER A O 1
ATOM 2745 N N . PRO A 1 333 ? -17.642 -21.356 58.340 1.00 82.69 333 PRO A N 1
ATOM 2746 C CA . PRO A 1 333 ? -16.889 -20.978 57.144 1.00 82.69 333 PRO A CA 1
ATOM 2747 C C . PRO A 1 333 ? -17.063 -21.960 55.978 1.00 82.69 333 PRO A C 1
ATOM 2749 O O . PRO A 1 333 ? -17.004 -21.548 54.820 1.00 82.69 333 PRO A O 1
ATOM 2752 N N . ASP A 1 334 ? -17.296 -23.240 56.273 1.00 85.81 334 ASP A N 1
ATOM 2753 C CA . ASP A 1 334 ? -17.545 -24.256 55.250 1.00 85.81 334 ASP A CA 1
ATOM 2754 C C . ASP A 1 334 ? -18.926 -24.096 54.604 1.00 85.81 334 ASP A C 1
ATOM 2756 O O . ASP A 1 334 ? -19.053 -24.313 53.402 1.00 85.81 334 ASP A O 1
ATOM 2760 N N . ASP A 1 335 ? -19.935 -23.615 55.338 1.00 84.88 335 ASP A N 1
ATOM 2761 C CA . ASP A 1 335 ? -21.254 -23.302 54.768 1.00 84.88 335 ASP A CA 1
ATOM 2762 C C . ASP A 1 335 ? -21.157 -22.135 53.777 1.00 84.88 335 ASP A C 1
ATOM 2764 O O . ASP A 1 335 ? -21.813 -22.131 52.738 1.00 84.88 335 ASP A O 1
ATOM 2768 N N . ILE A 1 336 ? -20.284 -21.161 54.060 1.00 86.56 336 ILE A N 1
ATOM 2769 C CA . ILE A 1 336 ? -20.013 -20.035 53.157 1.00 86.56 336 ILE A CA 1
ATOM 2770 C C . ILE A 1 336 ? -19.233 -20.516 51.937 1.00 86.56 336 ILE A C 1
ATOM 2772 O O . ILE A 1 336 ? -19.595 -20.165 50.820 1.00 86.56 336 ILE A O 1
ATOM 2776 N N . LYS A 1 337 ? -18.193 -21.338 52.111 1.00 89.81 337 LYS A N 1
ATOM 2777 C CA . LYS A 1 337 ? -17.408 -21.863 50.981 1.00 89.81 337 LYS A CA 1
ATOM 2778 C C . LYS A 1 337 ? -18.215 -22.779 50.066 1.00 89.81 337 LYS A C 1
ATOM 2780 O O . LYS A 1 337 ? -17.986 -22.778 48.862 1.00 89.81 337 LYS A O 1
ATOM 2785 N N . ASN A 1 338 ? -19.154 -23.530 50.632 1.00 89.75 338 ASN A N 1
ATOM 2786 C CA . ASN A 1 338 ? -20.057 -24.398 49.883 1.00 89.75 338 ASN A CA 1
ATOM 2787 C C . ASN A 1 338 ? -21.294 -23.654 49.359 1.00 89.75 338 ASN A C 1
ATOM 2789 O O . ASN A 1 338 ? -22.084 -24.242 48.622 1.00 89.75 338 ASN A O 1
ATOM 2793 N N . SER A 1 339 ? -21.477 -22.377 49.719 1.00 92.38 339 SER A N 1
ATOM 2794 C CA . SER A 1 339 ? -22.539 -21.556 49.143 1.00 92.38 339 SER A CA 1
ATOM 2795 C C . SER A 1 339 ? -22.307 -21.363 47.647 1.00 92.38 339 SER A C 1
ATOM 2797 O O . SER A 1 339 ? -21.173 -21.224 47.172 1.00 92.38 339 SER A O 1
ATOM 2799 N N . ASN A 1 340 ? -23.401 -21.323 46.893 1.00 93.25 340 ASN A N 1
ATOM 2800 C CA . ASN A 1 340 ? -23.341 -21.134 45.448 1.00 93.25 340 ASN A CA 1
ATOM 2801 C C . ASN A 1 340 ? -22.730 -19.773 45.088 1.00 93.25 340 ASN A C 1
ATOM 2803 O O . ASN A 1 340 ? -22.012 -19.655 44.098 1.00 93.25 340 ASN A O 1
ATOM 2807 N N . GLU A 1 341 ? -22.970 -18.757 45.914 1.00 93.88 341 GLU A N 1
ATOM 2808 C CA . GLU A 1 341 ? -22.449 -17.405 45.756 1.00 93.88 341 GLU A CA 1
ATOM 2809 C C . GLU A 1 341 ? -20.921 -17.379 45.851 1.00 93.88 341 GLU A C 1
ATOM 2811 O O . GLU A 1 341 ? -20.261 -16.755 45.018 1.00 93.88 341 GLU A O 1
ATOM 2816 N N . TYR A 1 342 ? -20.346 -18.086 46.831 1.00 94.94 342 TYR A N 1
ATOM 2817 C CA . TYR A 1 342 ? -18.896 -18.172 46.980 1.00 94.94 342 TYR A CA 1
ATOM 2818 C C . TYR A 1 342 ? -18.255 -18.960 45.838 1.00 94.94 342 TYR A C 1
ATOM 2820 O O . TYR A 1 342 ? -17.276 -18.493 45.260 1.00 94.94 342 TYR A O 1
ATOM 2828 N N . LEU A 1 343 ? -18.816 -20.115 45.469 1.00 96.06 343 LEU A N 1
ATOM 2829 C CA . LEU A 1 343 ? -18.292 -20.942 44.376 1.00 96.06 343 LEU A CA 1
ATOM 2830 C C . LEU A 1 343 ? -18.340 -20.211 43.030 1.00 96.06 343 LEU A C 1
ATOM 2832 O O . LEU A 1 343 ? -17.385 -20.268 42.248 1.00 96.06 343 LEU A O 1
ATOM 2836 N N . PHE A 1 344 ? -19.423 -19.475 42.769 1.00 96.62 344 PHE A N 1
ATOM 2837 C CA . PHE A 1 344 ? -19.537 -18.640 41.578 1.00 96.62 344 PHE A CA 1
ATOM 2838 C C . PHE A 1 344 ? -18.493 -17.520 41.581 1.00 96.62 344 PHE A C 1
ATOM 2840 O O . PHE A 1 344 ? -17.804 -17.313 40.580 1.00 96.62 344 PHE A O 1
ATOM 2847 N N . LEU A 1 345 ? -18.325 -16.828 42.711 1.00 96.56 345 LEU A N 1
ATOM 2848 C CA . LEU A 1 345 ? -17.331 -15.766 42.843 1.00 96.56 345 LEU A CA 1
ATOM 2849 C C . LEU A 1 345 ? -15.902 -16.300 42.687 1.00 96.56 345 LEU A C 1
ATOM 2851 O O . LEU A 1 345 ? -15.095 -15.681 42.000 1.00 96.56 345 LEU A O 1
ATOM 2855 N N . GLN A 1 346 ? -15.602 -17.458 43.275 1.00 96.44 346 GLN A N 1
ATOM 2856 C CA . GLN A 1 346 ? -14.313 -18.129 43.153 1.00 96.44 346 GLN A CA 1
ATOM 2857 C C . GLN A 1 346 ? -14.016 -18.485 41.693 1.00 96.44 346 GLN A C 1
ATOM 2859 O O . GLN A 1 346 ? -12.943 -18.157 41.193 1.00 96.44 346 GLN A O 1
ATOM 2864 N N . THR A 1 347 ? -14.974 -19.098 40.995 1.00 96.81 347 THR A N 1
ATOM 2865 C CA . THR A 1 347 ? -14.824 -19.474 39.580 1.00 96.81 347 THR A CA 1
ATOM 2866 C C . THR A 1 347 ? -14.630 -18.239 38.700 1.00 96.81 347 THR A C 1
ATOM 2868 O O . THR A 1 347 ? -13.727 -18.202 37.864 1.00 96.81 347 THR A O 1
ATOM 2871 N N . SER A 1 348 ? -15.434 -17.198 38.932 1.00 96.25 348 SER A N 1
ATOM 2872 C CA . SER A 1 348 ? -15.338 -15.919 38.225 1.00 96.25 348 SER A CA 1
ATOM 2873 C C . SER A 1 348 ? -13.980 -15.246 38.447 1.00 96.25 348 SER A C 1
ATOM 2875 O O . SER A 1 348 ? -13.329 -14.826 37.492 1.00 96.25 348 SER A O 1
ATOM 2877 N N . PHE A 1 349 ? -13.492 -15.219 39.691 1.00 97.88 349 PHE A N 1
ATOM 2878 C CA . PHE A 1 349 ? -12.175 -14.678 40.019 1.00 97.88 349 PHE A CA 1
ATOM 2879 C C . PHE A 1 349 ? -11.043 -15.478 39.368 1.00 97.88 349 PHE A C 1
ATOM 2881 O O . PHE A 1 349 ? -10.128 -14.883 38.808 1.00 97.88 349 PHE A O 1
ATOM 2888 N N . SER A 1 350 ? -11.102 -16.811 39.403 1.00 97.44 350 SER A N 1
ATOM 2889 C CA . SER A 1 350 ? -10.105 -17.667 38.754 1.00 97.44 350 SER A CA 1
ATOM 2890 C C . SER A 1 350 ? -10.046 -17.435 37.244 1.00 97.44 350 SER A C 1
ATOM 2892 O O . SER A 1 350 ? -8.948 -17.313 36.707 1.00 97.44 350 SER A O 1
ATOM 2894 N N . SER A 1 351 ? -11.198 -17.298 36.579 1.00 97.12 351 SER A N 1
ATOM 2895 C CA . SER A 1 351 ? -11.252 -16.953 35.152 1.00 97.12 351 SER A CA 1
ATOM 2896 C C . SER A 1 351 ? -10.625 -15.585 34.889 1.00 97.12 351 SER A C 1
ATOM 2898 O O . SER A 1 351 ? -9.704 -15.478 34.088 1.00 97.12 351 SER A O 1
ATOM 2900 N N . LEU A 1 352 ? -11.048 -14.552 35.628 1.00 97.19 352 LEU A N 1
ATOM 2901 C CA . LEU A 1 352 ? -10.509 -13.194 35.489 1.00 97.19 352 LEU A CA 1
ATOM 2902 C C . LEU A 1 352 ? -9.001 -13.127 35.754 1.00 97.19 352 LEU A C 1
ATOM 2904 O O . LEU A 1 352 ? -8.296 -12.321 35.149 1.00 97.19 352 LEU A O 1
ATOM 2908 N N . PHE A 1 353 ? -8.496 -13.952 36.668 1.00 97.94 353 PHE A N 1
ATOM 2909 C CA . PHE A 1 353 ? -7.078 -14.012 36.989 1.00 97.94 353 PHE A CA 1
ATOM 2910 C C . PHE A 1 353 ? -6.256 -14.643 35.860 1.00 97.94 353 PHE A C 1
ATOM 2912 O O . PHE A 1 353 ? -5.174 -14.140 35.546 1.00 97.94 353 PHE A O 1
ATOM 2919 N N . GLU A 1 354 ? -6.763 -15.705 35.232 1.00 97.62 354 GLU A N 1
ATOM 2920 C CA . GLU A 1 354 ? -6.122 -16.288 34.051 1.00 97.62 354 GLU A CA 1
ATOM 2921 C C . GLU A 1 354 ? -6.201 -15.348 32.842 1.00 97.62 354 GLU A C 1
ATOM 2923 O O . GLU A 1 354 ? -5.183 -15.139 32.182 1.00 97.62 354 GLU A O 1
ATOM 2928 N N . ASP A 1 355 ? -7.327 -14.661 32.632 1.00 96.50 355 ASP A N 1
ATOM 2929 C CA . ASP A 1 355 ? -7.453 -13.627 31.597 1.00 96.50 355 ASP A CA 1
ATOM 2930 C C . ASP A 1 355 ? -6.439 -12.490 31.817 1.00 96.50 355 ASP A C 1
ATOM 2932 O O . ASP A 1 355 ? -5.746 -12.067 30.889 1.00 96.50 355 ASP A O 1
ATOM 2936 N N . CYS A 1 356 ? -6.262 -12.041 33.067 1.00 96.88 356 CYS A N 1
ATOM 2937 C CA . CYS A 1 356 ? -5.245 -11.048 33.433 1.00 96.88 356 CYS A CA 1
ATOM 2938 C C . CYS A 1 356 ? -3.817 -11.514 33.115 1.00 96.88 356 CYS A C 1
ATOM 2940 O O . CYS A 1 356 ? -2.968 -10.705 32.730 1.00 96.88 356 CYS A O 1
ATOM 2942 N N . LYS A 1 357 ? -3.510 -12.799 33.317 1.00 97.25 357 LYS A N 1
ATOM 2943 C CA . LYS A 1 357 ? -2.195 -13.362 32.981 1.00 97.25 357 LYS A CA 1
ATOM 2944 C C . LYS A 1 357 ? -1.984 -13.421 31.473 1.00 97.25 357 LYS A C 1
ATOM 2946 O O . LYS A 1 357 ? -0.902 -13.060 31.012 1.00 97.25 357 LYS A O 1
ATOM 2951 N N . LEU A 1 358 ? -3.002 -13.845 30.728 1.00 97.19 358 LEU A N 1
ATOM 2952 C CA . LEU A 1 358 ? -2.981 -13.903 29.268 1.00 97.19 358 LEU A CA 1
ATOM 2953 C C . LEU A 1 358 ? -2.751 -12.516 28.666 1.00 97.19 358 LEU A C 1
ATOM 2955 O O . LEU A 1 358 ? -1.808 -12.345 27.899 1.00 97.19 358 LEU A O 1
ATOM 2959 N N . GLN A 1 359 ? -3.501 -11.508 29.118 1.00 94.31 359 GLN A N 1
ATOM 2960 C CA . GLN A 1 359 ? -3.309 -10.122 28.682 1.00 94.31 359 GLN A CA 1
ATOM 2961 C C . GLN A 1 359 ? -1.909 -9.593 29.005 1.00 94.31 359 GLN A C 1
ATOM 2963 O O . GLN A 1 359 ? -1.299 -8.907 28.189 1.00 94.31 359 GLN A O 1
ATOM 2968 N N . LYS A 1 360 ? -1.356 -9.917 30.182 1.00 97.25 360 LYS A N 1
ATOM 2969 C CA . LYS A 1 360 ? 0.024 -9.526 30.516 1.00 97.25 360 LYS A CA 1
ATOM 2970 C C . LYS A 1 360 ? 1.048 -10.142 29.568 1.00 97.25 360 LYS A C 1
ATOM 2972 O O . LYS A 1 360 ? 1.999 -9.457 29.206 1.00 97.25 360 LYS A O 1
ATOM 2977 N N . LYS A 1 361 ? 0.864 -11.407 29.186 1.00 97.00 361 LYS A N 1
ATOM 2978 C CA . LYS A 1 361 ? 1.734 -12.077 28.217 1.00 97.00 361 LYS A CA 1
ATOM 2979 C C . LYS A 1 361 ? 1.619 -11.427 26.837 1.00 97.00 361 LYS A C 1
ATOM 2981 O O . LYS A 1 361 ? 2.636 -11.090 26.251 1.00 97.00 361 LYS A O 1
ATOM 2986 N N . GLU A 1 362 ? 0.399 -11.178 26.375 1.00 95.00 362 GLU A N 1
ATOM 2987 C CA . GLU A 1 362 ? 0.139 -10.543 25.080 1.00 95.00 362 GLU A CA 1
ATOM 2988 C C . GLU A 1 362 ? 0.747 -9.133 24.993 1.00 95.00 362 GLU A C 1
ATOM 2990 O O . GLU A 1 362 ? 1.358 -8.778 23.989 1.00 95.00 362 GLU A O 1
ATOM 2995 N N . ILE A 1 363 ? 0.684 -8.350 26.076 1.00 93.75 363 ILE A N 1
ATOM 2996 C CA . ILE A 1 363 ? 1.366 -7.050 26.162 1.00 93.75 363 ILE A CA 1
ATOM 2997 C C . ILE A 1 363 ? 2.886 -7.200 26.006 1.00 93.75 363 ILE A C 1
ATOM 2999 O O . ILE A 1 363 ? 3.519 -6.357 25.371 1.00 93.75 363 ILE A O 1
ATOM 3003 N N . GLU A 1 364 ? 3.486 -8.231 26.601 1.00 97.25 364 GLU A N 1
ATOM 3004 C CA . GLU A 1 364 ? 4.929 -8.461 26.505 1.00 97.25 364 GLU A CA 1
ATOM 3005 C C . GLU A 1 364 ? 5.336 -8.899 25.090 1.00 97.25 364 GLU A C 1
ATOM 3007 O O . GLU A 1 364 ? 6.283 -8.347 24.526 1.00 97.25 364 GLU A O 1
ATOM 3012 N N . ASP A 1 365 ? 4.552 -9.786 24.473 1.00 96.31 365 ASP A N 1
ATOM 3013 C CA . ASP A 1 365 ? 4.740 -10.224 23.088 1.00 96.31 365 ASP A CA 1
ATOM 3014 C C . ASP A 1 365 ? 4.609 -9.032 22.111 1.00 96.31 365 ASP A C 1
ATOM 3016 O O . ASP A 1 365 ? 5.450 -8.843 21.226 1.00 96.31 365 ASP A O 1
ATOM 3020 N N . LEU A 1 366 ? 3.621 -8.148 22.315 1.00 93.56 366 LEU A N 1
ATOM 3021 C CA . LEU A 1 366 ? 3.441 -6.925 21.519 1.00 93.56 366 LEU A CA 1
ATOM 3022 C C . LEU A 1 366 ? 4.595 -5.931 21.694 1.00 93.56 366 LEU A C 1
ATOM 3024 O O . LEU A 1 366 ? 5.039 -5.321 20.719 1.00 93.56 366 LEU A O 1
ATOM 3028 N N . LYS A 1 367 ? 5.123 -5.763 22.912 1.00 96.38 367 LYS A N 1
ATOM 3029 C CA . LYS A 1 367 ? 6.315 -4.928 23.146 1.00 96.38 367 LYS A CA 1
ATOM 3030 C C . LYS A 1 367 ? 7.539 -5.481 22.425 1.00 96.38 367 LYS A C 1
ATOM 3032 O O . LYS A 1 367 ? 8.306 -4.705 21.847 1.00 96.38 367 LYS A O 1
ATOM 3037 N N . GLN A 1 368 ? 7.723 -6.799 22.442 1.00 95.50 368 GLN A N 1
ATOM 3038 C CA . GLN A 1 368 ? 8.818 -7.446 21.730 1.00 95.50 368 GLN A CA 1
ATOM 3039 C C . GLN A 1 368 ? 8.680 -7.248 20.215 1.00 95.50 368 GLN A C 1
ATOM 3041 O O . GLN A 1 368 ? 9.636 -6.809 19.575 1.00 95.50 368 GLN A O 1
ATOM 3046 N N . ALA A 1 369 ? 7.488 -7.477 19.657 1.00 93.06 369 ALA A N 1
ATOM 3047 C CA . ALA A 1 369 ? 7.205 -7.252 18.241 1.00 93.06 369 ALA A CA 1
ATOM 3048 C C . ALA A 1 369 ? 7.445 -5.789 17.830 1.00 93.06 369 ALA A C 1
ATOM 3050 O O . ALA A 1 369 ? 8.095 -5.521 16.823 1.00 93.06 369 ALA A O 1
ATOM 3051 N N . ASN A 1 370 ? 7.001 -4.826 18.643 1.00 90.62 370 ASN A N 1
ATOM 3052 C CA . ASN A 1 370 ? 7.217 -3.405 18.372 1.00 90.62 370 ASN A CA 1
ATOM 3053 C C . ASN A 1 370 ? 8.715 -3.038 18.391 1.00 90.62 370 ASN A C 1
ATOM 3055 O O . ASN A 1 370 ? 9.193 -2.280 17.549 1.00 90.62 370 ASN A O 1
ATOM 3059 N N . THR A 1 371 ? 9.485 -3.636 19.305 1.00 94.12 371 THR A N 1
ATOM 3060 C CA . THR A 1 371 ? 10.945 -3.461 19.354 1.00 94.12 371 THR A CA 1
ATOM 3061 C C . THR A 1 371 ? 11.623 -4.015 18.097 1.00 94.12 371 THR A C 1
ATOM 3063 O O . THR A 1 371 ? 12.486 -3.347 17.532 1.00 94.12 371 THR A O 1
ATOM 3066 N N . GLN A 1 372 ? 11.200 -5.187 17.615 1.00 94.94 372 GLN A N 1
ATOM 3067 C CA . GLN A 1 372 ? 11.718 -5.783 16.376 1.00 94.94 372 GLN A CA 1
ATOM 3068 C C . GLN A 1 372 ? 11.386 -4.933 15.144 1.00 94.94 372 GLN A C 1
ATOM 3070 O O . GLN A 1 372 ? 12.252 -4.689 14.306 1.00 94.94 372 GLN A O 1
ATOM 3075 N N . ILE A 1 373 ? 10.149 -4.435 15.048 1.00 92.81 373 ILE A N 1
ATOM 3076 C CA . ILE A 1 373 ? 9.725 -3.545 13.959 1.00 92.81 373 ILE A CA 1
ATOM 3077 C C . ILE A 1 373 ? 10.566 -2.265 13.960 1.00 92.81 373 ILE A C 1
ATOM 3079 O O . ILE A 1 373 ? 11.039 -1.834 12.908 1.00 92.81 373 ILE A O 1
ATOM 3083 N N . LYS A 1 374 ? 10.786 -1.671 15.138 1.00 96.12 374 LYS A N 1
ATOM 3084 C CA . LYS A 1 374 ? 11.625 -0.481 15.284 1.00 96.12 374 LYS A CA 1
ATOM 3085 C C . LYS A 1 374 ? 13.056 -0.735 14.798 1.00 96.12 374 LYS A C 1
ATOM 3087 O O . LYS A 1 374 ? 13.551 0.049 13.996 1.00 96.12 374 LYS A O 1
ATOM 3092 N N . GLN A 1 375 ? 13.675 -1.838 15.222 1.00 95.50 375 GLN A N 1
ATOM 3093 C CA . GLN A 1 375 ? 15.026 -2.219 14.789 1.00 95.50 375 GLN A CA 1
ATOM 3094 C C . GLN A 1 375 ? 15.109 -2.398 13.268 1.00 95.50 375 GLN A C 1
ATOM 3096 O O . GLN A 1 375 ? 15.984 -1.824 12.629 1.00 95.50 375 GLN A O 1
ATOM 3101 N N . HIS A 1 376 ? 14.146 -3.102 12.669 1.00 95.44 376 HIS A N 1
ATOM 3102 C CA . HIS A 1 376 ? 14.095 -3.296 11.220 1.00 95.44 376 HIS A CA 1
ATOM 3103 C C . HIS A 1 376 ? 14.025 -1.964 10.449 1.00 95.44 376 HIS A C 1
ATOM 3105 O O . HIS A 1 376 ? 14.699 -1.785 9.433 1.00 95.44 376 HIS A O 1
ATOM 3111 N N . TYR A 1 377 ? 13.210 -1.009 10.911 1.00 92.62 377 TYR A N 1
ATOM 3112 C CA . TYR A 1 377 ? 13.135 0.303 10.264 1.00 92.62 377 TYR A CA 1
ATOM 3113 C C . TYR A 1 377 ? 14.395 1.144 10.479 1.00 92.62 377 TYR A C 1
ATOM 3115 O O . TYR A 1 377 ? 14.811 1.824 9.543 1.00 92.62 377 TYR A O 1
ATOM 3123 N N . GLU A 1 378 ? 15.023 1.084 11.655 1.00 95.19 378 GLU A N 1
ATOM 3124 C CA . GLU A 1 378 ? 16.308 1.749 11.912 1.00 95.19 378 GLU A CA 1
ATOM 3125 C C . GLU A 1 378 ? 17.398 1.230 10.959 1.00 95.19 378 GLU A C 1
ATOM 3127 O O . GLU A 1 378 ? 18.043 2.026 10.278 1.00 95.19 378 GLU A O 1
ATOM 3132 N N . GLU A 1 379 ? 17.525 -0.091 10.808 1.00 97.06 379 GLU A N 1
ATOM 3133 C CA . GLU A 1 379 ? 18.465 -0.718 9.868 1.00 97.06 379 GLU A CA 1
ATOM 3134 C C . GLU A 1 379 ? 18.178 -0.321 8.413 1.00 97.06 379 GLU A C 1
ATOM 3136 O O . GLU A 1 379 ? 19.092 0.014 7.652 1.00 97.06 379 GLU A O 1
ATOM 3141 N N . ARG A 1 380 ? 16.898 -0.301 8.016 1.00 95.69 380 ARG A N 1
ATOM 3142 C CA . ARG A 1 380 ? 16.492 0.093 6.661 1.00 95.69 380 ARG A CA 1
ATOM 3143 C C . ARG A 1 380 ? 16.820 1.554 6.360 1.00 95.69 380 ARG A C 1
ATOM 3145 O O . ARG A 1 380 ? 17.254 1.851 5.247 1.00 95.69 380 ARG A O 1
ATOM 3152 N N . ILE A 1 381 ? 16.609 2.451 7.323 1.00 93.25 381 ILE A N 1
ATOM 3153 C CA . ILE A 1 381 ? 16.952 3.872 7.191 1.00 93.25 381 ILE A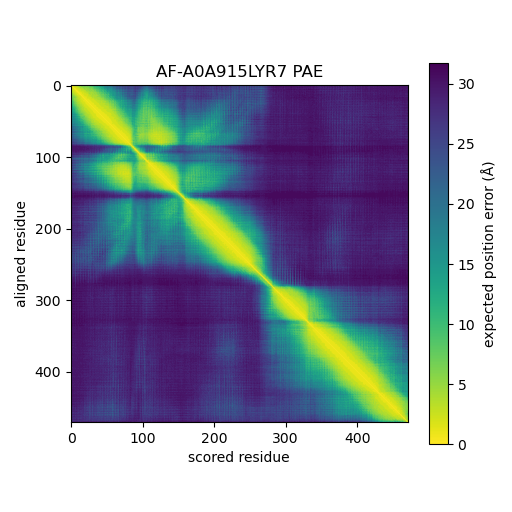 CA 1
ATOM 3154 C C . ILE A 1 381 ? 18.468 4.031 7.074 1.00 93.25 381 ILE A C 1
ATOM 3156 O O . ILE A 1 381 ? 18.924 4.710 6.158 1.00 93.25 381 ILE A O 1
ATOM 3160 N N . SER A 1 382 ? 19.253 3.362 7.925 1.00 96.06 382 SER A N 1
ATOM 3161 C CA . SER A 1 382 ? 20.717 3.407 7.834 1.00 96.06 382 SER A CA 1
ATOM 3162 C C . SER A 1 382 ? 21.237 2.891 6.490 1.00 96.06 382 SER A C 1
ATOM 3164 O O . SER A 1 382 ? 22.104 3.524 5.895 1.00 96.06 382 SER A O 1
ATOM 3166 N N . SER A 1 383 ? 20.672 1.803 5.954 1.00 96.50 383 SER A N 1
ATOM 3167 C CA . SER A 1 383 ? 21.011 1.316 4.608 1.00 96.50 383 SER A CA 1
ATOM 3168 C C . SER A 1 383 ? 20.720 2.361 3.529 1.00 96.50 383 SER A C 1
ATOM 3170 O O . SER A 1 383 ? 21.557 2.592 2.664 1.00 96.50 383 SER A O 1
ATOM 3172 N N . MET A 1 384 ? 19.558 3.018 3.588 1.00 95.69 384 MET A N 1
ATOM 3173 C CA . MET A 1 384 ? 19.175 4.038 2.607 1.00 95.69 384 MET A CA 1
ATOM 3174 C C . MET A 1 384 ? 20.092 5.267 2.663 1.00 95.69 384 MET A C 1
ATOM 3176 O O . MET A 1 384 ? 20.455 5.806 1.622 1.00 95.69 384 MET A O 1
ATOM 3180 N N . GLN A 1 385 ? 20.510 5.677 3.863 1.00 95.75 385 GLN A N 1
ATOM 3181 C CA . GLN A 1 385 ? 21.460 6.779 4.055 1.00 95.75 385 GLN A CA 1
ATOM 3182 C C . GLN A 1 385 ? 22.840 6.462 3.460 1.00 95.75 385 GLN A C 1
ATOM 3184 O O . GLN A 1 385 ? 23.480 7.336 2.872 1.00 95.75 385 GLN A O 1
ATOM 3189 N N . ILE A 1 386 ? 23.296 5.212 3.584 1.00 97.38 386 ILE A N 1
ATOM 3190 C CA . ILE A 1 386 ? 24.548 4.752 2.967 1.00 97.38 386 ILE A CA 1
ATOM 3191 C C . ILE A 1 386 ? 24.430 4.766 1.437 1.00 97.38 386 ILE A C 1
ATOM 3193 O O . ILE A 1 386 ? 25.332 5.266 0.759 1.00 97.38 386 ILE A O 1
ATOM 3197 N N . ASP A 1 387 ? 23.318 4.270 0.892 1.00 96.38 387 ASP A N 1
ATOM 3198 C CA . ASP A 1 387 ? 23.067 4.261 -0.553 1.00 96.38 387 ASP A CA 1
ATOM 3199 C C . ASP A 1 387 ? 23.026 5.685 -1.136 1.00 96.38 387 ASP A C 1
ATOM 3201 O O . ASP A 1 387 ? 23.636 5.945 -2.175 1.00 96.38 387 ASP A O 1
ATOM 3205 N N . GLU A 1 388 ? 22.359 6.624 -0.454 1.00 95.75 388 GLU A N 1
ATOM 3206 C CA . GLU A 1 388 ? 22.296 8.037 -0.850 1.00 95.75 388 GLU A CA 1
ATOM 3207 C C . GLU A 1 388 ? 23.684 8.685 -0.840 1.00 95.75 388 GLU A C 1
ATOM 3209 O O . GLU A 1 388 ? 24.079 9.315 -1.822 1.00 95.75 388 GLU A O 1
ATOM 3214 N N . THR A 1 389 ? 24.455 8.473 0.231 1.00 97.31 389 THR A N 1
ATOM 3215 C CA . THR A 1 389 ? 25.829 8.990 0.339 1.00 97.31 389 THR A CA 1
ATOM 3216 C C . THR A 1 389 ? 26.696 8.457 -0.804 1.00 97.31 389 THR A C 1
ATOM 3218 O O . THR A 1 389 ? 27.366 9.225 -1.490 1.00 97.31 389 THR A O 1
ATOM 3221 N N . THR A 1 390 ? 26.602 7.157 -1.092 1.00 97.56 390 THR A N 1
ATOM 3222 C CA . THR A 1 390 ? 27.352 6.512 -2.180 1.00 97.56 390 THR A CA 1
ATOM 3223 C C . THR A 1 390 ? 26.948 7.060 -3.554 1.00 97.56 390 THR A C 1
ATOM 3225 O O . THR A 1 390 ? 27.788 7.246 -4.437 1.00 97.56 390 THR A O 1
ATOM 3228 N N . ALA A 1 391 ? 25.657 7.322 -3.774 1.00 96.31 391 ALA A N 1
ATOM 3229 C CA . ALA A 1 391 ? 25.174 7.906 -5.022 1.00 96.31 391 ALA A CA 1
ATOM 3230 C C . ALA A 1 391 ? 25.662 9.352 -5.204 1.00 96.31 391 ALA A C 1
ATOM 3232 O O . ALA A 1 391 ? 26.066 9.722 -6.309 1.00 96.31 391 ALA A O 1
ATOM 3233 N N . LEU A 1 392 ? 25.677 10.145 -4.127 1.00 97.25 392 LEU A N 1
ATOM 3234 C CA . LEU A 1 392 ? 26.206 11.508 -4.134 1.00 97.25 392 LEU A CA 1
ATOM 3235 C C . LEU A 1 392 ? 27.705 11.536 -4.441 1.00 97.25 392 LEU A C 1
ATOM 3237 O O . LEU A 1 392 ? 28.129 12.341 -5.268 1.00 97.25 392 LEU A O 1
ATOM 3241 N N . GLU A 1 393 ? 28.492 10.637 -3.849 1.00 98.38 393 GLU A N 1
ATOM 3242 C CA . GLU A 1 393 ? 29.925 10.507 -4.145 1.00 98.38 393 GLU A CA 1
ATOM 3243 C C . GLU A 1 393 ? 30.171 10.187 -5.627 1.00 98.38 393 GLU A C 1
ATOM 3245 O O . GLU A 1 393 ? 30.994 10.834 -6.277 1.00 98.38 393 GLU A O 1
ATOM 3250 N N . ARG A 1 394 ? 29.402 9.253 -6.206 1.00 97.94 394 ARG A N 1
ATOM 3251 C CA . ARG A 1 394 ? 29.488 8.934 -7.643 1.00 97.94 394 ARG A CA 1
ATOM 3252 C C . ARG A 1 394 ? 29.116 10.123 -8.517 1.00 97.94 394 ARG A C 1
ATOM 3254 O O . ARG A 1 394 ? 29.796 10.392 -9.502 1.00 97.94 394 ARG A O 1
ATOM 3261 N N . PHE A 1 395 ? 28.051 10.841 -8.167 1.00 97.12 395 PHE A N 1
ATOM 3262 C CA . PHE A 1 395 ? 27.643 12.025 -8.915 1.00 97.12 395 PHE A CA 1
ATOM 3263 C C . PHE A 1 395 ? 28.731 13.105 -8.874 1.00 97.12 395 PHE A C 1
ATOM 3265 O O . PHE A 1 395 ? 29.115 13.628 -9.919 1.00 97.12 395 PHE A O 1
ATOM 3272 N N . GLN A 1 396 ? 29.293 13.384 -7.695 1.00 98.50 396 GLN A N 1
ATOM 3273 C CA . GLN A 1 396 ? 30.410 14.319 -7.547 1.00 98.50 396 GLN A CA 1
ATOM 3274 C C . GLN A 1 396 ? 31.610 13.909 -8.404 1.00 98.50 396 GLN A C 1
ATOM 3276 O O . GLN A 1 396 ? 32.170 14.754 -9.099 1.00 98.50 396 GLN A O 1
ATOM 3281 N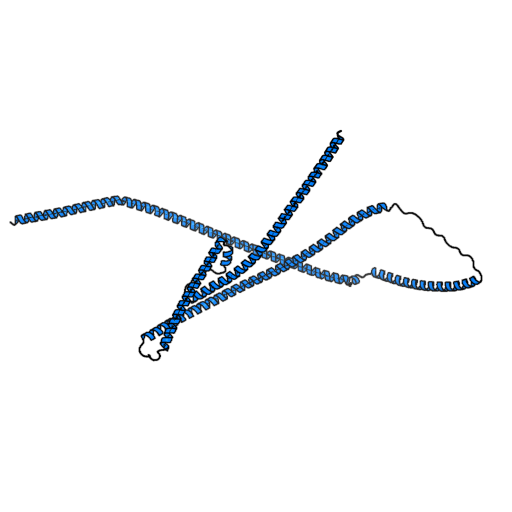 N . GLN A 1 397 ? 31.951 12.618 -8.430 1.00 98.25 397 GLN A N 1
ATOM 3282 C CA . GLN A 1 397 ? 33.013 12.109 -9.293 1.00 98.25 397 GLN A CA 1
ATOM 3283 C C . GLN A 1 397 ? 32.724 12.382 -10.779 1.00 98.25 397 GLN A C 1
ATOM 3285 O O . GLN A 1 397 ? 33.578 12.941 -11.463 1.00 98.25 397 GLN A O 1
ATOM 3290 N N . THR A 1 398 ? 31.516 12.076 -11.268 1.00 98.00 398 THR A N 1
ATOM 3291 C CA . THR A 1 398 ? 31.152 12.333 -12.677 1.00 98.00 398 THR A CA 1
ATOM 3292 C C . THR A 1 398 ? 31.184 13.818 -13.038 1.00 98.00 398 THR A C 1
ATOM 3294 O O . THR A 1 398 ? 31.580 14.178 -14.143 1.00 98.00 398 THR A O 1
ATOM 3297 N N . VAL A 1 399 ? 30.810 14.701 -12.107 1.00 98.19 399 VAL A N 1
ATOM 3298 C CA . VAL A 1 399 ? 30.893 16.153 -12.309 1.00 98.19 399 VAL A CA 1
ATOM 3299 C C . VAL A 1 399 ? 32.351 16.599 -12.417 1.00 98.19 399 VAL A C 1
ATOM 3301 O O . VAL A 1 399 ? 32.674 17.381 -13.307 1.00 98.19 399 VAL A O 1
ATOM 3304 N N . CYS A 1 400 ? 33.241 16.082 -11.563 1.00 98.38 400 CYS A N 1
ATOM 3305 C CA . CYS A 1 400 ? 34.674 16.363 -11.657 1.00 98.38 400 CYS A CA 1
ATOM 3306 C C . CYS A 1 400 ? 35.280 15.860 -12.976 1.00 98.38 400 CYS A C 1
ATOM 3308 O O . CYS A 1 400 ? 36.102 16.553 -13.571 1.00 98.38 400 CYS A O 1
ATOM 3310 N N . GLU A 1 401 ? 34.880 14.677 -13.445 1.00 98.06 401 GLU A N 1
ATOM 3311 C CA . GLU A 1 401 ? 35.320 14.126 -14.734 1.00 98.06 401 GLU A CA 1
ATOM 3312 C C . GLU A 1 401 ? 34.867 15.012 -15.906 1.00 98.06 401 GLU A C 1
ATOM 3314 O O . GLU A 1 401 ? 35.696 15.419 -16.718 1.00 98.06 401 GLU A O 1
ATOM 3319 N N . LEU A 1 402 ? 33.592 15.415 -15.941 1.00 97.69 402 LEU A N 1
ATOM 3320 C CA . LEU A 1 402 ? 33.066 16.308 -16.980 1.00 97.69 402 LEU A CA 1
ATOM 3321 C C . LEU A 1 402 ? 33.715 17.698 -16.967 1.00 97.69 402 LEU A C 1
ATOM 3323 O O . LEU A 1 402 ? 33.938 18.277 -18.030 1.00 97.69 402 LEU A O 1
ATOM 3327 N N . ASP A 1 403 ? 34.020 18.247 -15.788 1.00 98.25 403 ASP A N 1
ATOM 3328 C CA . ASP A 1 403 ? 34.726 19.528 -15.684 1.00 98.25 403 ASP A CA 1
ATOM 3329 C C . ASP A 1 403 ? 36.157 19.424 -16.238 1.00 98.25 403 ASP A C 1
ATOM 3331 O O . ASP A 1 403 ? 36.611 20.307 -16.971 1.00 98.25 403 ASP A O 1
ATOM 3335 N N . ASN A 1 404 ? 36.849 18.310 -15.976 1.00 98.19 404 ASN A N 1
ATOM 3336 C CA . ASN A 1 404 ? 38.164 18.037 -16.560 1.00 98.19 404 ASN A CA 1
ATOM 3337 C C . ASN A 1 404 ? 38.098 17.932 -18.090 1.00 98.19 404 ASN A C 1
ATOM 3339 O O . ASN A 1 404 ? 38.894 18.581 -18.772 1.00 98.19 404 ASN A O 1
ATOM 3343 N N . ASP A 1 405 ? 37.137 17.180 -18.632 1.00 98.06 405 ASP A N 1
ATOM 3344 C CA . ASP A 1 405 ? 36.943 17.034 -20.080 1.00 98.06 405 ASP A CA 1
ATOM 3345 C C . ASP A 1 405 ? 36.627 18.378 -20.748 1.00 98.06 405 ASP A C 1
ATOM 3347 O O . ASP A 1 405 ? 37.173 18.716 -21.801 1.00 98.06 405 ASP A O 1
ATOM 3351 N N . LEU A 1 406 ? 35.790 19.198 -20.109 1.00 97.88 406 LEU A N 1
ATOM 3352 C CA . LEU A 1 406 ? 35.451 20.533 -20.588 1.00 97.88 406 LEU A CA 1
ATOM 3353 C C . LEU A 1 406 ? 36.673 21.461 -20.591 1.00 97.88 406 LEU A C 1
ATOM 3355 O O . LEU A 1 406 ? 36.876 22.214 -21.547 1.00 97.88 406 LEU A O 1
ATOM 3359 N N . ASN A 1 407 ? 37.511 21.401 -19.554 1.00 97.81 407 ASN A N 1
ATOM 3360 C CA . ASN A 1 407 ? 38.760 22.158 -19.497 1.00 97.81 407 ASN A CA 1
ATOM 3361 C C . ASN A 1 407 ? 39.767 21.691 -20.564 1.00 97.81 407 ASN A C 1
ATOM 3363 O O . ASN A 1 407 ? 40.436 22.527 -21.176 1.00 97.81 407 ASN A O 1
ATOM 3367 N N . LEU A 1 408 ? 39.841 20.385 -20.841 1.00 98.12 408 LEU A N 1
ATOM 3368 C CA . LEU A 1 408 ? 40.651 19.840 -21.935 1.00 98.12 408 LEU A CA 1
ATOM 3369 C C . LEU A 1 408 ? 40.165 20.340 -23.299 1.00 98.12 408 LEU A C 1
ATOM 3371 O O . LEU A 1 408 ? 40.962 20.897 -24.052 1.00 98.12 408 LEU A O 1
ATOM 3375 N N . ALA A 1 409 ? 38.865 20.245 -23.581 1.00 97.81 409 ALA A N 1
ATOM 3376 C CA . ALA A 1 409 ? 38.283 20.721 -24.835 1.00 97.81 409 ALA A CA 1
ATOM 3377 C C . ALA A 1 409 ? 38.505 22.229 -25.047 1.00 97.81 409 ALA A C 1
ATOM 3379 O O . ALA A 1 409 ? 38.803 22.670 -26.158 1.00 97.81 409 ALA A O 1
ATOM 3380 N N . ARG A 1 410 ? 38.420 23.037 -23.978 1.00 98.25 410 ARG A N 1
ATOM 3381 C CA . ARG A 1 410 ? 38.753 24.472 -24.029 1.00 98.25 410 ARG A CA 1
ATOM 3382 C C . ARG A 1 410 ? 40.207 24.709 -24.426 1.00 98.25 410 ARG A C 1
ATOM 3384 O O . ARG A 1 410 ? 40.468 25.559 -25.273 1.00 98.25 410 ARG A O 1
ATOM 3391 N N . LYS A 1 411 ? 41.139 23.950 -23.846 1.00 98.25 411 LYS A N 1
ATOM 3392 C CA . LYS A 1 411 ? 42.567 24.050 -24.167 1.00 98.25 411 LYS A CA 1
ATOM 3393 C C . LYS A 1 411 ? 42.861 23.620 -25.605 1.00 98.25 411 LYS A C 1
ATOM 3395 O O . LYS A 1 411 ? 43.649 24.264 -26.289 1.00 98.25 411 LYS A O 1
ATOM 3400 N N . GLU A 1 412 ? 42.228 22.551 -26.080 1.00 97.69 412 GLU A N 1
ATOM 3401 C CA . GLU A 1 412 ? 42.348 22.108 -27.473 1.00 97.69 412 GLU A CA 1
ATOM 3402 C C . GLU A 1 412 ? 41.814 23.160 -28.448 1.00 97.69 412 GLU A C 1
ATOM 3404 O O . GLU A 1 412 ? 42.475 23.468 -29.438 1.00 97.69 412 GLU A O 1
ATOM 3409 N N . TYR A 1 413 ? 40.664 23.765 -28.143 1.00 97.75 413 TYR A N 1
ATOM 3410 C CA . TYR A 1 413 ? 40.108 24.858 -28.936 1.00 97.75 413 TYR A CA 1
ATOM 3411 C C . TYR A 1 413 ? 41.055 26.064 -29.009 1.00 97.75 413 TYR A C 1
ATOM 3413 O O . TYR A 1 413 ? 41.271 26.610 -30.092 1.00 97.75 413 TYR A O 1
ATOM 3421 N N . GLU A 1 414 ? 41.648 26.464 -27.882 1.00 97.94 414 GLU A N 1
ATOM 3422 C CA . GLU A 1 414 ? 42.627 27.554 -27.829 1.00 97.94 414 GLU A CA 1
ATOM 3423 C C . GLU A 1 414 ? 43.868 27.242 -28.679 1.00 97.94 414 GLU A C 1
ATOM 3425 O O . GLU A 1 414 ? 44.272 28.072 -29.493 1.00 97.94 414 GLU A O 1
ATOM 3430 N N . ASN A 1 415 ? 44.411 26.022 -28.581 1.00 97.19 415 ASN A N 1
ATOM 3431 C CA . ASN A 1 415 ? 45.533 25.580 -29.416 1.00 97.19 415 ASN A CA 1
ATOM 3432 C C . ASN A 1 415 ? 45.195 25.664 -30.909 1.00 97.19 415 ASN A C 1
ATOM 3434 O O . ASN A 1 415 ? 45.972 26.203 -31.692 1.00 97.19 415 ASN A O 1
ATOM 3438 N N . VAL A 1 416 ? 44.013 25.177 -31.299 1.00 97.69 416 VAL A N 1
ATOM 3439 C CA . VAL A 1 416 ? 43.552 25.227 -32.689 1.00 97.69 416 VAL A CA 1
ATOM 3440 C C . VAL A 1 416 ? 43.430 26.675 -33.166 1.00 97.69 416 VAL A C 1
ATOM 3442 O O . VAL A 1 416 ? 43.847 26.981 -34.280 1.00 97.69 416 VAL A O 1
ATOM 3445 N N . CYS A 1 417 ? 42.911 27.586 -32.340 1.00 97.56 417 CYS A N 1
ATOM 3446 C CA . CYS A 1 417 ? 42.830 29.005 -32.689 1.00 97.56 417 CYS A CA 1
ATOM 3447 C C . CYS A 1 417 ? 44.216 29.608 -32.955 1.00 97.56 417 CYS A C 1
ATOM 3449 O O . CYS A 1 417 ? 44.399 30.273 -33.975 1.00 97.56 417 CYS A O 1
ATOM 3451 N N . VAL A 1 418 ? 45.192 29.323 -32.088 1.00 97.75 418 VAL A N 1
ATOM 3452 C CA . VAL A 1 418 ? 46.585 29.760 -32.264 1.00 97.75 418 VAL A CA 1
ATOM 3453 C C . VAL A 1 418 ? 47.187 29.173 -33.546 1.00 97.75 418 VAL A C 1
ATOM 3455 O O . VAL A 1 418 ? 47.787 29.905 -34.331 1.00 97.75 418 VAL A O 1
ATOM 3458 N N . ASP A 1 419 ? 46.979 27.883 -33.820 1.00 97.00 419 ASP A N 1
ATOM 3459 C CA . ASP A 1 419 ? 47.461 27.234 -35.045 1.00 97.00 419 ASP A CA 1
ATOM 3460 C C . ASP A 1 419 ? 46.844 27.853 -36.310 1.00 97.00 419 ASP A C 1
ATOM 3462 O O . ASP A 1 419 ? 47.529 28.042 -37.322 1.00 97.00 419 ASP A O 1
ATOM 3466 N N . TYR A 1 420 ? 45.552 28.192 -36.277 1.00 96.50 420 TYR A N 1
ATOM 3467 C CA . TYR A 1 420 ? 44.885 28.901 -37.371 1.00 96.50 420 TYR A CA 1
ATOM 3468 C C . TYR A 1 420 ? 45.460 30.304 -37.573 1.00 96.50 420 TYR A C 1
ATOM 3470 O O . TYR A 1 420 ? 45.690 30.702 -38.719 1.00 96.50 420 TYR A O 1
ATOM 3478 N N . GLU A 1 421 ? 45.716 31.043 -36.495 1.00 96.44 421 GLU A N 1
ATOM 3479 C CA . GLU A 1 421 ? 46.306 32.381 -36.551 1.00 96.44 421 GLU A CA 1
ATOM 3480 C C . GLU A 1 421 ? 47.722 32.336 -37.146 1.00 96.44 421 GLU A C 1
ATOM 3482 O O . GLU A 1 421 ? 48.004 33.034 -38.122 1.00 96.44 421 GLU A O 1
ATOM 3487 N N . ILE A 1 422 ? 48.576 31.426 -36.662 1.00 95.62 422 ILE A N 1
ATOM 3488 C CA . ILE A 1 422 ? 49.932 31.207 -37.190 1.00 95.62 422 ILE A CA 1
ATOM 3489 C C . ILE A 1 422 ? 49.891 30.841 -38.679 1.00 95.62 422 ILE A C 1
ATOM 3491 O O . ILE A 1 422 ? 50.631 31.415 -39.483 1.00 95.62 422 ILE A O 1
ATOM 3495 N N . ASN A 1 423 ? 49.013 29.914 -39.077 1.00 94.56 423 ASN A N 1
ATOM 3496 C CA . ASN A 1 423 ? 48.867 29.514 -40.478 1.00 94.56 423 ASN A CA 1
ATOM 3497 C C . ASN A 1 423 ? 48.382 30.663 -41.368 1.00 94.56 423 ASN A C 1
ATOM 3499 O O . ASN A 1 423 ? 48.802 30.768 -42.522 1.00 94.56 423 ASN A O 1
ATOM 3503 N N . THR A 1 424 ? 47.496 31.514 -40.854 1.00 95.19 424 THR A N 1
ATOM 3504 C CA . THR A 1 424 ? 46.981 32.676 -41.586 1.00 95.19 424 THR A CA 1
ATOM 3505 C C . THR A 1 424 ? 48.093 33.694 -41.809 1.00 95.19 424 THR A C 1
ATOM 3507 O O . THR A 1 424 ? 48.354 34.055 -42.956 1.00 95.19 424 THR A O 1
ATOM 3510 N N . ILE A 1 425 ? 48.834 34.052 -40.756 1.00 95.31 425 ILE A N 1
ATOM 3511 C CA . ILE A 1 425 ? 49.990 34.957 -40.842 1.00 95.31 425 ILE A CA 1
ATOM 3512 C C . ILE A 1 425 ? 51.048 34.401 -41.807 1.00 95.31 425 ILE A C 1
ATOM 3514 O O . ILE A 1 425 ? 51.572 35.130 -42.648 1.00 95.31 425 ILE A O 1
ATOM 3518 N N . SER A 1 426 ? 51.350 33.101 -41.733 1.00 93.88 426 SER A N 1
ATOM 3519 C CA . SER A 1 426 ? 52.312 32.456 -42.635 1.00 93.88 426 SER A CA 1
ATOM 3520 C C . SER A 1 426 ? 51.875 32.538 -44.103 1.00 93.88 426 SER A C 1
ATOM 3522 O O . SER A 1 426 ? 52.690 32.853 -44.974 1.00 93.88 426 SER A O 1
ATOM 3524 N N . LYS A 1 427 ? 50.583 32.321 -44.388 1.00 92.56 427 LYS A N 1
ATOM 3525 C CA . LYS A 1 427 ? 50.024 32.478 -45.739 1.00 92.56 427 LYS A CA 1
ATOM 3526 C C . LYS A 1 427 ? 50.105 33.921 -46.220 1.00 92.56 427 LYS A C 1
ATOM 3528 O O . LYS A 1 427 ? 50.539 34.140 -47.346 1.00 92.56 427 LYS A O 1
ATOM 3533 N N . GLU A 1 428 ? 49.737 34.891 -45.386 1.00 93.00 428 GLU A N 1
ATOM 3534 C CA . GLU A 1 428 ? 49.824 36.316 -45.725 1.00 93.00 428 GLU A CA 1
ATOM 3535 C C . GLU A 1 428 ? 51.261 36.737 -46.059 1.00 93.00 428 GLU A C 1
ATOM 3537 O O . GLU A 1 428 ? 51.489 37.431 -47.050 1.00 93.00 428 GLU A O 1
ATOM 3542 N N . GLN A 1 429 ? 52.247 36.249 -45.302 1.00 92.19 429 GLN A N 1
ATOM 3543 C CA . GLN A 1 429 ? 53.666 36.500 -45.571 1.00 92.19 429 GLN A CA 1
ATOM 3544 C C . GLN A 1 429 ? 54.170 35.832 -46.864 1.00 92.19 429 GLN A C 1
ATOM 3546 O O . GLN A 1 429 ? 55.100 36.341 -47.492 1.00 92.19 429 GLN A O 1
ATOM 3551 N N . ALA A 1 430 ? 53.570 34.717 -47.293 1.00 92.00 430 ALA A N 1
ATOM 3552 C CA . ALA A 1 430 ? 53.951 34.017 -48.521 1.00 92.00 430 ALA A CA 1
ATOM 3553 C C . ALA A 1 430 ? 53.453 34.712 -49.805 1.00 92.00 430 ALA A C 1
ATOM 3555 O O . ALA A 1 430 ? 54.087 34.566 -50.854 1.00 92.00 430 ALA A O 1
ATOM 3556 N N . ILE A 1 431 ? 52.369 35.498 -49.734 1.00 92.44 431 ILE A N 1
ATOM 3557 C CA . ILE A 1 431 ? 51.781 36.225 -50.877 1.00 92.44 431 ILE A CA 1
ATOM 3558 C C . ILE A 1 431 ? 52.812 37.097 -51.622 1.00 92.44 431 ILE A C 1
ATOM 3560 O O . ILE A 1 431 ? 52.998 36.877 -52.821 1.00 92.44 431 ILE A O 1
ATOM 3564 N N . PRO A 1 432 ? 53.536 38.036 -50.978 1.00 91.69 432 PRO A N 1
ATOM 3565 C CA . PRO A 1 432 ? 54.485 38.899 -51.686 1.00 91.69 432 PRO A CA 1
ATOM 3566 C C . PRO A 1 432 ? 55.644 38.116 -52.316 1.00 91.69 432 PRO A C 1
ATOM 3568 O O . PRO A 1 432 ? 56.124 38.478 -53.390 1.00 91.69 432 PRO A O 1
ATOM 3571 N N . ILE A 1 433 ? 56.079 37.015 -51.693 1.00 91.56 433 ILE A N 1
ATOM 3572 C CA . ILE A 1 433 ? 57.104 36.128 -52.264 1.00 91.56 433 ILE A CA 1
ATOM 3573 C C . ILE A 1 433 ? 56.561 35.466 -53.537 1.00 91.56 433 ILE A C 1
ATOM 3575 O O . ILE A 1 433 ? 57.244 35.436 -54.561 1.00 91.56 433 ILE A O 1
ATOM 3579 N N . GLN A 1 434 ? 55.322 34.974 -53.504 1.00 90.44 434 GLN A N 1
ATOM 3580 C CA . GLN A 1 434 ? 54.673 34.353 -54.655 1.00 90.44 434 GLN A CA 1
ATOM 3581 C C . GLN A 1 434 ? 54.465 35.351 -55.806 1.00 90.44 434 GLN A C 1
ATOM 3583 O O . GLN A 1 434 ? 54.716 35.017 -56.965 1.00 90.44 434 GLN A O 1
ATOM 3588 N N . GLU A 1 435 ? 54.079 36.592 -55.504 1.00 93.69 435 GLU A N 1
ATOM 3589 C CA . GLU A 1 435 ? 53.976 37.676 -56.488 1.00 93.69 435 GLU A CA 1
ATOM 3590 C C . GLU A 1 435 ? 55.330 38.005 -57.133 1.00 93.69 435 GLU A C 1
ATOM 3592 O O . GLU A 1 435 ? 55.418 38.130 -58.359 1.00 93.69 435 GLU A O 1
ATOM 3597 N N . GLN A 1 436 ? 56.404 38.078 -56.339 1.00 94.06 436 GLN A N 1
ATOM 3598 C CA . GLN A 1 436 ? 57.762 38.291 -56.848 1.00 94.06 436 GLN A CA 1
ATOM 3599 C C . GLN A 1 436 ? 58.225 37.144 -57.757 1.00 94.06 436 GLN A C 1
ATOM 3601 O O . GLN A 1 436 ? 58.752 37.399 -58.842 1.00 94.06 436 GLN A O 1
ATOM 3606 N N . VAL A 1 437 ? 57.993 35.887 -57.360 1.00 93.88 437 VAL A N 1
ATOM 3607 C CA . VAL A 1 437 ? 58.317 34.698 -58.170 1.00 93.88 437 VAL A CA 1
ATOM 3608 C C . VAL A 1 437 ? 57.552 34.710 -59.494 1.00 93.88 437 VAL A C 1
ATOM 3610 O O . VAL A 1 437 ? 58.147 34.478 -60.547 1.00 93.88 437 VAL A O 1
ATOM 3613 N N . ASN A 1 438 ? 56.260 35.043 -59.469 1.00 94.44 438 ASN A N 1
ATOM 3614 C CA . ASN A 1 438 ? 55.444 35.155 -60.679 1.00 94.44 438 ASN A CA 1
ATOM 3615 C C . ASN A 1 438 ? 55.944 36.277 -61.604 1.00 94.44 438 ASN A C 1
ATOM 3617 O O . ASN A 1 438 ? 56.044 36.083 -62.816 1.00 94.44 438 ASN A O 1
ATOM 3621 N N . SER A 1 439 ? 56.311 37.435 -61.050 1.00 94.38 439 SER A N 1
ATOM 3622 C CA . SER A 1 439 ? 56.889 38.551 -61.813 1.00 94.38 439 SER A CA 1
ATOM 3623 C C . SER A 1 439 ? 58.224 38.175 -62.473 1.00 94.38 439 SER A C 1
ATOM 3625 O O . SER A 1 439 ? 58.436 38.431 -63.665 1.00 94.38 439 SER A O 1
ATOM 3627 N N . LEU A 1 440 ? 59.104 37.485 -61.739 1.00 95.88 440 LEU A N 1
ATOM 3628 C CA . LEU A 1 440 ? 60.357 36.939 -62.267 1.00 95.88 440 LEU A CA 1
ATOM 3629 C C . LEU A 1 440 ? 60.104 35.915 -63.376 1.00 95.88 440 LEU A C 1
ATOM 3631 O O . LEU A 1 440 ? 60.726 36.003 -64.434 1.00 95.88 440 LEU A O 1
ATOM 3635 N N . MET A 1 441 ? 59.168 34.983 -63.178 1.00 93.69 441 MET A N 1
ATOM 3636 C CA . MET A 1 441 ? 58.792 33.990 -64.188 1.00 93.69 441 MET A CA 1
ATOM 3637 C C . MET A 1 441 ? 58.262 34.660 -65.462 1.00 93.69 441 MET A C 1
ATOM 3639 O O . MET A 1 441 ? 58.681 34.294 -66.560 1.00 93.69 441 MET A O 1
ATOM 3643 N N . ASN A 1 442 ? 57.409 35.680 -65.335 1.00 94.44 442 ASN A N 1
ATOM 3644 C CA . ASN A 1 442 ? 56.900 36.454 -66.469 1.00 94.44 442 ASN A CA 1
ATOM 3645 C C . ASN A 1 442 ? 58.021 37.201 -67.204 1.00 94.44 442 ASN A C 1
ATOM 3647 O O . ASN A 1 442 ? 58.066 37.202 -68.438 1.00 94.44 442 ASN A O 1
ATOM 3651 N N . THR A 1 443 ? 58.959 37.792 -66.463 1.00 95.75 443 THR A N 1
ATOM 3652 C CA . THR A 1 443 ? 60.125 38.482 -67.033 1.00 95.75 443 THR A CA 1
ATOM 3653 C C . THR A 1 443 ? 61.025 37.506 -67.791 1.00 95.75 443 THR A C 1
ATOM 3655 O O . THR A 1 443 ? 61.348 37.747 -68.954 1.00 95.75 443 THR A O 1
ATOM 3658 N N . LEU A 1 444 ? 61.371 36.369 -67.178 1.00 94.69 444 LEU A N 1
ATOM 3659 C CA . LEU A 1 444 ? 62.174 35.311 -67.798 1.00 94.69 444 LEU A CA 1
ATOM 3660 C C . LEU A 1 444 ? 61.482 34.721 -69.028 1.00 94.69 444 LEU A C 1
ATOM 3662 O O . LEU A 1 444 ? 62.121 34.518 -70.058 1.00 94.69 444 LEU A O 1
ATOM 3666 N N . SER A 1 445 ? 60.172 34.484 -68.948 1.00 95.12 445 SER A N 1
ATOM 3667 C CA . SER A 1 445 ? 59.355 34.031 -70.074 1.00 95.12 445 SER A CA 1
ATOM 3668 C C . SER A 1 445 ? 59.423 35.030 -71.235 1.00 95.12 445 SER A C 1
ATOM 3670 O O . SER A 1 445 ? 59.738 34.655 -72.367 1.00 95.12 445 SER A O 1
ATOM 3672 N N . THR A 1 446 ? 59.249 36.324 -70.954 1.00 94.50 446 THR A N 1
ATOM 3673 C CA . THR A 1 446 ? 59.330 37.396 -71.959 1.00 94.50 446 THR A CA 1
ATOM 3674 C C . THR A 1 446 ? 60.719 37.471 -72.597 1.00 94.50 446 THR A C 1
ATOM 3676 O O . THR A 1 446 ? 60.826 37.451 -73.824 1.00 94.50 446 THR A O 1
ATOM 3679 N N . GLN A 1 447 ? 61.786 37.478 -71.792 1.00 94.69 447 GLN A N 1
ATOM 3680 C CA . GLN A 1 447 ? 63.172 37.481 -72.276 1.00 94.69 447 GLN A CA 1
ATOM 3681 C C . GLN A 1 447 ? 63.481 36.255 -73.141 1.00 94.69 447 GLN A C 1
ATOM 3683 O O . GLN A 1 447 ? 64.083 36.379 -74.204 1.00 94.69 447 GLN A O 1
ATOM 3688 N N . ASN A 1 448 ? 63.030 35.068 -72.735 1.00 94.25 448 ASN A N 1
ATOM 3689 C CA . ASN A 1 448 ? 63.210 33.839 -73.506 1.00 94.25 448 ASN A CA 1
ATOM 3690 C C . ASN A 1 448 ? 62.471 33.919 -74.853 1.00 94.25 448 ASN A C 1
ATOM 3692 O O . ASN A 1 448 ? 63.003 33.532 -75.893 1.00 94.25 448 ASN A O 1
ATOM 3696 N N . THR A 1 449 ? 61.271 34.502 -74.863 1.00 94.19 449 THR A N 1
ATOM 3697 C CA . THR A 1 449 ? 60.507 34.747 -76.095 1.00 94.19 449 THR A CA 1
ATOM 3698 C C . THR A 1 449 ? 61.239 35.719 -77.027 1.00 94.19 449 THR A C 1
ATOM 3700 O O . THR A 1 449 ? 61.364 35.441 -78.220 1.00 94.19 449 THR A O 1
ATOM 3703 N N . GLN A 1 450 ? 61.789 36.814 -76.492 1.00 93.25 450 GLN A N 1
ATOM 3704 C CA . GLN A 1 450 ? 62.601 37.778 -77.247 1.00 93.25 450 GLN A CA 1
ATOM 3705 C C . GLN A 1 450 ? 63.878 37.140 -77.808 1.00 93.25 450 GLN A C 1
ATOM 3707 O O . GLN A 1 450 ? 64.178 37.300 -78.988 1.00 93.25 450 GLN A O 1
ATOM 3712 N N . LEU A 1 451 ? 64.598 36.351 -77.005 1.00 94.44 451 LEU A N 1
ATOM 3713 C CA . LEU A 1 451 ? 65.783 35.616 -77.452 1.00 94.44 451 LEU A CA 1
ATOM 3714 C C . LEU A 1 451 ? 65.448 34.638 -78.581 1.00 94.44 451 LEU A C 1
ATOM 3716 O O . LEU A 1 451 ? 66.173 34.579 -79.570 1.00 94.44 451 LEU A O 1
ATOM 3720 N N . LYS A 1 452 ? 64.327 33.909 -78.487 1.00 94.38 452 LYS A N 1
ATOM 3721 C CA . LYS A 1 452 ? 63.851 33.045 -79.581 1.00 94.38 452 LYS A CA 1
ATOM 3722 C C . LYS A 1 452 ? 63.598 33.841 -80.866 1.00 94.38 452 LYS A C 1
ATOM 3724 O O . LYS A 1 452 ? 63.957 33.366 -81.944 1.00 94.38 452 LYS A O 1
ATOM 3729 N N . GLN A 1 453 ? 63.015 35.038 -80.764 1.00 93.31 453 GLN A N 1
ATOM 3730 C CA . GLN A 1 453 ? 62.790 35.924 -81.911 1.00 93.31 453 GLN A CA 1
ATOM 3731 C C . GLN A 1 453 ? 64.107 36.441 -82.514 1.00 93.31 453 GLN A C 1
ATOM 3733 O O . GLN A 1 453 ? 64.273 36.381 -83.732 1.00 93.31 453 GLN A O 1
ATOM 3738 N N . GLU A 1 454 ? 65.065 36.883 -81.694 1.00 93.00 454 GLU A N 1
ATOM 3739 C CA . GLU A 1 454 ? 66.390 37.323 -82.156 1.00 93.00 454 GLU A CA 1
ATOM 3740 C C . GLU A 1 454 ? 67.185 36.176 -82.794 1.00 93.00 454 GLU A C 1
ATOM 3742 O O . GLU A 1 454 ? 67.745 36.339 -83.876 1.00 93.00 454 GLU A O 1
ATOM 3747 N N . VAL A 1 455 ? 67.159 34.973 -82.212 1.00 92.62 455 VAL A N 1
ATOM 3748 C CA . VAL A 1 455 ? 67.756 33.773 -82.824 1.00 92.62 455 VAL A CA 1
ATOM 3749 C C . VAL A 1 455 ? 67.127 33.485 -84.187 1.00 92.62 455 VAL A C 1
ATOM 3751 O O . VAL A 1 455 ? 67.848 33.205 -85.145 1.00 92.62 455 VAL A O 1
ATOM 3754 N N . ALA A 1 456 ? 65.799 33.568 -84.311 1.00 91.19 456 ALA A N 1
ATOM 3755 C CA . ALA A 1 456 ? 65.119 33.385 -85.593 1.00 91.19 456 ALA A CA 1
ATOM 3756 C C . ALA A 1 456 ? 65.518 34.463 -86.618 1.00 91.19 456 ALA A C 1
ATOM 3758 O O . ALA A 1 456 ? 65.750 34.151 -87.787 1.00 91.19 456 ALA A O 1
ATOM 3759 N N . ARG A 1 457 ? 65.650 35.721 -86.182 1.00 92.31 457 ARG A N 1
ATOM 3760 C CA . ARG A 1 457 ? 66.095 36.846 -87.013 1.00 92.31 457 ARG A CA 1
ATOM 3761 C C . ARG A 1 457 ? 67.537 36.672 -87.492 1.00 92.31 457 ARG A C 1
ATOM 3763 O O . ARG A 1 457 ? 67.807 36.869 -88.673 1.00 92.31 457 ARG A O 1
ATOM 3770 N N . LEU A 1 458 ? 68.450 36.295 -86.599 1.00 92.19 458 LEU A N 1
ATOM 3771 C CA . LEU A 1 458 ? 69.855 36.040 -86.919 1.00 92.19 458 LEU A CA 1
ATOM 3772 C C . LEU A 1 458 ? 70.007 34.849 -87.865 1.00 92.19 458 LEU A C 1
ATOM 3774 O O . LEU A 1 458 ? 70.753 34.950 -88.832 1.00 92.19 458 LEU A O 1
ATOM 3778 N N . LYS A 1 459 ? 69.255 33.761 -87.645 1.00 90.69 459 LYS A N 1
ATOM 3779 C CA . LYS A 1 459 ? 69.195 32.629 -88.584 1.00 90.69 459 LYS A CA 1
ATOM 3780 C C . LYS A 1 459 ? 68.777 33.078 -89.982 1.00 90.69 459 LYS A C 1
ATOM 3782 O O . LYS A 1 459 ? 69.428 32.695 -90.946 1.00 90.69 459 LYS A O 1
ATOM 3787 N N . ARG A 1 460 ? 67.744 33.923 -90.086 1.00 88.88 460 ARG A N 1
ATOM 3788 C CA . ARG A 1 460 ? 67.272 34.462 -91.371 1.00 88.88 460 ARG A CA 1
ATOM 3789 C C . ARG A 1 460 ? 68.344 35.311 -92.061 1.00 88.88 460 ARG A C 1
ATOM 3791 O O . ARG A 1 460 ? 68.658 35.053 -93.212 1.00 88.88 460 ARG A O 1
ATOM 3798 N N . LYS A 1 461 ? 68.983 36.234 -91.334 1.00 87.56 461 LYS A N 1
ATOM 3799 C CA . LYS A 1 461 ? 70.105 37.036 -91.858 1.00 87.56 461 LYS A CA 1
ATOM 3800 C C . LYS A 1 461 ? 71.297 36.186 -92.302 1.00 87.56 461 LYS A C 1
ATOM 3802 O O . LYS A 1 461 ? 71.947 36.514 -93.285 1.00 87.56 461 LYS A O 1
ATOM 3807 N N . LEU A 1 462 ? 71.616 35.122 -91.565 1.00 84.88 462 LEU A N 1
ATOM 3808 C CA . LEU A 1 462 ? 72.712 34.217 -91.909 1.00 84.88 462 LEU A CA 1
ATOM 3809 C C . LEU A 1 462 ? 72.388 33.413 -93.173 1.00 84.88 462 LEU A C 1
ATOM 3811 O O . LEU A 1 462 ? 73.268 33.208 -93.999 1.00 84.88 462 LEU A O 1
ATOM 3815 N N . GLN A 1 463 ? 71.128 33.015 -93.343 1.00 84.69 463 GLN A N 1
ATOM 3816 C CA . GLN A 1 463 ? 70.636 32.366 -94.554 1.00 84.69 463 GLN A CA 1
ATOM 3817 C C . GLN A 1 463 ? 70.690 33.315 -95.764 1.00 84.69 463 GLN A C 1
ATOM 3819 O O . GLN A 1 463 ? 71.261 32.948 -96.784 1.00 84.69 463 GLN A O 1
ATOM 3824 N N . GLU A 1 464 ? 70.225 34.560 -95.612 1.00 84.31 464 GLU A N 1
ATOM 3825 C CA . GLU A 1 464 ? 70.338 35.618 -96.632 1.00 84.31 464 GLU A CA 1
ATOM 3826 C C . GLU A 1 464 ? 71.807 35.894 -97.017 1.00 84.31 464 GLU A C 1
ATOM 3828 O O . GLU A 1 464 ? 72.137 36.005 -98.195 1.00 84.31 464 GLU A O 1
ATOM 3833 N N . ALA A 1 465 ? 72.716 35.965 -96.039 1.00 78.94 465 ALA A N 1
ATOM 3834 C CA . ALA A 1 465 ? 74.145 36.156 -96.294 1.00 78.94 465 ALA A CA 1
ATOM 3835 C C . ALA A 1 465 ? 74.789 34.945 -96.995 1.00 78.94 465 ALA A C 1
ATOM 3837 O O . ALA A 1 465 ? 75.667 35.118 -97.836 1.00 78.94 465 ALA A O 1
ATOM 3838 N N . PHE A 1 466 ? 74.356 33.723 -96.674 1.00 77.62 466 PHE A N 1
ATOM 3839 C CA . PHE A 1 466 ? 74.822 32.498 -97.329 1.00 77.62 466 PHE A CA 1
ATOM 3840 C C . PHE A 1 466 ? 74.324 32.390 -98.779 1.00 77.62 466 PHE A C 1
ATOM 3842 O O . PHE A 1 466 ? 75.049 31.907 -99.647 1.00 77.62 466 PHE A O 1
ATOM 3849 N N . GLU A 1 467 ? 73.111 32.870 -99.059 1.00 77.69 467 GLU A N 1
ATOM 3850 C CA . GLU A 1 467 ? 72.568 32.993 -100.418 1.00 77.69 467 GLU A CA 1
ATOM 3851 C C . GLU A 1 467 ? 73.335 34.041 -101.241 1.00 77.69 467 GLU A C 1
ATOM 3853 O O . GLU A 1 467 ? 73.634 33.799 -102.406 1.00 77.69 467 GLU A O 1
ATOM 3858 N N . GLN A 1 468 ? 73.736 35.161 -100.629 1.00 74.44 468 GLN A N 1
ATOM 3859 C CA . GLN A 1 468 ? 74.563 36.191 -101.277 1.00 74.44 468 GLN A CA 1
ATOM 3860 C C . GLN A 1 468 ? 75.999 35.739 -101.586 1.00 74.44 468 GLN A C 1
ATOM 3862 O O . GLN A 1 468 ? 76.627 36.318 -102.465 1.00 74.44 468 GLN A O 1
ATOM 3867 N N . LEU A 1 469 ? 76.527 34.741 -100.871 1.00 69.38 469 LEU A N 1
ATOM 3868 C CA . LEU A 1 469 ? 77.894 34.230 -101.049 1.00 69.38 469 LEU A CA 1
ATOM 3869 C C . LEU A 1 469 ? 77.997 33.092 -102.082 1.00 69.38 469 LEU A C 1
ATOM 3871 O O . LEU A 1 469 ? 79.104 32.712 -102.454 1.00 69.38 469 LEU A O 1
ATOM 3875 N N . ASN A 1 470 ? 76.859 32.528 -102.502 1.00 59.31 470 ASN A N 1
ATOM 3876 C CA . ASN A 1 470 ? 76.758 31.445 -103.491 1.00 59.31 470 ASN A CA 1
ATOM 3877 C C . ASN A 1 470 ? 76.205 31.915 -104.857 1.00 59.31 470 ASN A C 1
ATOM 3879 O O . ASN A 1 470 ? 75.913 31.076 -105.712 1.00 59.31 470 ASN A O 1
ATOM 3883 N N . MET A 1 471 ? 76.066 33.230 -105.058 1.00 51.88 471 MET A N 1
ATOM 3884 C CA . MET A 1 471 ? 75.984 33.887 -106.372 1.00 51.88 471 MET A CA 1
ATOM 3885 C C . MET A 1 471 ? 77.323 34.538 -106.693 1.00 51.88 471 MET A C 1
ATOM 3887 O O . MET A 1 471 ? 77.660 34.590 -107.896 1.00 51.88 471 MET A O 1
#

Solvent-accessible surface area (backbone atoms only — not comparable to full-atom values): 26085 Å² total; per-residue (Å²): 115,70,69,64,52,53,55,49,52,51,51,51,51,52,51,51,51,52,50,52,53,52,50,49,52,53,50,51,51,56,49,51,51,52,49,53,52,52,52,53,52,48,54,53,51,51,53,50,48,53,54,50,52,56,49,48,56,51,51,53,53,50,50,53,52,53,50,52,54,50,48,49,50,56,51,53,54,48,56,53,38,54,76,78,40,98,77,75,85,83,77,84,64,80,72,52,57,66,62,48,56,75,71,48,52,82,84,51,43,58,59,55,51,49,53,51,51,54,50,53,53,54,52,50,55,52,47,53,52,52,54,50,53,51,51,52,52,52,48,52,52,52,50,54,52,47,59,56,67,74,46,78,87,64,87,79,83,55,69,67,60,56,46,50,53,50,50,53,49,51,51,49,54,49,53,54,49,53,48,51,52,49,49,52,51,51,49,52,51,50,49,54,48,48,52,52,50,49,55,51,47,54,55,50,50,53,52,47,53,53,50,51,54,49,52,52,53,53,50,52,50,52,51,51,50,50,54,52,50,52,55,47,52,58,50,50,55,54,49,53,53,50,50,52,50,51,56,51,50,54,58,50,52,58,54,50,59,60,53,61,71,65,64,77,78,74,87,81,90,87,88,89,86,87,83,91,88,87,84,90,83,54,78,71,50,49,55,52,51,50,52,50,47,50,54,48,50,52,50,51,52,52,53,51,51,52,51,51,53,54,52,51,53,50,52,52,53,53,51,53,53,50,51,50,52,52,50,69,75,63,68,52,72,62,59,49,58,70,29,68,68,43,48,51,50,52,52,53,48,54,52,53,52,52,51,52,50,52,52,55,48,50,52,50,54,51,51,52,51,52,52,51,54,50,52,53,52,52,53,52,50,54,52,50,54,51,52,49,52,52,51,51,52,51,51,52,50,53,51,54,52,52,52,50,53,51,54,49,53,51,51,53,51,50,50,50,52,52,53,51,51,53,52,48,53,52,51,60,64,44,48,64,56,51,54,50,53,50,51,50,51,53,50,52,52,51,52,52,53,50,50,53,51,50,53,52,50,51,50,49,53,52,50,55,52,52,56,63,72,76,109

Secondary structure (DSSP, 8-state):
-HHHHHHHHHHHHHHHHHHHHHHHHHHHHHHHHHHHHHHHHHHHHHHHHHHHHHHHHHHHHHHHHHHHHHHHHHHHHHHHHHHH-S--PPPPPTTHHHHHHTTS-HHHHHHHHHHHHHHHHHHHHHHHHHHHHHHHHHHHHHHHHHHHHTTTT--SS-HHHHHHHHHHHHHHHHHHHHHHHHHHHHHHHHHHHHHHHHHHHHHHHHHHHHHHHHHHHHHHHHHHHHHHHHHHHHHHHHHHHHHHHHHHHHHHHHHHHHHHTTGGG-----------------HHHHHHHHHHHHHHHHHHHHHHHHHHHHHHHHHHHHHHHHHHHHHHHT--HHHHHTSHHHHHHHHHHHHHHHHHHHHHHHHHHHHHHHHHHHHHHHHHHHHHHHHHHHHHHHHHHHHHHHHHHHHHHHHHHHHHHHHHHHHHHHHHHHHHHHHHHHHHHHHHHHHHHHHHHHHHHHHHHHHHHHHHH--

Radius of gyration: 63.88 Å; Cα contacts (8 Å, |Δi|>4): 26; chains: 1; bounding box: 167×105×194 Å

Organism: Meloidogyne javanica (NCBI:txid6303)